Protein AF-0000000084590295 (afdb_homodimer)

Organism: NCBI:txid1423351

Sequence (672 aa):
MPTPLPPLGNLFEGAQPARTAYLRILPLQDQSPILIRVLGWMLIYAPNEAGRSDVARTINQCQNDADIVEAGKRYLQYFVKYFRGTSNKPTPTPSNHPSRPSMDALRDEILNTIDQAPTSHTDAKNRALVRDNYRCQLTGTIDGRSFMDSPQLQAELDANPGLPVSATQCTHILPQYIGHHIQAQEARRVNSATIWSIVQAFGGIPQGEVNGEGINHLRNIMTLRNDVHFAFDQLWIWLEPVEDEADTYNVGRCRDGFLSNIPATVTFTSDTELPLPDRRYLALHAACAKVVNMSGAAEYINSILRDLEKIDVLSQDGSSAHVLDCLLLGESLAVSMPTPLPPLGNLFEGAQPARTAYLRILPLQDQSPILIRVLGWMLIYAPNEAGRSDVARTINQCQNDADIVEAGKRYLQYFVKYFRGTSNKPTPTPSNHPSRPSMDALRDEILNTIDQAPTSHTDAKNRALVRDNYRCQLTGTIDGRSFMDSPQLQAELDANPGLPVSATQCTHILPQYIGHHIQAQEARRVNSATIWSIVQAFGGIPQGEVNGEGINHLRNIMTLRNDVHFAFDQLWIWLEPVEDEADTYNVGRCRDGFLSNIPATVTFTSDTELPLPDRRYLALHAACAKVVNMSGAAEYINSILRDLEKIDVLSQDGSSAHVLDCLLLGESLAVS

Structure (mmCIF, N/CA/C/O backbone):
data_AF-0000000084590295-model_v1
#
loop_
_entity.id
_entity.type
_entity.pdbx_description
1 polymer 'HNH endonuclease'
#
loop_
_atom_site.group_PDB
_atom_site.id
_atom_site.type_symbol
_atom_site.label_atom_id
_atom_site.label_alt_id
_atom_site.label_comp_id
_atom_site.label_asym_id
_atom_site.label_entity_id
_atom_site.label_seq_id
_atom_site.pdbx_PDB_ins_code
_atom_site.Cartn_x
_atom_site.Cartn_y
_atom_site.Cartn_z
_atom_site.occupancy
_atom_site.B_iso_or_equiv
_atom_site.auth_seq_id
_atom_site.auth_comp_id
_atom_site.auth_asym_id
_atom_site.auth_atom_id
_atom_site.pdbx_PDB_model_num
ATOM 1 N N . MET A 1 1 ? 12.844 -20.156 -3.078 1 75.19 1 MET A N 1
ATOM 2 C CA . MET A 1 1 ? 14.125 -20.25 -3.775 1 75.19 1 MET A CA 1
ATOM 3 C C . MET A 1 1 ? 14.047 -21.234 -4.934 1 75.19 1 MET A C 1
ATOM 5 O O . MET A 1 1 ? 13.32 -22.234 -4.859 1 75.19 1 MET A O 1
ATOM 9 N N . PRO A 1 2 ? 14.836 -20.875 -5.883 1 85.75 2 PRO A N 1
ATOM 10 C CA . PRO A 1 2 ? 14.836 -21.812 -7 1 85.75 2 PRO A CA 1
ATOM 11 C C . PRO A 1 2 ? 15.227 -23.234 -6.578 1 85.75 2 PRO A C 1
ATOM 13 O O . PRO A 1 2 ? 16.203 -23.406 -5.852 1 85.75 2 PRO A O 1
ATOM 16 N N . THR A 1 3 ? 14.406 -24.188 -6.918 1 91.75 3 THR A N 1
ATOM 17 C CA . THR A 1 3 ? 14.578 -25.594 -6.539 1 91.75 3 THR A CA 1
ATOM 18 C C . THR A 1 3 ? 14.57 -26.484 -7.77 1 91.75 3 THR A C 1
ATOM 20 O O . THR A 1 3 ? 13.656 -26.406 -8.594 1 91.75 3 THR A O 1
ATOM 23 N N . PRO A 1 4 ? 15.562 -27.281 -7.867 1 95.06 4 PRO A N 1
ATOM 24 C CA . PRO A 1 4 ? 15.547 -28.234 -8.984 1 95.06 4 PRO A CA 1
ATOM 25 C C . PRO A 1 4 ? 14.352 -29.172 -8.938 1 95.06 4 PRO A C 1
ATOM 27 O O . PRO A 1 4 ? 13.812 -29.438 -7.859 1 95.06 4 PRO A O 1
ATOM 30 N N . LEU A 1 5 ? 13.969 -29.672 -10.078 1 97 5 LEU A N 1
ATOM 31 C CA . LEU A 1 5 ? 12.875 -30.625 -10.148 1 97 5 LEU A CA 1
ATOM 32 C C . LEU A 1 5 ? 13.258 -31.953 -9.484 1 97 5 LEU A C 1
ATOM 34 O O . LEU A 1 5 ? 14.383 -32.406 -9.656 1 97 5 LEU A O 1
ATOM 38 N N . PRO A 1 6 ? 12.445 -32.469 -8.719 1 96.5 6 PRO A N 1
ATOM 39 C CA . PRO A 1 6 ? 12.719 -33.781 -8.125 1 96.5 6 PRO A CA 1
ATOM 40 C C . PRO A 1 6 ? 12.641 -34.906 -9.141 1 96.5 6 PRO A C 1
ATOM 42 O O . PRO A 1 6 ? 12.039 -34.75 -10.211 1 96.5 6 PRO A O 1
ATOM 45 N N . PRO A 1 7 ? 13.281 -36.031 -8.766 1 96.06 7 PRO A N 1
ATOM 46 C CA . PRO A 1 7 ? 13.102 -37.188 -9.633 1 96.06 7 PRO A CA 1
ATOM 47 C C . PRO A 1 7 ? 11.648 -37.625 -9.719 1 96.06 7 PRO A C 1
ATOM 49 O O . PRO A 1 7 ? 10.844 -37.312 -8.844 1 96.06 7 PRO A O 1
ATOM 52 N N . LEU A 1 8 ? 11.328 -38.312 -10.812 1 94.94 8 LEU A N 1
ATOM 53 C CA . LEU A 1 8 ? 9.945 -38.719 -11.047 1 94.94 8 LEU A CA 1
ATOM 54 C C . LEU A 1 8 ? 9.406 -39.531 -9.875 1 94.94 8 LEU A C 1
ATOM 56 O O . LEU A 1 8 ? 8.328 -39.219 -9.352 1 94.94 8 LEU A O 1
ATOM 60 N N . GLY A 1 9 ? 10.117 -40.531 -9.391 1 93.5 9 GLY A N 1
ATOM 61 C CA . GLY A 1 9 ? 9.641 -41.344 -8.305 1 93.5 9 GLY A CA 1
ATOM 62 C C . GLY A 1 9 ? 8.164 -41.719 -8.43 1 93.5 9 GLY A C 1
ATOM 63 O O . GLY A 1 9 ? 7.734 -42.25 -9.445 1 93.5 9 GLY A O 1
ATOM 64 N N . ASN A 1 10 ? 7.312 -41.406 -7.457 1 93.12 10 ASN A N 1
ATOM 65 C CA . ASN A 1 10 ? 5.891 -41.719 -7.449 1 93.12 10 ASN A CA 1
ATOM 66 C C . ASN A 1 10 ? 5.043 -40.531 -7.902 1 93.12 10 ASN A C 1
ATOM 68 O O . ASN A 1 10 ? 3.82 -40.562 -7.773 1 93.12 10 ASN A O 1
ATOM 72 N N . LEU A 1 11 ? 5.754 -39.562 -8.414 1 94.5 11 LEU A N 1
ATOM 73 C CA . LEU A 1 11 ? 5.012 -38.406 -8.898 1 94.5 11 LEU A CA 1
ATOM 74 C C . LEU A 1 11 ? 4.039 -38.812 -10.008 1 94.5 11 LEU A C 1
ATOM 76 O O . LEU A 1 11 ? 4.375 -39.625 -10.867 1 94.5 11 LEU A O 1
ATOM 80 N N . PHE A 1 12 ? 2.82 -38.375 -9.938 1 95.06 12 PHE A N 1
ATOM 81 C CA . PHE A 1 12 ? 1.78 -38.5 -10.953 1 95.06 12 PHE A CA 1
ATOM 82 C C . PHE A 1 12 ? 1.329 -39.938 -11.125 1 95.06 12 PHE A C 1
ATOM 84 O O . PHE A 1 12 ? 1.046 -40.375 -12.234 1 95.06 12 PHE A O 1
ATOM 91 N N . GLU A 1 13 ? 1.39 -40.656 -10.062 1 91.44 13 GLU A N 1
ATOM 92 C CA . GLU A 1 13 ? 0.885 -42.031 -10.141 1 91.44 13 GLU A CA 1
ATOM 93 C C . GLU A 1 13 ? -0.559 -42.062 -10.633 1 91.44 13 GLU A C 1
ATOM 95 O O . GLU A 1 13 ? -1.415 -41.344 -10.109 1 91.44 13 GLU A O 1
ATOM 100 N N . GLY A 1 14 ? -0.827 -42.812 -11.602 1 89.69 14 GLY A N 1
ATOM 101 C CA . GLY A 1 14 ? -2.166 -42.906 -12.156 1 89.69 14 GLY A CA 1
ATOM 102 C C . GLY A 1 14 ? -2.434 -41.906 -13.273 1 89.69 14 GLY A C 1
ATOM 103 O O . GLY A 1 14 ? -3.504 -41.938 -13.883 1 89.69 14 GLY A O 1
ATOM 104 N N . ALA A 1 15 ? -1.548 -40.969 -13.531 1 93 15 ALA A N 1
ATOM 105 C CA . ALA A 1 15 ? -1.663 -40 -14.602 1 93 15 ALA A CA 1
ATOM 106 C C . ALA A 1 15 ? -0.527 -40.156 -15.609 1 93 15 ALA A C 1
ATOM 108 O O . ALA A 1 15 ? 0.413 -39.344 -15.625 1 93 15 ALA A O 1
ATOM 109 N N . GLN A 1 16 ? -0.692 -41.062 -16.5 1 94.31 16 GLN A N 1
ATOM 110 C CA . GLN A 1 16 ? 0.374 -41.469 -17.406 1 94.31 16 GLN A CA 1
ATOM 111 C C . GLN A 1 16 ? 0.819 -40.312 -18.297 1 94.31 16 GLN A C 1
ATOM 113 O O . GLN A 1 16 ? 2.016 -40.094 -18.516 1 94.31 16 GLN A O 1
ATOM 118 N N . PRO A 1 17 ? -0.141 -39.5 -18.766 1 95.69 17 PRO A N 1
ATOM 119 C CA . PRO A 1 17 ? 0.307 -38.375 -19.609 1 95.69 17 PRO A CA 1
ATOM 120 C C . PRO A 1 17 ? 1.238 -37.406 -18.859 1 95.69 17 PRO A C 1
ATOM 122 O O . PRO A 1 17 ? 2.205 -36.906 -19.438 1 95.69 17 PRO A O 1
ATOM 125 N N . ALA A 1 18 ? 0.994 -37.188 -17.625 1 97.44 18 ALA A N 1
ATOM 126 C CA . ALA A 1 18 ? 1.838 -36.312 -16.828 1 97.44 18 ALA A CA 1
ATOM 127 C C . ALA A 1 18 ? 3.205 -36.938 -16.578 1 97.44 18 ALA A C 1
ATOM 129 O O . ALA A 1 18 ? 4.223 -36.25 -16.578 1 97.44 18 ALA A O 1
ATOM 130 N N . ARG A 1 19 ? 3.236 -38.219 -16.375 1 97.44 19 ARG A N 1
ATOM 131 C CA . ARG A 1 19 ? 4.496 -38.938 -16.172 1 97.44 19 ARG A CA 1
ATOM 132 C C . ARG A 1 19 ? 5.379 -38.844 -17.406 1 97.44 19 ARG A C 1
ATOM 134 O O . ARG A 1 19 ? 6.574 -38.562 -17.312 1 97.44 19 ARG A O 1
ATOM 141 N N . THR A 1 20 ? 4.742 -39.125 -18.516 1 97.19 20 THR A N 1
ATOM 142 C CA . THR A 1 20 ? 5.461 -39.062 -19.781 1 97.19 20 THR A CA 1
ATOM 143 C C . THR A 1 20 ? 6.027 -37.656 -20.031 1 97.19 20 THR A C 1
ATOM 145 O O . THR A 1 20 ? 7.184 -37.531 -20.422 1 97.19 20 THR A O 1
ATOM 148 N N . ALA A 1 21 ? 5.18 -36.656 -19.797 1 97.94 21 ALA A N 1
ATOM 149 C CA . ALA A 1 21 ? 5.613 -35.281 -19.984 1 97.94 21 ALA A CA 1
ATOM 150 C C . ALA A 1 21 ? 6.797 -34.938 -19.078 1 97.94 21 ALA A C 1
ATOM 152 O O . ALA A 1 21 ? 7.777 -34.344 -19.516 1 97.94 21 ALA A O 1
ATOM 153 N N . TYR A 1 22 ? 6.695 -35.344 -17.828 1 98.12 22 TYR A N 1
ATOM 154 C CA . TYR A 1 22 ? 7.719 -35.062 -16.844 1 98.12 22 TYR A CA 1
ATOM 155 C C . TYR A 1 22 ? 9.047 -35.719 -17.219 1 98.12 22 TYR A C 1
ATOM 157 O O . TYR A 1 22 ? 10.109 -35.094 -17.078 1 98.12 22 TYR A O 1
ATOM 165 N N . LEU A 1 23 ? 9.023 -36.875 -17.688 1 96.88 23 LEU A N 1
ATOM 166 C CA . LEU A 1 23 ? 10.219 -37.625 -18.094 1 96.88 23 LEU A CA 1
ATOM 167 C C . LEU A 1 23 ? 10.883 -36.938 -19.281 1 96.88 23 LEU A C 1
ATOM 169 O O . LEU A 1 23 ? 12.109 -36.969 -19.422 1 96.88 23 LEU A O 1
ATOM 173 N N . ARG A 1 24 ? 10.102 -36.375 -20.078 1 96.88 24 ARG A N 1
ATOM 174 C CA . ARG A 1 24 ? 10.617 -35.688 -21.266 1 96.88 24 ARG A CA 1
ATOM 175 C C . ARG A 1 24 ? 11.359 -34.406 -20.891 1 96.88 24 ARG A C 1
ATOM 177 O O . ARG A 1 24 ? 12.344 -34.031 -21.547 1 96.88 24 ARG A O 1
ATOM 184 N N . ILE A 1 25 ? 10.844 -33.75 -19.812 1 97.31 25 ILE A N 1
ATOM 185 C CA . ILE A 1 25 ? 11.398 -32.438 -19.562 1 97.31 25 ILE A CA 1
ATOM 186 C C . ILE A 1 25 ? 12.555 -32.531 -18.578 1 97.31 25 ILE A C 1
ATOM 188 O O . ILE A 1 25 ? 13.445 -31.688 -18.562 1 97.31 25 ILE A O 1
ATOM 192 N N . LEU A 1 26 ? 12.641 -33.562 -17.734 1 96.88 26 LEU A N 1
ATOM 193 C CA . LEU A 1 26 ? 13.602 -33.688 -16.641 1 96.88 26 LEU A CA 1
ATOM 194 C C . LEU A 1 26 ? 15.031 -33.594 -17.172 1 96.88 26 LEU A C 1
ATOM 196 O O . LEU A 1 26 ? 15.859 -32.875 -16.594 1 96.88 26 LEU A O 1
ATOM 200 N N . PRO A 1 27 ? 15.391 -34.219 -18.297 1 96.31 27 PRO A N 1
ATOM 201 C CA . PRO A 1 27 ? 16.766 -34.156 -18.797 1 96.31 27 PRO A CA 1
ATOM 202 C C . PRO A 1 27 ? 17.125 -32.75 -19.328 1 96.31 27 PRO A C 1
ATOM 204 O O . PRO A 1 27 ? 18.312 -32.438 -19.484 1 96.31 27 PRO A O 1
ATOM 207 N N . LEU A 1 28 ? 16.141 -31.984 -19.641 1 96.81 28 LEU A N 1
ATOM 208 C CA . LEU A 1 28 ? 16.375 -30.688 -20.281 1 96.81 28 LEU A CA 1
ATOM 209 C C . LEU A 1 28 ? 16.641 -29.609 -19.234 1 96.81 28 LEU A C 1
ATOM 211 O O . LEU A 1 28 ? 16.953 -28.469 -19.578 1 96.81 28 LEU A O 1
ATOM 215 N N . GLN A 1 29 ? 16.484 -29.891 -17.953 1 94.81 29 GLN A N 1
ATOM 216 C CA . GLN A 1 29 ? 16.547 -28.906 -16.875 1 94.81 29 GLN A CA 1
ATOM 217 C C . GLN A 1 29 ? 17.906 -28.25 -16.812 1 94.81 29 GLN A C 1
ATOM 219 O O . GLN A 1 29 ? 18.016 -27.062 -16.469 1 94.81 29 GLN A O 1
ATOM 224 N N . ASP A 1 30 ? 18.938 -28.938 -17.203 1 92.44 30 ASP A N 1
ATOM 225 C CA . ASP A 1 30 ? 20.297 -28.391 -17.141 1 92.44 30 ASP A CA 1
ATOM 226 C C . ASP A 1 30 ? 20.516 -27.359 -18.234 1 92.44 30 ASP A C 1
ATOM 228 O O . ASP A 1 30 ? 21.234 -26.375 -18.031 1 92.44 30 ASP A O 1
ATOM 232 N N . GLN A 1 31 ? 19.969 -27.609 -19.375 1 90.94 31 GLN A N 1
ATOM 233 C CA . GLN A 1 31 ? 20.141 -26.719 -20.516 1 90.94 31 GLN A CA 1
ATOM 234 C C . GLN A 1 31 ? 19.359 -25.406 -20.328 1 90.94 31 GLN A C 1
ATOM 236 O O . GLN A 1 31 ? 19.844 -24.344 -20.688 1 90.94 31 GLN A O 1
ATOM 241 N N . SER A 1 32 ? 18.203 -25.5 -19.844 1 91.81 32 SER A N 1
ATOM 242 C CA . SER A 1 32 ? 17.328 -24.344 -19.609 1 91.81 32 SER A CA 1
ATOM 243 C C . SER A 1 32 ? 16.625 -24.453 -18.25 1 91.81 32 SER A C 1
ATOM 245 O O . SER A 1 32 ? 15.422 -24.672 -18.188 1 91.81 32 SER A O 1
ATOM 247 N N . PRO A 1 33 ? 17.344 -24.234 -17.234 1 93 33 PRO A N 1
ATOM 248 C CA . PRO A 1 33 ? 16.859 -24.562 -15.898 1 93 33 PRO A CA 1
ATOM 249 C C . PRO A 1 33 ? 15.547 -23.859 -15.555 1 93 33 PRO A C 1
ATOM 251 O O . PRO A 1 33 ? 14.57 -24.516 -15.164 1 93 33 PRO A O 1
ATOM 254 N N . ILE A 1 34 ? 15.422 -22.516 -15.789 1 91.75 34 ILE A N 1
ATOM 255 C CA . ILE A 1 34 ? 14.25 -21.766 -15.375 1 91.75 34 ILE A CA 1
ATOM 256 C C . ILE A 1 34 ? 13.031 -22.203 -16.188 1 91.75 34 ILE A C 1
ATOM 258 O O . ILE A 1 34 ? 11.984 -22.516 -15.633 1 91.75 34 ILE A O 1
ATOM 262 N N . LEU A 1 35 ? 13.203 -22.328 -17.5 1 93.31 35 LEU A N 1
ATOM 263 C CA . LEU A 1 35 ? 12.094 -22.625 -18.391 1 93.31 35 LEU A CA 1
ATOM 264 C C . LEU A 1 35 ? 11.555 -24.031 -18.156 1 93.31 35 LEU A C 1
ATOM 266 O O . LEU A 1 35 ? 10.344 -24.25 -18.156 1 93.31 35 LEU A O 1
ATOM 270 N N . ILE A 1 36 ? 12.469 -24.906 -17.938 1 96.5 36 ILE A N 1
ATOM 271 C CA . ILE A 1 36 ? 12.062 -26.297 -17.719 1 96.5 36 ILE A CA 1
ATOM 272 C 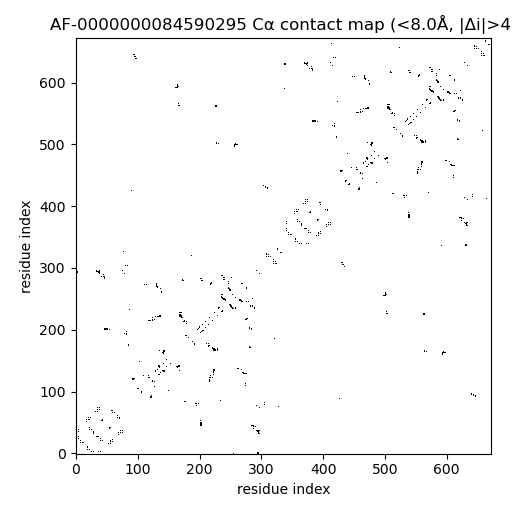C . ILE A 1 36 ? 11.453 -26.438 -16.328 1 96.5 36 ILE A C 1
ATOM 274 O O . ILE A 1 36 ? 10.484 -27.172 -16.141 1 96.5 36 ILE A O 1
ATOM 278 N N . ARG A 1 37 ? 11.984 -25.766 -15.383 1 96.38 37 ARG A N 1
ATOM 279 C CA . ARG A 1 37 ? 11.422 -25.812 -14.039 1 96.38 37 ARG A CA 1
ATOM 280 C C . ARG A 1 37 ? 10.016 -25.219 -14.016 1 96.38 37 ARG A C 1
ATOM 282 O O . ARG A 1 37 ? 9.156 -25.688 -13.258 1 96.38 37 ARG A O 1
ATOM 289 N N . VAL A 1 38 ? 9.781 -24.219 -14.805 1 95.12 38 VAL A N 1
ATOM 290 C CA . VAL A 1 38 ? 8.43 -23.672 -14.906 1 95.12 38 VAL A CA 1
ATOM 291 C C . VAL A 1 38 ? 7.461 -24.781 -15.312 1 95.12 38 VAL A C 1
ATOM 293 O O . VAL A 1 38 ? 6.434 -24.984 -14.664 1 95.12 38 VAL A O 1
ATOM 296 N N . LEU A 1 39 ? 7.816 -25.547 -16.359 1 96.81 39 LEU A N 1
ATOM 297 C CA . LEU A 1 39 ? 6.965 -26.625 -16.828 1 96.81 39 LEU A CA 1
ATOM 298 C C . LEU A 1 39 ? 6.82 -27.719 -15.781 1 96.81 39 LEU A C 1
ATOM 300 O O . LEU A 1 39 ? 5.711 -28.172 -15.5 1 96.81 39 LEU A O 1
ATOM 304 N N . GLY A 1 40 ? 7.941 -28.094 -15.219 1 98.06 40 GLY A N 1
ATOM 305 C CA . GLY A 1 40 ? 7.926 -29.172 -14.227 1 98.06 40 GLY A CA 1
ATOM 306 C C . GLY A 1 40 ? 7.109 -28.828 -12.992 1 98.06 40 GLY A C 1
ATOM 307 O O . GLY A 1 40 ? 6.305 -29.641 -12.531 1 98.06 40 GLY A O 1
ATOM 308 N N . TRP A 1 41 ? 7.277 -27.672 -12.469 1 97.62 41 TRP A N 1
ATOM 309 C CA . TRP A 1 41 ? 6.555 -27.266 -11.273 1 97.62 41 TRP A CA 1
ATOM 310 C C . TRP A 1 41 ? 5.082 -27 -11.586 1 97.62 41 TRP A C 1
ATOM 312 O O . TRP A 1 41 ? 4.219 -27.188 -10.727 1 97.62 41 TRP A O 1
ATOM 322 N N . MET A 1 42 ? 4.77 -26.562 -12.797 1 97.06 42 MET A N 1
ATOM 323 C CA . MET A 1 42 ? 3.365 -26.469 -13.195 1 97.06 42 MET A CA 1
ATOM 324 C C . MET A 1 42 ? 2.693 -27.844 -13.125 1 97.06 42 MET A C 1
ATOM 326 O O . MET A 1 42 ? 1.54 -27.953 -12.711 1 97.06 42 MET A O 1
ATOM 330 N N . LEU A 1 43 ? 3.418 -28.859 -13.562 1 97.75 43 LEU A N 1
ATOM 331 C CA . LEU A 1 43 ? 2.875 -30.203 -13.477 1 97.75 43 LEU A CA 1
ATOM 332 C C . LEU A 1 43 ? 2.674 -30.609 -12.023 1 97.75 43 LEU A C 1
ATOM 334 O O . LEU A 1 43 ? 1.64 -31.188 -11.672 1 97.75 43 LEU A O 1
ATOM 338 N N . ILE A 1 44 ? 3.592 -30.312 -11.18 1 97.69 44 ILE A N 1
ATOM 339 C CA . ILE A 1 44 ? 3.598 -30.781 -9.797 1 97.69 44 ILE A CA 1
ATOM 340 C C . ILE A 1 44 ? 2.551 -30.016 -8.992 1 97.69 44 ILE A C 1
ATOM 342 O O . ILE A 1 44 ? 1.801 -30.594 -8.211 1 97.69 44 ILE A O 1
ATOM 346 N N . TYR A 1 45 ? 2.459 -28.672 -9.211 1 96.81 45 TYR A N 1
ATOM 347 C CA . TYR A 1 45 ? 1.621 -27.844 -8.359 1 96.81 45 TYR A CA 1
ATOM 348 C C . TYR A 1 45 ? 0.343 -27.438 -9.086 1 96.81 45 TYR A C 1
ATOM 350 O O . TYR A 1 45 ? -0.295 -26.438 -8.727 1 96.81 45 TYR A O 1
ATOM 358 N N . ALA A 1 46 ? -0.021 -28.125 -10.133 1 96.31 46 ALA A N 1
ATOM 359 C CA . ALA A 1 46 ? -1.279 -27.812 -10.805 1 96.31 46 ALA A CA 1
ATOM 360 C C . ALA A 1 46 ? -2.426 -27.719 -9.797 1 96.31 46 ALA A C 1
ATOM 362 O O . ALA A 1 46 ? -2.531 -28.531 -8.883 1 96.31 46 ALA A O 1
ATOM 363 N N . PRO A 1 47 ? -3.236 -26.703 -9.938 1 95.62 47 PRO A N 1
ATOM 364 C CA . PRO A 1 47 ? -4.316 -26.516 -8.961 1 95.62 47 PRO A CA 1
ATOM 365 C C . PRO A 1 47 ? -5.41 -27.578 -9.086 1 95.62 47 PRO A C 1
ATOM 367 O O . PRO A 1 47 ? -6.199 -27.766 -8.156 1 95.62 47 PRO A O 1
ATOM 370 N N . ASN A 1 48 ? -5.551 -28.25 -10.242 1 93.44 48 ASN A N 1
ATOM 371 C CA . ASN A 1 48 ? -6.5 -29.312 -10.508 1 93.44 48 ASN A CA 1
ATOM 372 C C . ASN A 1 48 ? -5.988 -30.266 -11.594 1 93.44 48 ASN A C 1
ATOM 374 O O . ASN A 1 48 ? -4.98 -29.984 -12.242 1 93.44 48 ASN A O 1
ATOM 378 N N . GLU A 1 49 ? -6.719 -31.328 -11.742 1 93.44 49 GLU A N 1
ATOM 379 C CA . GLU A 1 49 ? -6.273 -32.344 -12.688 1 93.44 49 GLU A CA 1
ATOM 380 C C . GLU A 1 49 ? -6.395 -31.844 -14.125 1 93.44 49 GLU A C 1
ATOM 382 O O . GLU A 1 49 ? -5.574 -32.188 -14.984 1 93.44 49 GLU A O 1
ATOM 387 N N . ALA A 1 50 ? -7.402 -31.109 -14.367 1 91 50 ALA A N 1
ATOM 388 C CA . ALA A 1 50 ? -7.574 -30.562 -15.711 1 91 50 ALA A CA 1
ATOM 389 C C . ALA A 1 50 ? -6.391 -29.688 -16.109 1 91 50 ALA A C 1
ATOM 391 O O . ALA A 1 50 ? -5.902 -29.766 -17.234 1 91 50 ALA A O 1
ATOM 392 N N . GLY A 1 51 ? -5.945 -28.844 -15.219 1 93.62 51 GLY A N 1
ATOM 393 C CA . GLY A 1 51 ? -4.789 -28 -15.469 1 93.62 51 GLY A CA 1
ATOM 394 C C . GLY A 1 51 ? -3.51 -28.797 -15.68 1 93.62 51 GLY A C 1
ATOM 395 O O . GLY A 1 51 ? -2.734 -28.484 -16.594 1 93.62 51 GLY A O 1
ATOM 396 N N . ARG A 1 52 ? -3.312 -29.797 -14.922 1 96.31 52 ARG A N 1
ATOM 397 C CA . ARG A 1 52 ? -2.146 -30.672 -15.062 1 96.31 52 ARG A CA 1
ATOM 398 C C . ARG A 1 52 ? -2.141 -31.359 -16.422 1 96.31 52 ARG A C 1
ATOM 400 O O . ARG A 1 52 ? -1.105 -31.422 -17.078 1 96.31 52 ARG A O 1
ATOM 407 N N . SER A 1 53 ? -3.287 -31.828 -16.766 1 94.69 53 SER A N 1
ATOM 408 C CA . SER A 1 53 ? -3.434 -32.531 -18.047 1 94.69 53 SER A CA 1
ATOM 409 C C . SER A 1 53 ? -3.15 -31.594 -19.219 1 94.69 53 SER A C 1
ATOM 411 O O . SER A 1 53 ? -2.586 -32 -20.234 1 94.69 53 SER A O 1
ATOM 413 N N . ASP A 1 54 ? -3.588 -30.391 -19.016 1 93.25 54 ASP A N 1
ATOM 414 C CA . ASP A 1 54 ? -3.354 -29.406 -20.078 1 93.25 54 ASP A CA 1
ATOM 415 C C . ASP A 1 54 ? -1.86 -29.156 -20.281 1 93.25 54 ASP A C 1
ATOM 417 O O . ASP A 1 54 ? -1.376 -29.125 -21.406 1 93.25 54 ASP A O 1
ATOM 421 N N . VAL A 1 55 ? -1.112 -28.984 -19.25 1 95.31 55 VAL A N 1
ATOM 422 C CA . VAL A 1 55 ? 0.329 -28.766 -19.312 1 95.31 55 VAL A CA 1
ATOM 423 C C . VAL A 1 55 ? 1.015 -30 -19.891 1 95.31 55 VAL A C 1
ATOM 425 O O . VAL A 1 55 ? 1.89 -29.875 -20.75 1 95.31 55 VAL A O 1
ATOM 428 N N . ALA A 1 56 ? 0.582 -31.141 -19.453 1 96.94 56 ALA A N 1
ATOM 429 C CA . ALA A 1 56 ? 1.14 -32.406 -19.953 1 96.94 56 ALA A CA 1
ATOM 430 C C . ALA A 1 56 ? 0.922 -32.531 -21.453 1 96.94 56 ALA A C 1
ATOM 432 O O . ALA A 1 56 ? 1.832 -32.906 -22.188 1 96.94 56 ALA A O 1
ATOM 433 N N . ARG A 1 57 ? -0.265 -32.219 -21.859 1 95.12 57 ARG A N 1
ATOM 434 C CA . ARG A 1 57 ? -0.595 -32.312 -23.266 1 95.12 57 ARG A CA 1
ATOM 435 C C . ARG A 1 57 ? 0.295 -31.359 -24.094 1 95.12 57 ARG A C 1
ATOM 437 O O . ARG A 1 57 ? 0.784 -31.75 -25.156 1 95.12 57 ARG A O 1
ATOM 444 N N . THR A 1 58 ? 0.504 -30.141 -23.609 1 93.81 58 THR A N 1
ATOM 445 C CA . THR A 1 58 ? 1.344 -29.156 -24.281 1 93.81 58 THR A CA 1
ATOM 446 C C . THR A 1 58 ? 2.766 -29.688 -24.453 1 93.81 58 THR A C 1
ATOM 448 O O . THR A 1 58 ? 3.355 -29.547 -25.531 1 93.81 58 THR A O 1
ATOM 451 N N . ILE A 1 59 ? 3.324 -30.297 -23.438 1 96.38 59 ILE A N 1
ATOM 452 C CA . ILE A 1 59 ? 4.68 -30.828 -23.453 1 96.38 59 ILE A CA 1
ATOM 453 C C . ILE A 1 59 ? 4.746 -32.031 -24.406 1 96.38 59 ILE A C 1
ATOM 455 O O . ILE A 1 59 ? 5.645 -32.094 -25.25 1 96.38 59 ILE A O 1
ATOM 459 N N . ASN A 1 60 ? 3.787 -32.906 -24.312 1 97 60 ASN A N 1
ATOM 460 C CA . ASN A 1 60 ? 3.793 -34.156 -25.078 1 97 60 ASN A CA 1
ATOM 461 C C . ASN A 1 60 ? 3.574 -33.906 -26.562 1 97 60 ASN A C 1
ATOM 463 O O . ASN A 1 60 ? 3.967 -34.75 -27.391 1 97 60 ASN A O 1
ATOM 467 N N . GLN A 1 61 ? 2.938 -32.844 -26.875 1 95.19 61 GLN A N 1
ATOM 468 C CA . GLN A 1 61 ? 2.67 -32.531 -28.281 1 95.19 61 GLN A CA 1
ATOM 469 C C . GLN A 1 61 ? 3.904 -31.922 -28.953 1 95.19 61 GLN A C 1
ATOM 471 O O . GLN A 1 61 ? 3.965 -31.844 -30.172 1 95.19 61 GLN A O 1
ATOM 476 N N . CYS A 1 62 ? 4.848 -31.547 -28.125 1 94.88 62 CYS A N 1
ATOM 477 C CA . CYS A 1 62 ? 6.082 -31.016 -28.688 1 94.88 62 CYS A CA 1
ATOM 478 C C . CYS A 1 62 ? 6.836 -32.094 -29.469 1 94.88 62 CYS A C 1
ATOM 480 O O . CYS A 1 62 ? 6.891 -33.25 -29.031 1 94.88 62 CYS A O 1
ATOM 482 N N . GLN A 1 63 ? 7.457 -31.688 -30.562 1 95.31 63 GLN A N 1
ATOM 483 C CA . GLN A 1 63 ? 8.109 -32.656 -31.438 1 95.31 63 GLN A CA 1
ATOM 484 C C . GLN A 1 63 ? 9.555 -32.906 -31.016 1 95.31 63 GLN A C 1
ATOM 486 O O . GLN A 1 63 ? 10.078 -34 -31.188 1 95.31 63 GLN A O 1
ATOM 491 N N . ASN A 1 64 ? 10.203 -31.859 -30.594 1 95.12 64 ASN A N 1
ATOM 492 C CA . ASN A 1 64 ? 11.602 -31.969 -30.203 1 95.12 64 ASN A CA 1
ATOM 493 C C . ASN A 1 64 ? 11.875 -31.172 -28.922 1 95.12 64 ASN A C 1
ATOM 495 O O . ASN A 1 64 ? 10.977 -30.531 -28.375 1 95.12 64 ASN A O 1
ATOM 499 N N . ASP A 1 65 ? 13.094 -31.234 -28.484 1 95.5 65 ASP A N 1
ATOM 500 C CA . ASP A 1 65 ? 13.5 -30.594 -27.234 1 95.5 65 ASP A CA 1
ATOM 501 C C . ASP A 1 65 ? 13.391 -29.078 -27.328 1 95.5 65 ASP A C 1
ATOM 503 O O . ASP A 1 65 ? 13.031 -28.406 -26.359 1 95.5 65 ASP A O 1
ATOM 507 N N . ALA A 1 66 ? 13.703 -28.547 -28.453 1 93.44 66 ALA A N 1
ATOM 508 C CA . ALA A 1 66 ? 13.633 -27.094 -28.656 1 93.44 66 ALA A CA 1
ATOM 509 C C . ALA A 1 66 ? 12.203 -26.594 -28.5 1 93.44 66 ALA A C 1
ATOM 511 O O . ALA A 1 66 ? 11.977 -25.5 -27.969 1 93.44 66 ALA A O 1
ATOM 512 N N . ASP A 1 67 ? 11.297 -27.406 -28.938 1 93.31 67 ASP A N 1
ATOM 513 C CA . ASP A 1 67 ? 9.883 -27.062 -28.812 1 93.31 67 ASP A CA 1
ATOM 514 C C . ASP A 1 67 ? 9.461 -27.016 -27.344 1 93.31 67 ASP A C 1
ATOM 516 O O . ASP A 1 67 ? 8.625 -26.188 -26.969 1 93.31 67 ASP A O 1
ATOM 520 N N . ILE A 1 68 ? 10.016 -27.875 -26.609 1 95.88 68 ILE A N 1
ATOM 521 C CA . ILE A 1 68 ? 9.688 -27.938 -25.188 1 95.88 68 ILE A CA 1
ATOM 522 C C . ILE A 1 68 ? 10.188 -26.672 -24.5 1 95.88 68 ILE A C 1
ATOM 524 O O . ILE A 1 68 ? 9.469 -26.062 -23.688 1 95.88 68 ILE A O 1
ATOM 528 N N . VAL A 1 69 ? 11.375 -26.312 -24.828 1 93.56 69 VAL A N 1
ATOM 529 C CA . VAL A 1 69 ? 11.961 -25.094 -24.25 1 93.56 69 VAL A CA 1
ATOM 530 C C . VAL A 1 69 ? 11.133 -23.875 -24.656 1 93.56 69 VAL A C 1
ATOM 532 O O . VAL A 1 69 ? 10.891 -22.984 -23.844 1 93.56 69 VAL A O 1
ATOM 535 N N . GLU A 1 70 ? 10.664 -23.922 -25.859 1 89.38 70 GLU A N 1
ATOM 536 C CA . GLU A 1 70 ? 9.82 -22.828 -26.328 1 89.38 70 GLU A CA 1
ATOM 537 C C . GLU A 1 70 ? 8.492 -22.781 -25.562 1 89.38 70 GLU A C 1
ATOM 539 O O . GLU A 1 70 ? 7.941 -21.719 -25.328 1 89.38 70 GLU A O 1
ATOM 544 N N . ALA A 1 71 ? 7.977 -23.938 -25.312 1 90.81 71 ALA A N 1
ATOM 545 C CA . ALA A 1 71 ? 6.766 -24.016 -24.5 1 90.81 71 ALA A CA 1
ATOM 546 C C . ALA A 1 71 ? 6.996 -23.406 -23.109 1 90.81 71 ALA A C 1
ATOM 548 O O . ALA A 1 71 ? 6.148 -22.688 -22.594 1 90.81 71 ALA A O 1
ATOM 549 N N . GLY A 1 72 ? 8.148 -23.75 -22.531 1 92.69 72 GLY A N 1
ATOM 550 C CA . GLY A 1 72 ? 8.516 -23.156 -21.266 1 92.69 72 GLY A CA 1
ATOM 551 C C . GLY A 1 72 ? 8.586 -21.641 -21.312 1 92.69 72 GLY A C 1
ATOM 552 O O . GLY A 1 72 ? 8.117 -20.953 -20.406 1 92.69 72 GLY A O 1
ATOM 553 N N . LYS A 1 73 ? 9.125 -21.125 -22.328 1 86.31 73 LYS A N 1
ATOM 554 C CA . LYS A 1 73 ? 9.234 -19.688 -22.547 1 86.31 73 LYS A CA 1
ATOM 555 C C . LYS A 1 73 ? 7.852 -19.047 -22.656 1 86.31 73 LYS A C 1
ATOM 557 O O . LYS A 1 73 ? 7.617 -17.969 -22.125 1 86.31 73 LYS A O 1
ATOM 562 N N . ARG A 1 74 ? 7.012 -19.703 -23.344 1 84.12 74 ARG A N 1
ATOM 563 C CA . ARG A 1 74 ? 5.652 -19.188 -23.516 1 84.12 74 ARG A CA 1
ATOM 564 C C . ARG A 1 74 ? 4.926 -19.094 -22.188 1 84.12 74 ARG A C 1
ATOM 566 O O . ARG A 1 74 ? 4.273 -18.094 -21.891 1 84.12 74 ARG A O 1
ATOM 573 N N . TYR A 1 75 ? 5.074 -20.125 -21.422 1 87.81 75 TYR A N 1
ATOM 574 C CA . TYR A 1 75 ? 4.402 -20.109 -20.125 1 87.81 75 TYR A CA 1
ATOM 575 C C . TYR A 1 75 ? 5.004 -19.031 -19.234 1 87.81 75 TYR A C 1
ATOM 577 O O . TYR A 1 75 ? 4.281 -18.375 -18.469 1 87.81 75 TYR A O 1
ATOM 585 N N . LEU A 1 76 ? 6.289 -18.875 -19.266 1 86.5 76 LEU A N 1
ATOM 586 C CA . LEU A 1 76 ? 6.922 -17.812 -18.484 1 86.5 76 LEU A CA 1
ATOM 587 C C . LEU A 1 76 ? 6.355 -16.453 -18.875 1 86.5 76 LEU A C 1
ATOM 589 O O . LEU A 1 76 ? 6.07 -15.617 -18.016 1 86.5 76 LEU A O 1
ATOM 593 N N . GLN A 1 77 ? 6.102 -16.266 -20.078 1 77.75 77 GLN A N 1
ATOM 594 C CA . GLN A 1 77 ? 5.516 -15.016 -20.578 1 77.75 77 GLN A CA 1
ATOM 595 C C . GLN A 1 77 ? 4.09 -14.844 -20.062 1 77.75 77 GLN A C 1
ATOM 597 O O . GLN A 1 77 ? 3.666 -13.727 -19.75 1 77.75 77 GLN A O 1
ATOM 602 N N . TYR A 1 78 ? 3.416 -15.977 -20.078 1 79.38 78 TYR A N 1
ATOM 603 C CA . TYR A 1 78 ? 2.057 -15.93 -19.547 1 79.38 78 TYR A CA 1
ATOM 604 C C . TYR A 1 78 ? 2.051 -15.484 -18.094 1 79.38 78 TYR A C 1
ATOM 606 O O . TYR A 1 78 ? 1.213 -14.68 -17.688 1 79.38 78 TYR A O 1
ATOM 614 N N . PHE A 1 79 ? 3.018 -15.977 -17.359 1 83 79 PHE A N 1
ATOM 615 C CA . PHE A 1 79 ? 3.098 -15.633 -15.945 1 83 79 PHE A CA 1
ATOM 616 C C . PHE A 1 79 ? 3.455 -14.164 -15.766 1 83 79 PHE A C 1
ATOM 618 O O . PHE A 1 79 ? 2.924 -13.492 -14.875 1 83 79 PHE A O 1
ATOM 625 N N . VAL A 1 80 ? 4.289 -13.641 -16.562 1 76.69 80 VAL A N 1
ATOM 626 C CA . VAL A 1 80 ? 4.664 -12.234 -16.516 1 76.69 80 VAL A CA 1
ATOM 627 C C . VAL A 1 80 ? 3.428 -11.359 -16.75 1 76.69 80 VAL A C 1
ATOM 629 O O . VAL A 1 80 ? 3.178 -10.422 -15.984 1 76.69 80 VAL A O 1
ATOM 632 N N . LYS A 1 81 ? 2.666 -11.758 -17.688 1 71.81 81 LYS A N 1
ATOM 633 C CA . LYS A 1 81 ? 1.468 -10.984 -18.016 1 71.81 81 LYS A CA 1
ATOM 634 C C . LYS A 1 81 ? 0.406 -11.133 -16.938 1 71.81 81 LYS A C 1
ATOM 636 O O . LYS A 1 81 ? -0.302 -10.172 -16.625 1 71.81 81 LYS A O 1
ATOM 641 N N . TYR A 1 82 ? 0.345 -12.328 -16.5 1 75.56 82 TYR A N 1
ATOM 642 C CA . TYR A 1 82 ? -0.62 -12.609 -15.445 1 75.56 82 TYR A CA 1
ATOM 643 C C . TYR A 1 82 ? -0.344 -11.75 -14.219 1 75.56 82 TYR A C 1
ATOM 645 O O . TYR A 1 82 ? -1.265 -11.164 -13.641 1 75.56 82 TYR A O 1
ATOM 653 N N . PHE A 1 83 ? 0.857 -11.516 -13.812 1 73.25 83 PHE A N 1
ATOM 654 C CA . PHE A 1 83 ? 1.171 -10.852 -12.555 1 73.25 83 PHE A CA 1
ATOM 655 C C . PHE A 1 83 ? 1.436 -9.367 -12.773 1 73.25 83 PHE A C 1
ATOM 657 O O . PHE A 1 83 ? 1.395 -8.578 -11.836 1 73.25 83 PHE A O 1
ATOM 664 N N . ARG A 1 84 ? 1.85 -8.906 -13.984 1 62.31 84 ARG A N 1
ATOM 665 C CA . ARG A 1 84 ? 1.893 -7.477 -14.281 1 62.31 84 ARG A CA 1
ATOM 666 C C . ARG A 1 84 ? 0.536 -6.828 -14.031 1 62.31 84 ARG A C 1
ATOM 668 O O . ARG A 1 84 ? 0.461 -5.711 -13.516 1 62.31 84 ARG A O 1
ATOM 675 N N . GLY A 1 85 ? -0.448 -7.5 -14.438 1 52.5 85 GLY A N 1
ATOM 676 C CA . GLY A 1 85 ? -1.806 -7 -14.289 1 52.5 85 GLY A CA 1
ATOM 677 C C . GLY A 1 85 ? -2.215 -6.805 -12.844 1 52.5 85 GLY A C 1
ATOM 678 O O . GLY A 1 85 ? -3.1 -5.996 -12.547 1 52.5 85 GLY A O 1
ATOM 679 N N . THR A 1 86 ? -1.608 -7.492 -11.984 1 48.16 86 THR A N 1
ATOM 680 C CA . THR A 1 86 ? -2 -7.391 -10.586 1 48.16 86 THR A CA 1
ATOM 681 C C . THR A 1 86 ? -1.318 -6.199 -9.914 1 48.16 86 THR A C 1
ATOM 683 O O . THR A 1 86 ? -1.862 -5.609 -8.984 1 48.16 86 THR A O 1
ATOM 686 N N . SER A 1 87 ? -0.094 -5.797 -10.305 1 46.34 87 SER A N 1
ATOM 687 C CA . SER A 1 87 ? 0.737 -4.828 -9.602 1 46.34 87 SER A CA 1
ATOM 688 C C . SER A 1 87 ? 0.362 -3.398 -9.984 1 46.34 87 SER A C 1
ATOM 690 O O . SER A 1 87 ? 0.639 -2.459 -9.234 1 46.34 87 SER A O 1
ATOM 692 N N . ASN A 1 88 ? -0.051 -3.205 -11.203 1 42.62 88 ASN A N 1
ATOM 693 C CA . ASN A 1 88 ? -0.23 -1.829 -11.648 1 42.62 88 ASN A CA 1
ATOM 694 C C . ASN A 1 88 ? -1.647 -1.331 -11.383 1 42.62 88 ASN A C 1
ATOM 696 O O . ASN A 1 88 ? -2.289 -0.765 -12.266 1 42.62 88 ASN A O 1
ATOM 700 N N . LYS A 1 89 ? -2.191 -1.87 -10.305 1 40.66 89 LYS A N 1
ATOM 701 C CA . LYS A 1 89 ? -3.533 -1.343 -10.07 1 40.66 89 LYS A CA 1
ATOM 702 C C . LYS A 1 89 ? -3.482 0.134 -9.688 1 40.66 89 LYS A C 1
ATOM 704 O O . LYS A 1 89 ? -2.764 0.516 -8.758 1 40.66 89 LYS A O 1
ATOM 709 N N . PRO A 1 90 ? -3.881 0.888 -10.516 1 35.5 90 PRO A N 1
ATOM 710 C CA . PRO A 1 90 ? -4.184 2.111 -9.773 1 35.5 90 PRO A CA 1
ATOM 711 C C . PRO A 1 90 ? -5.129 1.866 -8.602 1 35.5 90 PRO A C 1
ATOM 713 O O . PRO A 1 90 ? -6.062 1.065 -8.711 1 35.5 90 PRO A O 1
ATOM 716 N N . THR A 1 91 ? -4.688 1.601 -7.465 1 33.22 91 THR A N 1
ATOM 717 C CA . THR A 1 91 ? -5.664 1.459 -6.391 1 33.22 91 THR A CA 1
ATOM 718 C C . THR A 1 91 ? -6.883 2.34 -6.648 1 33.22 91 THR A C 1
ATOM 720 O O . THR A 1 91 ? -6.77 3.568 -6.688 1 33.22 91 THR A O 1
ATOM 723 N N . PRO A 1 92 ? -7.895 1.776 -7.195 1 30.22 92 PRO A N 1
ATOM 724 C CA . PRO A 1 92 ? -9.07 2.641 -7.324 1 30.22 92 PRO A CA 1
ATOM 725 C C . PRO A 1 92 ? -9.578 3.152 -5.98 1 30.22 92 PRO A C 1
ATOM 727 O O . PRO A 1 92 ? -9.625 2.395 -5.004 1 30.22 92 PRO A O 1
ATOM 730 N N . THR A 1 93 ? -9.336 4.32 -5.688 1 31.7 93 THR A N 1
ATOM 731 C CA . THR A 1 93 ? -9.945 4.934 -4.512 1 31.7 93 THR A CA 1
ATOM 732 C C . THR A 1 93 ? -11.461 4.766 -4.535 1 31.7 93 THR A C 1
ATOM 734 O O . THR A 1 93 ? -12.094 4.988 -5.566 1 31.7 93 THR A O 1
ATOM 737 N N . PRO A 1 94 ? -12.094 4.191 -3.535 1 28.42 94 PRO A N 1
ATOM 738 C CA . PRO A 1 94 ? -13.547 4.012 -3.477 1 28.42 94 PRO A CA 1
ATOM 739 C C . PRO A 1 94 ? -14.312 5.312 -3.699 1 28.42 94 PRO A C 1
ATOM 741 O O . PRO A 1 94 ? -13.875 6.375 -3.25 1 28.42 94 PRO A O 1
ATOM 744 N N . SER A 1 95 ? -15.078 5.48 -4.73 1 28.47 95 SER A N 1
ATOM 745 C CA . SER A 1 95 ? -15.922 6.594 -5.145 1 28.47 95 SER A CA 1
ATOM 746 C C . SER A 1 95 ? -17.047 6.84 -4.137 1 28.47 95 SER A C 1
ATOM 748 O O . SER A 1 95 ? -18.203 6.492 -4.391 1 28.47 95 SER A O 1
ATOM 750 N N . ASN A 1 96 ? -17.016 6.793 -2.84 1 27.72 96 ASN A N 1
ATOM 751 C CA . ASN A 1 96 ? -18.344 7.016 -2.281 1 27.72 96 ASN A CA 1
ATOM 752 C C . ASN A 1 96 ? -18.766 8.477 -2.402 1 27.72 96 ASN A C 1
ATOM 754 O O . ASN A 1 96 ? -17.984 9.383 -2.117 1 27.72 96 ASN A O 1
ATOM 758 N N . HIS A 1 97 ? -19.672 8.883 -3.248 1 29.08 97 HIS A N 1
ATOM 759 C CA . HIS A 1 97 ? -20.453 10.102 -3.324 1 29.08 97 HIS A CA 1
ATOM 760 C C . HIS A 1 97 ? -20.734 10.672 -1.937 1 29.08 97 HIS A C 1
ATOM 762 O O . HIS A 1 97 ? -20.75 9.93 -0.952 1 29.08 97 HIS A O 1
ATOM 768 N N . PRO A 1 98 ? -20.969 11.93 -1.858 1 34.12 98 PRO A N 1
ATOM 769 C CA . PRO A 1 98 ? -21.297 12.727 -0.681 1 34.12 98 PRO A CA 1
ATOM 770 C C . PRO A 1 98 ? -22.281 12.023 0.26 1 34.12 98 PRO A C 1
ATOM 772 O O . PRO A 1 98 ? -22.203 12.203 1.479 1 34.12 98 PRO A O 1
ATOM 775 N N . SER A 1 99 ? -23.562 11.805 -0.208 1 32.94 99 SER A N 1
ATOM 776 C CA . SER A 1 99 ? -24.578 11.328 0.71 1 32.94 99 SER A CA 1
ATOM 777 C C . SER A 1 99 ? -24.281 9.906 1.172 1 32.94 99 SER A C 1
ATOM 779 O O . SER A 1 99 ? -24.922 8.953 0.71 1 32.94 99 SER A O 1
ATOM 781 N N . ARG A 1 100 ? -23.078 9.766 1.312 1 40.19 100 ARG A N 1
ATOM 782 C CA . ARG A 1 100 ? -22.719 8.391 1.668 1 40.19 100 ARG A CA 1
ATOM 783 C C . ARG A 1 100 ? -23.5 7.918 2.879 1 40.19 100 ARG A C 1
ATOM 785 O O . ARG A 1 100 ? -23.469 8.547 3.938 1 40.19 100 ARG A O 1
ATOM 792 N N . PRO A 1 101 ? -24.297 7.141 2.641 1 44.97 101 PRO A N 1
ATOM 793 C CA . PRO A 1 101 ? -24.938 6.539 3.809 1 44.97 101 PRO A CA 1
ATOM 794 C C . PRO A 1 101 ? -23.938 6.117 4.887 1 44.97 101 PRO A C 1
ATOM 796 O O . PRO A 1 101 ? -22.766 5.914 4.594 1 44.97 101 PRO A O 1
ATOM 799 N N . SER A 1 102 ? -24.188 6.469 6.027 1 53.19 102 SER A N 1
ATOM 800 C CA . SER A 1 102 ? -23.438 5.898 7.145 1 53.19 102 SER A CA 1
ATOM 801 C C . SER A 1 102 ? -22.984 4.477 6.832 1 53.19 102 SER A C 1
ATOM 803 O O . SER A 1 102 ? -23.547 3.812 5.961 1 53.19 102 SER A O 1
ATOM 805 N N . MET A 1 103 ? -21.734 4.121 7.219 1 56.34 103 MET A N 1
ATOM 806 C CA . MET A 1 103 ? -21.25 2.75 7.055 1 56.34 103 MET A CA 1
ATOM 807 C C . MET A 1 103 ? -22.391 1.753 7.25 1 56.34 103 MET A C 1
ATOM 809 O O . MET A 1 103 ? -22.5 0.77 6.512 1 56.34 103 MET A O 1
ATOM 813 N N . ASP A 1 104 ? -23.234 2.188 8.203 1 58.81 104 ASP A N 1
ATOM 814 C CA . ASP A 1 104 ? -24.359 1.305 8.492 1 58.81 104 ASP A CA 1
ATOM 815 C C . ASP A 1 104 ? -25.359 1.3 7.34 1 58.81 104 ASP A C 1
ATOM 817 O O . ASP A 1 104 ? -25.891 0.246 6.973 1 58.81 104 ASP A O 1
ATOM 821 N N . ALA A 1 105 ? -25.578 2.539 6.867 1 63.38 105 ALA A N 1
ATOM 822 C CA . ALA A 1 105 ? -26.531 2.633 5.754 1 63.38 105 ALA A CA 1
ATOM 823 C C . ALA A 1 105 ? -26 1.899 4.527 1 63.38 105 ALA A C 1
ATOM 825 O O . ALA A 1 105 ? -26.75 1.21 3.834 1 63.38 105 ALA A O 1
ATOM 826 N N . LEU A 1 106 ? -24.719 2.033 4.367 1 65.81 106 LEU A N 1
ATOM 827 C CA . LEU A 1 106 ? -24.109 1.352 3.236 1 65.81 106 LEU A CA 1
ATOM 828 C C . LEU A 1 106 ? -24.156 -0.162 3.414 1 65.81 106 LEU A C 1
ATOM 830 O O . LEU A 1 106 ? -24.453 -0.893 2.465 1 65.81 106 LEU A O 1
ATOM 834 N N . ARG A 1 107 ? -23.891 -0.593 4.594 1 69.75 107 ARG A N 1
ATOM 835 C CA . ARG A 1 107 ? -23.969 -2.016 4.902 1 69.75 107 ARG A CA 1
ATOM 836 C C . ARG A 1 107 ? -25.359 -2.566 4.586 1 69.75 107 ARG A C 1
ATOM 838 O O . ARG A 1 107 ? -25.484 -3.609 3.941 1 69.75 107 ARG A O 1
ATOM 845 N N . ASP A 1 108 ? -26.328 -1.81 5.012 1 68.12 108 ASP A N 1
ATOM 846 C CA . ASP A 1 108 ? -27.703 -2.252 4.789 1 68.12 108 ASP A CA 1
ATOM 847 C C . ASP A 1 108 ? -28.031 -2.307 3.297 1 68.12 108 ASP A C 1
ATOM 849 O O . ASP A 1 108 ? -28.688 -3.24 2.834 1 68.12 108 ASP A O 1
ATOM 853 N N . GLU A 1 109 ? -27.562 -1.331 2.631 1 67.25 109 GLU A N 1
ATOM 854 C CA . GLU A 1 109 ? -27.797 -1.3 1.189 1 67.25 109 GLU A CA 1
ATOM 855 C C . GLU A 1 109 ? -27.125 -2.486 0.499 1 67.25 109 GLU A C 1
ATOM 857 O O . GLU A 1 109 ? -27.734 -3.127 -0.366 1 67.25 109 GLU A O 1
ATOM 862 N N . ILE A 1 110 ? -26.016 -2.766 0.846 1 66.5 110 ILE A N 1
ATOM 863 C CA . ILE A 1 110 ? -25.25 -3.85 0.25 1 66.5 110 ILE A CA 1
ATOM 864 C C . ILE A 1 110 ? -25.906 -5.188 0.561 1 66.5 110 ILE A C 1
ATOM 866 O O . ILE A 1 110 ? -26.047 -6.039 -0.323 1 66.5 110 ILE A O 1
ATOM 870 N N . LEU A 1 111 ? -26.375 -5.316 1.71 1 68.88 111 LEU A N 1
ATOM 871 C CA . LEU A 1 111 ? -26.984 -6.574 2.119 1 68.88 111 LEU A CA 1
ATOM 872 C C . LEU A 1 111 ? -28.328 -6.773 1.432 1 68.88 111 LEU A C 1
ATOM 874 O O . LEU A 1 111 ? -28.75 -7.91 1.195 1 68.88 111 LEU A O 1
ATOM 878 N N . ASN A 1 112 ? -28.891 -5.676 0.976 1 64.19 112 ASN A N 1
ATOM 879 C CA . ASN A 1 112 ? -30.188 -5.754 0.298 1 64.19 112 ASN A CA 1
ATOM 880 C C . ASN A 1 112 ? -30.016 -5.977 -1.203 1 64.19 112 ASN A C 1
ATOM 882 O O . ASN A 1 112 ? -30.984 -6.277 -1.902 1 64.19 112 ASN A O 1
ATOM 886 N N . THR A 1 113 ? -28.734 -5.75 -1.715 1 60.69 113 THR A N 1
ATOM 887 C CA . THR A 1 113 ? -28.484 -5.914 -3.141 1 60.69 113 THR A CA 1
ATOM 888 C C . THR A 1 113 ? -27.391 -6.949 -3.381 1 60.69 113 THR A C 1
ATOM 890 O O . THR A 1 113 ? -26.484 -6.73 -4.191 1 60.69 113 THR A O 1
ATOM 893 N N . ILE A 1 114 ? -27.484 -7.984 -2.744 1 58.19 114 ILE A N 1
ATOM 894 C CA . ILE A 1 114 ? -26.422 -8.977 -2.639 1 58.19 114 ILE A CA 1
ATOM 895 C C . ILE A 1 114 ? -26.203 -9.648 -3.994 1 58.19 114 ILE A C 1
ATOM 897 O O . ILE A 1 114 ? -25.078 -10 -4.344 1 58.19 114 ILE A O 1
ATOM 901 N N . ASP A 1 115 ? -27.172 -9.602 -4.82 1 59.53 115 ASP A N 1
ATOM 902 C CA . ASP A 1 115 ? -27.109 -10.398 -6.043 1 59.53 115 ASP A CA 1
ATOM 903 C C . ASP A 1 115 ? -26.453 -9.609 -7.172 1 59.53 115 ASP A C 1
ATOM 905 O O . ASP A 1 115 ? -26.219 -10.141 -8.258 1 59.53 115 ASP A O 1
ATOM 909 N N . GLN A 1 116 ? -26.109 -8.367 -6.914 1 61.19 116 GLN A N 1
ATOM 910 C CA . GLN A 1 116 ? -25.531 -7.566 -7.988 1 61.19 116 GLN A CA 1
ATOM 911 C C . GLN A 1 116 ? -24.016 -7.434 -7.836 1 61.19 116 GLN A C 1
ATOM 913 O O . GLN A 1 116 ? -23.516 -7.188 -6.734 1 61.19 116 GLN A O 1
ATOM 918 N N . ALA A 1 117 ? -23.344 -7.793 -8.953 1 66.31 117 ALA A N 1
ATOM 919 C CA . ALA A 1 117 ? -21.906 -7.586 -8.945 1 66.31 117 ALA A CA 1
ATOM 920 C C . ALA A 1 117 ? -21.562 -6.098 -8.852 1 66.31 117 ALA A C 1
ATOM 922 O O . ALA A 1 117 ? -22.234 -5.262 -9.453 1 66.31 117 ALA A O 1
ATOM 923 N N . PRO A 1 118 ? -20.547 -5.816 -8.047 1 67.31 118 PRO A N 1
ATOM 924 C CA . PRO A 1 118 ? -20.109 -4.418 -7.996 1 67.31 118 PRO A CA 1
ATOM 925 C C . PRO A 1 118 ? -19.672 -3.883 -9.352 1 67.31 118 PRO A C 1
ATOM 927 O O . PRO A 1 118 ? -19.094 -4.621 -10.156 1 67.31 118 PRO A O 1
ATOM 930 N N . THR A 1 119 ? -19.938 -2.721 -9.633 1 63.84 119 THR A N 1
ATOM 931 C CA . THR A 1 119 ? -19.672 -2.115 -10.938 1 63.84 119 THR A CA 1
ATOM 932 C C . THR A 1 119 ? -18.359 -1.342 -10.906 1 63.84 119 THR A C 1
ATOM 934 O O . THR A 1 119 ? -17.797 -1.015 -11.953 1 63.84 119 THR A O 1
ATOM 937 N N . SER A 1 120 ? -17.875 -1.099 -9.711 1 69.25 120 SER A N 1
ATOM 938 C CA . SER A 1 120 ? -16.641 -0.322 -9.594 1 69.25 120 SER A CA 1
ATOM 939 C C . SER A 1 120 ? -15.734 -0.889 -8.508 1 69.25 120 SER A C 1
ATOM 941 O O . SER A 1 120 ? -16.172 -1.717 -7.699 1 69.25 120 SER A O 1
ATOM 943 N N . HIS A 1 121 ? -14.57 -0.498 -8.633 1 72.81 121 HIS A N 1
ATOM 944 C CA . HIS A 1 121 ? -13.602 -0.901 -7.617 1 72.81 121 HIS A CA 1
ATOM 945 C C . HIS A 1 121 ? -14.031 -0.431 -6.234 1 72.81 121 HIS A C 1
ATOM 947 O O . HIS A 1 121 ? -13.898 -1.169 -5.254 1 72.81 121 HIS A O 1
ATOM 953 N N . THR A 1 122 ? -14.555 0.765 -6.199 1 73.12 122 THR A N 1
ATOM 954 C CA . THR A 1 122 ? -15.008 1.314 -4.93 1 73.12 122 THR A CA 1
ATOM 955 C C . THR A 1 122 ? -16.172 0.495 -4.371 1 73.12 122 THR A C 1
ATOM 957 O O . THR A 1 122 ? -16.188 0.177 -3.18 1 73.12 122 THR A O 1
ATOM 960 N N . ASP A 1 123 ? -17.062 0.179 -5.238 1 78.19 123 ASP A N 1
ATOM 961 C CA . ASP A 1 123 ? -18.188 -0.652 -4.832 1 78.19 123 ASP A CA 1
ATOM 962 C C . ASP A 1 123 ? -17.719 -2.031 -4.379 1 78.19 123 ASP A C 1
ATOM 964 O O . ASP A 1 123 ? -18.234 -2.58 -3.402 1 78.19 123 ASP A O 1
ATOM 968 N N . ALA A 1 124 ? -16.781 -2.559 -5.094 1 83.31 124 ALA A N 1
ATOM 969 C CA . ALA A 1 124 ? -16.203 -3.857 -4.738 1 83.31 124 ALA A CA 1
ATOM 970 C C . ALA A 1 124 ? -15.578 -3.818 -3.35 1 83.31 124 ALA A C 1
ATOM 972 O O . ALA A 1 124 ? -15.805 -4.719 -2.537 1 83.31 124 ALA A O 1
ATOM 973 N N . LYS A 1 125 ? -14.898 -2.785 -3.088 1 85.31 125 LYS A N 1
ATOM 974 C CA . LYS A 1 125 ? -14.258 -2.654 -1.784 1 85.31 125 LYS A CA 1
ATOM 975 C C . LYS A 1 125 ? -15.289 -2.566 -0.667 1 85.31 125 LYS A C 1
ATOM 977 O O . LYS A 1 125 ? -15.156 -3.227 0.365 1 85.31 125 LYS A O 1
ATOM 982 N N . ASN A 1 126 ? -16.266 -1.756 -0.884 1 85.75 126 ASN A N 1
ATOM 983 C CA . ASN A 1 126 ? -17.281 -1.592 0.136 1 85.75 126 ASN A CA 1
ATOM 984 C C . ASN A 1 126 ? -17.984 -2.912 0.443 1 85.75 126 ASN A C 1
ATOM 986 O O . ASN A 1 126 ? -18.234 -3.232 1.607 1 85.75 126 ASN A O 1
ATOM 990 N N . ARG A 1 127 ? -18.312 -3.629 -0.542 1 88.25 127 ARG A N 1
ATOM 991 C CA . ARG A 1 127 ? -18.969 -4.918 -0.355 1 88.25 127 ARG A CA 1
ATOM 992 C C . ARG A 1 127 ? -18.047 -5.906 0.35 1 88.25 127 ARG A C 1
ATOM 994 O O . ARG A 1 127 ? -18.484 -6.664 1.217 1 88.25 127 ARG A O 1
ATOM 1001 N N . ALA A 1 128 ? -16.812 -5.902 -0.023 1 93.38 128 ALA A N 1
ATOM 1002 C CA . ALA A 1 128 ? -15.836 -6.781 0.623 1 93.38 128 ALA A CA 1
ATOM 1003 C C . ALA A 1 128 ? -15.695 -6.445 2.105 1 93.38 128 ALA A C 1
ATOM 1005 O O . ALA A 1 128 ? -15.594 -7.344 2.943 1 93.38 128 ALA A O 1
ATOM 1006 N N . LEU A 1 129 ? -15.672 -5.168 2.369 1 93.25 129 LEU A N 1
ATOM 1007 C CA . LEU A 1 129 ? -15.547 -4.734 3.756 1 93.25 129 LEU A CA 1
ATOM 1008 C C . LEU A 1 129 ? -16.719 -5.23 4.59 1 93.25 129 LEU A C 1
ATOM 1010 O O . LEU A 1 129 ? -16.531 -5.734 5.699 1 93.25 129 LEU A O 1
ATOM 1014 N N . VAL A 1 130 ? -17.891 -5.102 4.039 1 91.94 130 VAL A N 1
ATOM 1015 C CA . VAL A 1 130 ? -19.078 -5.574 4.746 1 91.94 130 VAL A CA 1
ATOM 1016 C C . VAL A 1 130 ? -18.984 -7.082 4.961 1 91.94 130 VAL A C 1
ATOM 1018 O O . VAL A 1 130 ? -19.188 -7.574 6.07 1 91.94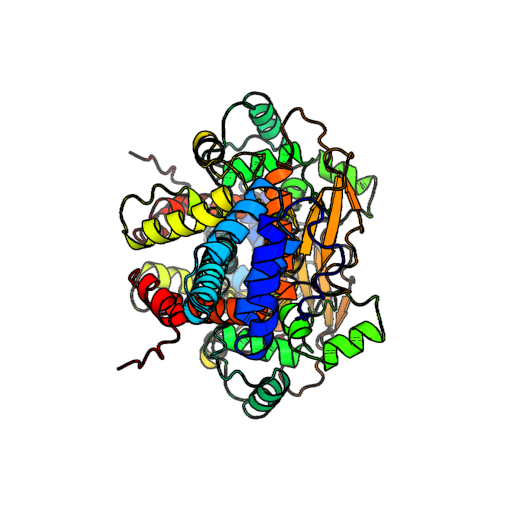 130 VAL A O 1
ATOM 1021 N N . ARG A 1 131 ? -18.656 -7.789 3.951 1 94.19 131 ARG A N 1
ATOM 1022 C CA . ARG A 1 131 ? -18.531 -9.242 4.023 1 94.19 131 ARG A CA 1
ATOM 1023 C C . ARG A 1 131 ? -17.453 -9.641 5.035 1 94.19 131 ARG A C 1
ATOM 1025 O O . ARG A 1 131 ? -17.641 -10.602 5.793 1 94.19 131 ARG A O 1
ATOM 1032 N N . ASP A 1 132 ? -16.312 -8.914 5.082 1 95.94 132 ASP A N 1
ATOM 1033 C CA . ASP A 1 132 ? -15.133 -9.273 5.855 1 95.94 132 ASP A CA 1
ATOM 1034 C C . ASP A 1 132 ? -15.172 -8.648 7.246 1 95.94 132 ASP A C 1
ATOM 1036 O O . ASP A 1 132 ? -14.156 -8.594 7.938 1 95.94 132 ASP A O 1
ATOM 1040 N N . ASN A 1 133 ? -16.328 -8.047 7.629 1 93.94 133 ASN A N 1
ATOM 1041 C CA . ASN A 1 133 ? -16.5 -7.398 8.922 1 93.94 133 ASN A CA 1
ATOM 1042 C C . ASN A 1 133 ? -15.508 -6.258 9.125 1 93.94 133 ASN A C 1
ATOM 1044 O O . ASN A 1 133 ? -14.977 -6.074 10.227 1 93.94 133 ASN A O 1
ATOM 1048 N N . TYR A 1 134 ? -15.094 -5.605 8.039 1 94.25 134 TYR A N 1
ATOM 1049 C CA . TYR A 1 134 ? -14.273 -4.398 7.992 1 94.25 134 TYR A CA 1
ATOM 1050 C C . TYR A 1 134 ? -12.859 -4.68 8.477 1 94.25 134 TYR A C 1
ATOM 1052 O O . TYR A 1 134 ? -12.266 -3.869 9.195 1 94.25 134 TYR A O 1
ATOM 1060 N N . ARG A 1 135 ? -12.414 -5.844 8.109 1 95.56 135 ARG A N 1
ATOM 1061 C CA . ARG A 1 135 ? -11.086 -6.211 8.586 1 95.56 135 ARG A CA 1
ATOM 1062 C C . ARG A 1 135 ? -10.32 -7 7.531 1 95.56 135 ARG A C 1
ATOM 1064 O O . ARG A 1 135 ? -10.922 -7.562 6.613 1 95.56 135 ARG A O 1
ATOM 1071 N N . CYS A 1 136 ? -9.039 -6.922 7.633 1 96.56 136 CYS A N 1
ATOM 1072 C CA . CYS A 1 136 ? -8.188 -7.812 6.852 1 96.56 136 CYS A CA 1
ATOM 1073 C C . CYS A 1 136 ? -8.492 -9.273 7.16 1 96.56 136 CYS A C 1
ATOM 1075 O O . CYS A 1 136 ? -8.461 -9.688 8.32 1 96.56 136 CYS A O 1
ATOM 1077 N N . GLN A 1 137 ? -8.656 -10.094 6.188 1 95.75 137 GLN A N 1
ATOM 1078 C CA . GLN A 1 137 ? -9.07 -11.484 6.367 1 95.75 137 GLN A CA 1
ATOM 1079 C C . GLN A 1 137 ? -7.926 -12.328 6.906 1 95.75 137 GLN A C 1
ATOM 1081 O O . GLN A 1 137 ? -8.156 -13.406 7.469 1 95.75 137 GLN A O 1
ATOM 1086 N N . LEU A 1 138 ? -6.711 -11.844 6.777 1 96.38 138 LEU A N 1
ATOM 1087 C CA . LEU A 1 138 ? -5.574 -12.664 7.172 1 96.38 138 LEU A CA 1
ATOM 1088 C C . LEU A 1 138 ? -5.066 -12.258 8.555 1 96.38 138 LEU A C 1
ATOM 1090 O O . LEU A 1 138 ? -4.598 -13.102 9.32 1 96.38 138 LEU A O 1
ATOM 1094 N N . THR A 1 139 ? -5.168 -10.969 8.875 1 94.12 139 THR A N 1
ATOM 1095 C CA . THR A 1 139 ? -4.531 -10.5 10.102 1 94.12 139 THR A CA 1
ATOM 1096 C C . THR A 1 139 ? -5.578 -10.062 11.125 1 94.12 139 THR A C 1
ATOM 1098 O O . THR A 1 139 ? -5.262 -9.875 12.305 1 94.12 139 THR A O 1
ATOM 1101 N N . GLY A 1 140 ? -6.805 -9.805 10.703 1 93.56 140 GLY A N 1
ATOM 1102 C CA . GLY A 1 140 ? -7.84 -9.305 11.586 1 93.56 140 GLY A CA 1
ATOM 1103 C C . GLY A 1 140 ? -7.75 -7.805 11.812 1 93.56 140 GLY A C 1
ATOM 1104 O O . GLY A 1 140 ? -8.57 -7.23 12.531 1 93.56 140 GLY A O 1
ATOM 1105 N N . THR A 1 141 ? -6.82 -7.133 11.156 1 94.75 141 THR A N 1
ATOM 1106 C CA . THR A 1 141 ? -6.645 -5.691 11.297 1 94.75 141 THR A CA 1
ATOM 1107 C C . THR A 1 141 ? -7.883 -4.949 10.812 1 94.75 141 THR A C 1
ATOM 1109 O O . THR A 1 141 ? -8.367 -5.184 9.703 1 94.75 141 THR A O 1
ATOM 1112 N N . ILE A 1 142 ? -8.367 -4.051 11.625 1 95.31 142 ILE A N 1
ATOM 1113 C CA . ILE A 1 142 ? -9.547 -3.254 11.289 1 95.31 142 ILE A CA 1
ATOM 1114 C C . ILE A 1 142 ? -9.18 -2.221 10.227 1 95.31 142 ILE A C 1
ATOM 1116 O O . ILE A 1 142 ? -8.125 -1.59 10.305 1 95.31 142 ILE A O 1
ATOM 1120 N N . ASP A 1 143 ? -10.031 -2.098 9.211 1 94.12 143 ASP A N 1
ATOM 1121 C CA . ASP A 1 143 ? -9.852 -1.088 8.172 1 94.12 143 ASP A CA 1
ATOM 1122 C C . ASP A 1 143 ? -9.922 0.32 8.758 1 94.12 143 ASP A C 1
ATOM 1124 O O . ASP A 1 143 ? -10.945 0.709 9.328 1 94.12 143 ASP A O 1
ATOM 1128 N N . GLY A 1 144 ? -8.891 1.017 8.539 1 90.94 144 GLY A N 1
ATOM 1129 C CA . GLY A 1 144 ? -8.75 2.322 9.164 1 90.94 144 GLY A CA 1
ATOM 1130 C C . GLY A 1 144 ? -9.836 3.297 8.758 1 90.94 144 GLY A C 1
ATOM 1131 O O . GLY A 1 144 ? -10.367 4.027 9.602 1 90.94 144 GLY A O 1
ATOM 1132 N N . ARG A 1 145 ? -10.18 3.338 7.512 1 84.88 145 ARG A N 1
ATOM 1133 C CA . ARG A 1 145 ? -11.203 4.262 7.039 1 84.88 145 ARG A CA 1
ATOM 1134 C C . ARG A 1 145 ? -12.562 3.93 7.648 1 84.88 145 ARG A C 1
ATOM 1136 O O . ARG A 1 145 ? -13.289 4.824 8.086 1 84.88 145 ARG A O 1
ATOM 1143 N N . SER A 1 146 ? -12.883 2.633 7.664 1 88.19 146 SER A N 1
ATOM 1144 C CA . SER A 1 146 ? -14.117 2.197 8.297 1 88.19 146 SER A CA 1
ATOM 1145 C C . SER A 1 146 ? -14.133 2.537 9.781 1 88.19 146 SER A C 1
ATOM 1147 O O . SER A 1 146 ? -15.156 2.965 10.32 1 88.19 146 SER A O 1
ATOM 1149 N N . PHE A 1 147 ? -13.016 2.361 10.391 1 89.69 147 PHE A N 1
ATOM 1150 C CA . PHE A 1 147 ? -12.859 2.639 11.812 1 89.69 147 PHE A CA 1
ATOM 1151 C C . PHE A 1 147 ? -13.188 4.094 12.117 1 89.69 147 PHE A C 1
ATOM 1153 O O . PHE A 1 147 ? -13.906 4.383 13.078 1 89.69 147 PHE A O 1
ATOM 1160 N N . MET A 1 148 ? -12.711 5 11.273 1 81.25 148 MET A N 1
ATOM 1161 C CA . MET A 1 148 ? -12.906 6.434 11.477 1 81.25 148 MET A CA 1
ATOM 1162 C C . MET A 1 148 ? -14.383 6.801 11.359 1 81.25 148 MET A C 1
ATOM 1164 O O . MET A 1 148 ? -14.859 7.699 12.055 1 81.25 148 MET A O 1
ATOM 1168 N N . ASP A 1 149 ? -15.133 5.992 10.57 1 77.56 149 ASP A N 1
ATOM 1169 C CA . ASP A 1 149 ? -16.5 6.379 10.25 1 77.56 149 ASP A CA 1
ATOM 1170 C C . ASP A 1 149 ? -17.516 5.531 11.031 1 77.56 149 ASP A C 1
ATOM 1172 O O . ASP A 1 149 ? -18.719 5.715 10.898 1 77.56 149 ASP A O 1
ATOM 1176 N N . SER A 1 150 ? -17.047 4.652 11.898 1 86.31 150 SER A N 1
ATOM 1177 C CA . SER A 1 150 ? -17.969 3.717 12.539 1 86.31 150 SER A CA 1
ATOM 1178 C C . SER A 1 150 ? -17.844 3.77 14.055 1 86.31 150 SER A C 1
ATOM 1180 O O . SER A 1 150 ? -16.906 3.213 14.625 1 86.31 150 SER A O 1
ATOM 1182 N N . PRO A 1 151 ? -18.859 4.352 14.695 1 85.81 151 PRO A N 1
ATOM 1183 C CA . PRO A 1 151 ? -18.844 4.324 16.156 1 85.81 151 PRO A CA 1
ATOM 1184 C C . PRO A 1 151 ? -18.781 2.906 16.719 1 85.81 151 PRO A C 1
ATOM 1186 O O . PRO A 1 151 ? -18.188 2.682 17.781 1 85.81 151 PRO A O 1
ATOM 1189 N N . GLN A 1 152 ? -19.375 2.006 16.031 1 88.62 152 GLN A N 1
ATOM 1190 C CA . GLN A 1 152 ? -19.359 0.617 16.469 1 88.62 152 GLN A CA 1
ATOM 1191 C C . GLN A 1 152 ? -17.953 0.054 16.5 1 88.62 152 GLN A C 1
ATOM 1193 O O . GLN A 1 152 ? -17.562 -0.606 17.469 1 88.62 152 GLN A O 1
ATOM 1198 N N . LEU A 1 153 ? -17.234 0.248 15.453 1 90.5 153 LEU A N 1
ATOM 1199 C CA . LEU A 1 153 ? -15.859 -0.229 15.398 1 90.5 153 LEU A CA 1
ATOM 1200 C C . LEU A 1 153 ? -15.008 0.469 16.453 1 90.5 153 LEU A C 1
ATOM 1202 O O . LEU A 1 153 ? -14.125 -0.152 17.047 1 90.5 153 LEU A O 1
ATOM 1206 N N . GLN A 1 154 ? -15.297 1.743 16.625 1 88.19 154 GLN A N 1
ATOM 1207 C CA . GLN A 1 154 ? -14.578 2.49 17.656 1 88.19 154 GLN A CA 1
ATOM 1208 C C . GLN A 1 154 ? -14.867 1.925 19.047 1 88.19 154 GLN A C 1
ATOM 1210 O O . GLN A 1 154 ? -13.953 1.766 19.859 1 88.19 154 GLN A O 1
ATOM 1215 N N . ALA A 1 155 ? -16.078 1.629 19.312 1 90.88 155 ALA A N 1
ATOM 1216 C CA . ALA A 1 155 ? -16.453 1.021 20.578 1 90.88 155 ALA A CA 1
ATOM 1217 C C . ALA A 1 155 ? -15.789 -0.34 20.766 1 90.88 155 ALA A C 1
ATOM 1219 O O . ALA A 1 155 ? -15.406 -0.709 21.875 1 90.88 155 ALA A O 1
ATOM 1220 N N . GLU A 1 156 ? -15.672 -1.081 19.672 1 90.94 156 GLU A N 1
ATOM 1221 C CA . GLU A 1 156 ? -15 -2.377 19.719 1 90.94 156 GLU A CA 1
ATOM 1222 C C . GLU A 1 156 ? -13.539 -2.229 20.141 1 90.94 156 GLU A C 1
ATOM 1224 O O . GLU A 1 156 ? -13.039 -3.025 20.938 1 90.94 156 GLU A O 1
ATOM 1229 N N . LEU A 1 157 ? -12.898 -1.291 19.609 1 88.19 157 LEU A N 1
ATOM 1230 C CA . LEU A 1 157 ? -11.508 -1.053 19.969 1 88.19 157 LEU A CA 1
ATOM 1231 C C . LEU A 1 157 ? -11.383 -0.625 21.422 1 88.19 157 LEU A C 1
ATOM 1233 O O . LEU A 1 157 ? -10.445 -1.02 22.109 1 88.19 157 LEU A O 1
ATOM 1237 N N . ASP A 1 158 ? -12.297 0.213 21.812 1 87.94 158 ASP A N 1
ATOM 1238 C CA . ASP A 1 158 ? -12.297 0.63 23.219 1 87.94 158 ASP A CA 1
ATOM 1239 C C . ASP A 1 158 ? -12.43 -0.571 24.141 1 87.94 158 ASP A C 1
ATOM 1241 O O . ASP A 1 158 ? -11.805 -0.614 25.203 1 87.94 158 ASP A O 1
ATOM 1245 N N . ALA A 1 159 ? -13.25 -1.485 23.75 1 91.31 159 ALA A N 1
ATOM 1246 C CA . ALA A 1 159 ? -13.469 -2.693 24.531 1 91.31 159 ALA A CA 1
ATOM 1247 C C . ALA A 1 159 ? -12.266 -3.627 24.469 1 91.31 159 ALA A C 1
ATOM 1249 O O . ALA A 1 159 ? -11.992 -4.363 25.422 1 91.31 159 ALA A O 1
ATOM 1250 N N . ASN A 1 160 ? -11.508 -3.6 23.359 1 89.81 160 ASN A N 1
ATOM 1251 C CA . ASN A 1 160 ? -10.328 -4.426 23.125 1 89.81 160 ASN A CA 1
ATOM 1252 C C . ASN A 1 160 ? -9.18 -3.605 22.531 1 89.81 160 ASN A C 1
ATOM 1254 O O . ASN A 1 160 ? -8.891 -3.705 21.344 1 89.81 160 ASN A O 1
ATOM 1258 N N . PRO A 1 161 ? -8.438 -2.83 23.312 1 82.5 161 PRO A N 1
ATOM 1259 C CA . PRO A 1 161 ? -7.422 -1.882 22.859 1 82.5 161 PRO A CA 1
ATOM 1260 C C . PRO A 1 161 ? -6.277 -2.561 22.094 1 82.5 161 PRO A C 1
ATOM 1262 O O . PRO A 1 161 ? -5.504 -1.89 21.406 1 82.5 161 PRO A O 1
ATOM 1265 N N . GLY A 1 162 ? -6.242 -3.805 22.078 1 82.06 162 GLY A N 1
ATOM 1266 C CA . GLY A 1 162 ? -5.16 -4.5 21.391 1 82.06 162 GLY A CA 1
ATOM 1267 C C . GLY A 1 162 ? -5.465 -4.812 19.938 1 82.06 162 GLY A C 1
ATOM 1268 O O . GLY A 1 162 ? -4.594 -5.285 19.203 1 82.06 162 GLY A O 1
ATOM 1269 N N . LEU A 1 163 ? -6.621 -4.426 19.5 1 86.81 163 LEU A N 1
ATOM 1270 C CA . LEU A 1 163 ? -6.992 -4.699 18.109 1 86.81 163 LEU A CA 1
ATOM 1271 C C . LEU A 1 163 ? -6.254 -3.773 17.156 1 86.81 163 LEU A C 1
ATOM 1273 O O . LEU A 1 163 ? -6.25 -2.555 17.344 1 86.81 163 LEU A O 1
ATOM 1277 N N . PRO A 1 164 ? -5.648 -4.324 16.203 1 89.12 164 PRO A N 1
ATOM 1278 C CA . PRO A 1 164 ? -4.887 -3.48 15.273 1 89.12 164 PRO A CA 1
ATOM 1279 C C . PRO A 1 164 ? -5.781 -2.744 14.273 1 89.12 164 PRO A C 1
ATOM 1281 O O . PRO A 1 164 ? -6.742 -3.322 13.758 1 89.12 164 PRO A O 1
ATOM 1284 N N . VAL A 1 165 ? -5.523 -1.468 14.078 1 93.94 165 VAL A N 1
ATOM 1285 C CA . VAL A 1 165 ? -6.191 -0.647 13.07 1 93.94 165 VAL A CA 1
ATOM 1286 C C . VAL A 1 165 ? -5.168 -0.121 12.07 1 93.94 165 VAL A C 1
ATOM 1288 O O . VAL A 1 165 ? -4.145 0.448 12.453 1 93.94 165 VAL A O 1
ATOM 1291 N N . SER A 1 166 ? -5.395 -0.39 10.852 1 93.31 166 SER A N 1
ATOM 1292 C CA . SER A 1 166 ? -4.492 0.061 9.797 1 93.31 166 SER A CA 1
ATOM 1293 C C . SER A 1 166 ? -5.215 0.188 8.461 1 93.31 166 SER A C 1
ATOM 1295 O O . SER A 1 166 ? -6.441 0.053 8.398 1 93.31 166 SER A O 1
ATOM 1297 N N . ALA A 1 167 ? -4.438 0.522 7.453 1 90.81 167 ALA A N 1
ATOM 1298 C CA . ALA A 1 167 ? -4.988 0.674 6.109 1 90.81 167 ALA A CA 1
ATOM 1299 C C . ALA A 1 167 ? -5.156 -0.682 5.43 1 90.81 167 ALA A C 1
ATOM 1301 O O . ALA A 1 167 ? -4.281 -1.545 5.527 1 90.81 167 ALA A O 1
ATOM 1302 N N . THR A 1 168 ? -6.328 -0.851 4.836 1 93 168 THR A N 1
ATOM 1303 C CA . THR A 1 168 ? -6.574 -2.061 4.059 1 93 168 THR A CA 1
ATOM 1304 C C . THR A 1 168 ? -6.906 -1.715 2.611 1 93 168 THR A C 1
ATOM 1306 O O . THR A 1 168 ? -7.121 -0.546 2.281 1 93 168 THR A O 1
ATOM 1309 N N . GLN A 1 169 ? -6.852 -2.762 1.775 1 91.19 169 GLN A N 1
ATOM 1310 C CA . GLN A 1 169 ? -7.145 -2.615 0.354 1 91.19 169 GLN A CA 1
ATOM 1311 C C . GLN A 1 169 ? -7.98 -3.785 -0.16 1 91.19 169 GLN A C 1
ATOM 1313 O O . GLN A 1 169 ? -7.91 -4.891 0.384 1 91.19 169 GLN A O 1
ATOM 1318 N N . CYS A 1 170 ? -8.805 -3.377 -1.168 1 89.94 170 CYS A N 1
ATOM 1319 C CA . CYS A 1 170 ? -9.484 -4.418 -1.926 1 89.94 170 CYS A CA 1
ATOM 1320 C C . CYS A 1 170 ? -8.508 -5.176 -2.816 1 89.94 170 CYS A C 1
ATOM 1322 O O . CYS A 1 170 ? -7.824 -4.57 -3.648 1 89.94 170 CYS A O 1
ATOM 1324 N N . THR A 1 171 ? -8.453 -6.461 -2.609 1 93 171 THR A N 1
ATOM 1325 C CA . THR A 1 171 ? -7.48 -7.285 -3.324 1 93 171 THR A CA 1
ATOM 1326 C C . THR A 1 171 ? -8.188 -8.281 -4.242 1 93 171 THR A C 1
ATOM 1328 O O . THR A 1 171 ? -8.984 -9.102 -3.779 1 93 171 THR A O 1
ATOM 1331 N N . HIS A 1 172 ? -7.871 -8.156 -5.488 1 91.06 172 HIS A N 1
ATOM 1332 C CA . HIS A 1 172 ? -8.367 -9.148 -6.438 1 91.06 172 HIS A CA 1
ATOM 1333 C C . HIS A 1 172 ? -7.504 -10.406 -6.426 1 91.06 172 HIS A C 1
ATOM 1335 O O . HIS A 1 172 ? -6.277 -10.312 -6.359 1 91.06 172 HIS A O 1
ATOM 1341 N N . ILE A 1 173 ? -8.156 -11.492 -6.473 1 93.31 173 ILE A N 1
ATOM 1342 C CA . ILE A 1 173 ? -7.43 -12.758 -6.516 1 93.31 173 ILE A CA 1
ATOM 1343 C C . ILE A 1 173 ? -6.949 -13.023 -7.941 1 93.31 173 ILE A C 1
ATOM 1345 O O . ILE A 1 173 ? -5.758 -13.25 -8.172 1 93.31 173 ILE A O 1
ATOM 1349 N N . LEU A 1 174 ? -7.914 -13.031 -8.844 1 88.25 174 LEU A N 1
ATOM 1350 C CA . LEU A 1 174 ? -7.578 -13.047 -10.266 1 88.25 174 LEU A CA 1
ATOM 1351 C C . LEU A 1 174 ? -7.316 -11.641 -10.781 1 88.25 174 LEU A C 1
ATOM 1353 O O . LEU A 1 174 ? -7.988 -10.688 -10.367 1 88.25 174 LEU A O 1
ATOM 1357 N N . PRO A 1 175 ? -6.348 -11.469 -11.648 1 78.5 175 PRO A N 1
ATOM 1358 C CA . PRO A 1 175 ? -6 -10.125 -12.109 1 78.5 175 PRO A CA 1
ATOM 1359 C C . PRO A 1 175 ? -7.172 -9.398 -12.773 1 78.5 175 PRO A C 1
ATOM 1361 O O . PRO A 1 175 ? -7.969 -10.031 -13.477 1 78.5 175 PRO A O 1
ATOM 1364 N N . GLN A 1 176 ? -7.344 -8.062 -12.461 1 65.62 176 GLN A N 1
ATOM 1365 C CA . GLN A 1 176 ? -8.43 -7.215 -12.953 1 65.62 176 GLN A CA 1
ATOM 1366 C C . GLN A 1 176 ? -8.406 -7.117 -14.477 1 65.62 176 GLN A C 1
ATOM 1368 O O . GLN A 1 176 ? -9.438 -6.891 -15.102 1 65.62 176 GLN A O 1
ATOM 1373 N N . TYR A 1 177 ? -7.293 -7.004 -15.062 1 55.81 177 TYR A N 1
ATOM 1374 C CA . TYR A 1 177 ? -7.223 -6.688 -16.484 1 55.81 177 TYR A CA 1
ATOM 1375 C C . TYR A 1 177 ? -7.859 -7.785 -17.328 1 55.81 177 TYR A C 1
ATOM 1377 O O . TYR A 1 177 ? -7.934 -7.676 -18.547 1 55.81 177 TYR A O 1
ATOM 1385 N N . ILE A 1 178 ? -8.281 -8.812 -16.703 1 49.28 178 ILE A N 1
ATOM 1386 C CA . ILE A 1 178 ? -8.828 -9.852 -17.562 1 49.28 178 ILE A CA 1
ATOM 1387 C C . ILE A 1 178 ? -10.102 -9.344 -18.234 1 49.28 178 ILE A C 1
ATOM 1389 O O . ILE A 1 178 ? -10.391 -9.719 -19.375 1 49.28 178 ILE A O 1
ATOM 1393 N N . GLY A 1 179 ? -10.945 -8.523 -17.625 1 45.81 179 GLY A N 1
ATOM 1394 C CA . GLY A 1 179 ? -12.266 -8.25 -18.156 1 45.81 179 GLY A CA 1
ATOM 1395 C C . GLY A 1 179 ? -12.344 -6.957 -18.953 1 45.81 179 GLY A C 1
ATOM 1396 O O . GLY A 1 179 ? -13.398 -6.605 -19.469 1 45.81 179 GLY A O 1
ATOM 1397 N N . HIS A 1 180 ? -11.398 -6.059 -18.641 1 43.62 180 HIS A N 1
ATOM 1398 C CA . HIS A 1 180 ? -11.844 -4.777 -19.172 1 43.62 180 HIS A CA 1
ATOM 1399 C C . HIS A 1 180 ? -12.109 -4.859 -20.672 1 43.62 180 HIS A C 1
ATOM 1401 O O . HIS A 1 180 ? -11.422 -5.594 -21.391 1 43.62 180 HIS A O 1
ATOM 1407 N N . HIS A 1 181 ? -13.359 -4.488 -20.984 1 38.59 181 HIS A N 1
ATOM 1408 C CA . HIS A 1 181 ? -13.797 -4.285 -22.375 1 38.59 181 HIS A CA 1
ATOM 1409 C C . HIS A 1 181 ? -12.656 -3.764 -23.234 1 38.59 181 HIS A C 1
ATOM 1411 O O . HIS A 1 181 ? -12.305 -2.584 -23.156 1 38.59 181 HIS A O 1
ATOM 1417 N N . ILE A 1 182 ? -11.734 -4.449 -23.375 1 39.94 182 ILE A N 1
ATOM 1418 C CA . ILE A 1 182 ? -10.586 -4.352 -24.266 1 39.94 182 ILE A CA 1
ATOM 1419 C C . ILE A 1 182 ? -11.039 -3.887 -25.641 1 39.94 182 ILE A C 1
ATOM 1421 O O . ILE A 1 182 ? -11.336 -4.707 -26.516 1 39.94 182 ILE A O 1
ATOM 1425 N N . GLN A 1 183 ? -12.062 -3.299 -25.703 1 37.34 183 GLN A N 1
ATOM 1426 C CA . GLN A 1 183 ? -12.352 -3.02 -27.109 1 37.34 183 GLN A CA 1
ATOM 1427 C C . GLN A 1 183 ? -11.125 -2.443 -27.812 1 37.34 183 GLN A C 1
ATOM 1429 O O . GLN A 1 183 ? -10.922 -2.684 -29.016 1 37.34 183 GLN A O 1
ATOM 1434 N N . ALA A 1 184 ? -10.625 -1.254 -27.312 1 40.12 184 ALA A N 1
ATOM 1435 C CA . ALA A 1 184 ? -10.023 -0.422 -28.359 1 40.12 184 ALA A CA 1
ATOM 1436 C C . ALA A 1 184 ? -8.617 -0.909 -28.703 1 40.12 184 ALA A C 1
ATOM 1438 O O . ALA A 1 184 ? -8.078 -0.579 -29.766 1 40.12 184 ALA A O 1
ATOM 1439 N N . GLN A 1 185 ? -7.742 -1.337 -27.641 1 45.94 185 GLN A N 1
ATOM 1440 C CA . GLN A 1 185 ? -6.387 -1.478 -28.156 1 45.94 185 GLN A CA 1
ATOM 1441 C C . GLN A 1 185 ? -5.969 -2.945 -28.219 1 45.94 185 GLN A C 1
ATOM 1443 O O . GLN A 1 185 ? -6.234 -3.709 -27.297 1 45.94 185 GLN A O 1
ATOM 1448 N N . GLU A 1 186 ? -5.742 -3.443 -29.438 1 44.84 186 GLU A N 1
ATOM 1449 C CA . GLU A 1 186 ? -5.281 -4.777 -29.812 1 44.84 186 GLU A CA 1
ATOM 1450 C C . GLU A 1 186 ? -4.355 -5.359 -28.75 1 44.84 186 GLU A C 1
ATOM 1452 O O . GLU A 1 186 ? -4.48 -6.527 -28.375 1 44.84 186 GLU A O 1
ATOM 1457 N N . ALA A 1 187 ? -3.457 -4.578 -28.25 1 49.09 187 ALA A N 1
ATOM 1458 C CA . ALA A 1 187 ? -2.475 -5.039 -27.266 1 49.09 187 ALA A CA 1
ATOM 1459 C C . ALA A 1 187 ? -3.152 -5.5 -25.984 1 49.09 187 ALA A C 1
ATOM 1461 O O . ALA A 1 187 ? -2.762 -6.512 -25.391 1 49.09 187 ALA A O 1
ATOM 1462 N N . ARG A 1 188 ? -4.148 -4.953 -25.703 1 56.84 188 ARG A N 1
ATOM 1463 C CA . ARG A 1 188 ? -4.863 -5.305 -24.484 1 56.84 188 ARG A CA 1
ATOM 1464 C C . ARG A 1 188 ? -5.66 -6.594 -24.656 1 56.84 188 ARG A C 1
ATOM 1466 O O . ARG A 1 188 ? -5.766 -7.398 -23.734 1 56.84 188 ARG A O 1
ATOM 1473 N N . ARG A 1 189 ? -5.984 -6.871 -25.906 1 57.5 189 ARG A N 1
ATOM 1474 C CA . ARG A 1 189 ? -6.715 -8.102 -26.219 1 57.5 189 ARG A CA 1
ATOM 1475 C C . ARG A 1 189 ? -5.801 -9.32 -26.109 1 57.5 189 ARG A C 1
ATOM 1477 O O . ARG A 1 189 ? -6.199 -10.352 -25.578 1 57.5 189 ARG A O 1
ATOM 1484 N N . VAL A 1 190 ? -4.684 -9.172 -26.641 1 58.12 190 VAL A N 1
ATOM 1485 C CA . VAL A 1 190 ? -3.725 -10.273 -26.625 1 58.12 190 VAL A CA 1
ATOM 1486 C C . VAL A 1 190 ? -3.318 -10.586 -25.188 1 58.12 190 VAL A C 1
ATOM 1488 O O . VAL A 1 190 ? -3.191 -11.75 -24.812 1 58.12 190 VAL A O 1
ATOM 1491 N N . ASN A 1 191 ? -3.182 -9.578 -24.406 1 62.56 191 ASN A N 1
ATOM 1492 C CA . ASN A 1 191 ? -2.826 -9.766 -23 1 62.56 191 ASN A CA 1
ATOM 1493 C C . ASN A 1 191 ? -3.939 -10.469 -22.234 1 62.56 191 ASN A C 1
ATOM 1495 O O . ASN A 1 191 ? -3.676 -11.383 -21.453 1 62.56 191 ASN A O 1
ATOM 1499 N N . SER A 1 192 ? -5.047 -10.102 -22.625 1 65.94 192 SER A N 1
ATOM 1500 C CA . SER A 1 192 ? -6.191 -10.711 -21.953 1 65.94 192 SER A CA 1
ATOM 1501 C C . SER A 1 192 ? -6.312 -12.195 -22.297 1 65.94 192 SER A C 1
ATOM 1503 O O . SER A 1 192 ? -6.57 -13.023 -21.422 1 65.94 192 SER A O 1
ATOM 1505 N N . ALA A 1 193 ? -6.098 -12.477 -23.562 1 67.31 193 ALA A N 1
ATOM 1506 C CA . ALA A 1 193 ? -6.188 -13.859 -24.016 1 67.31 193 ALA A CA 1
ATOM 1507 C C . ALA A 1 193 ? -5.137 -14.727 -23.328 1 67.31 193 ALA A C 1
ATOM 1509 O O . ALA A 1 193 ? -5.414 -15.875 -22.953 1 67.31 193 ALA A O 1
ATOM 1510 N N . THR A 1 194 ? -4.043 -14.188 -23.125 1 69.62 194 THR A N 1
ATOM 1511 C CA . THR A 1 194 ? -2.949 -14.906 -22.484 1 69.62 194 THR A CA 1
ATOM 1512 C C . THR A 1 194 ? -3.281 -15.188 -21.016 1 69.62 194 THR A C 1
ATOM 1514 O O . THR A 1 194 ? -3.09 -16.312 -20.531 1 69.62 194 THR A O 1
ATOM 1517 N N . ILE A 1 195 ? -3.805 -14.258 -20.406 1 74.38 195 ILE A N 1
ATOM 1518 C CA . ILE A 1 195 ? -4.172 -14.414 -19 1 74.38 195 ILE A CA 1
ATOM 1519 C C . ILE A 1 195 ? -5.27 -15.469 -18.859 1 74.38 195 ILE A C 1
ATOM 1521 O O . ILE A 1 195 ? -5.223 -16.312 -17.969 1 74.38 195 ILE A O 1
ATOM 1525 N N . TRP A 1 196 ? -6.145 -15.445 -19.828 1 76.06 196 TRP A N 1
ATOM 1526 C CA . TRP A 1 196 ? -7.246 -16.406 -19.781 1 76.06 196 TRP A CA 1
ATOM 1527 C C . TRP A 1 196 ? -6.738 -17.828 -20 1 76.06 196 TRP A C 1
ATOM 1529 O O . TRP A 1 196 ? -7.289 -18.781 -19.453 1 76.06 196 TRP A O 1
ATOM 1539 N N . SER A 1 197 ? -5.676 -17.938 -20.797 1 75.19 197 SER A N 1
ATOM 1540 C CA . SER A 1 197 ? -5.098 -19.266 -20.984 1 75.19 197 SER A CA 1
ATOM 1541 C C . SER A 1 197 ? -4.652 -19.859 -19.656 1 75.19 197 SER A C 1
ATOM 1543 O O . SER A 1 197 ? -4.844 -21.062 -19.422 1 75.19 197 SER A O 1
ATOM 1545 N N . ILE A 1 198 ? -4.145 -19.078 -18.797 1 80.19 198 ILE A N 1
ATOM 1546 C CA . ILE A 1 198 ? -3.717 -19.562 -17.484 1 80.19 198 ILE A CA 1
ATOM 1547 C C . ILE A 1 198 ? -4.938 -19.828 -16.609 1 80.19 198 ILE A C 1
ATOM 1549 O O . ILE A 1 198 ? -5.055 -20.891 -16.016 1 80.19 198 ILE A O 1
ATOM 1553 N N . VAL A 1 199 ? -5.855 -18.953 -16.672 1 84.19 199 VAL A N 1
ATOM 1554 C CA . VAL A 1 199 ? -7.012 -19.031 -15.789 1 84.19 199 VAL A CA 1
ATOM 1555 C C . VAL A 1 199 ? -7.887 -20.219 -16.188 1 84.19 199 VAL A C 1
ATOM 1557 O O . VAL A 1 199 ? -8.273 -21.031 -15.328 1 84.19 199 VAL A O 1
ATOM 1560 N N . GLN A 1 200 ? -8.086 -20.297 -17.453 1 84.94 200 GLN A N 1
ATOM 1561 C CA . GLN A 1 200 ? -9 -21.344 -17.922 1 84.94 200 GLN A CA 1
ATOM 1562 C C . GLN A 1 200 ? -8.289 -22.672 -18.078 1 84.94 200 GLN A C 1
ATOM 1564 O O . GLN A 1 200 ? -8.719 -23.688 -17.5 1 84.94 200 GLN A O 1
ATOM 1569 N N . ALA A 1 201 ? -7.219 -22.703 -18.812 1 86.44 201 ALA A N 1
ATOM 1570 C CA . ALA A 1 201 ? -6.566 -23.969 -19.141 1 86.44 201 ALA A CA 1
ATOM 1571 C C . ALA A 1 201 ? -5.844 -24.531 -17.922 1 86.44 201 ALA A C 1
ATOM 1573 O O . ALA A 1 201 ? -6.02 -25.703 -17.578 1 86.44 201 ALA A O 1
ATOM 1574 N N . PHE A 1 202 ? -5.082 -23.734 -17.234 1 91.19 202 PHE A N 1
ATOM 1575 C CA . PHE A 1 202 ? -4.316 -24.203 -16.094 1 91.19 202 PHE A CA 1
ATOM 1576 C C . PHE A 1 202 ? -5.176 -24.188 -14.828 1 91.19 202 PHE A C 1
ATOM 1578 O O . PHE A 1 202 ? -5.098 -25.109 -14.008 1 91.19 202 PHE A O 1
ATOM 1585 N N . GLY A 1 203 ? -6.027 -23.219 -14.648 1 91.56 203 GLY A N 1
ATOM 1586 C CA . GLY A 1 203 ? -6.812 -23.047 -13.438 1 91.56 203 GLY A CA 1
ATOM 1587 C C . GLY A 1 203 ? -8.125 -23.797 -13.461 1 91.56 203 GLY A C 1
ATOM 1588 O O . GLY A 1 203 ? -8.742 -24.031 -12.422 1 91.56 203 GLY A O 1
ATOM 1589 N N . GLY A 1 204 ? -8.617 -24.109 -14.664 1 88.81 204 GLY A N 1
ATOM 1590 C CA . GLY A 1 204 ? -9.906 -24.781 -14.781 1 88.81 204 GLY A CA 1
ATOM 1591 C C . GLY A 1 204 ? -11.086 -23.875 -14.484 1 88.81 204 GLY A C 1
ATOM 1592 O O . GLY A 1 204 ? -12.125 -24.328 -14.016 1 88.81 204 GLY A O 1
ATOM 1593 N N . ILE A 1 205 ? -10.891 -22.578 -14.578 1 89.56 205 ILE A N 1
ATOM 1594 C CA . ILE A 1 205 ? -11.922 -21.594 -14.281 1 89.56 205 ILE A CA 1
ATOM 1595 C C . ILE A 1 205 ? -12.492 -21.031 -15.586 1 89.56 205 ILE A C 1
ATOM 1597 O O . ILE A 1 205 ? -11.812 -20.312 -16.312 1 89.56 205 ILE A O 1
ATOM 1601 N N . PRO A 1 206 ? -13.711 -21.328 -15.836 1 84.44 206 PRO A N 1
ATOM 1602 C CA . PRO A 1 206 ? -14.297 -20.875 -17.094 1 84.44 206 PRO A CA 1
ATOM 1603 C C . PRO A 1 206 ? -14.406 -19.344 -17.188 1 84.44 206 PRO A C 1
ATOM 1605 O O . PRO A 1 206 ? -14.82 -18.703 -16.219 1 84.44 206 PRO A O 1
ATOM 1608 N N . GLN A 1 207 ? -14.086 -18.859 -18.344 1 79.75 207 GLN A N 1
ATOM 1609 C CA . GLN A 1 207 ? -14.133 -17.422 -18.594 1 79.75 207 GLN A CA 1
ATOM 1610 C C . GLN A 1 207 ? -15.539 -16.859 -18.359 1 79.75 207 GLN A C 1
ATOM 1612 O O . GLN A 1 207 ? -15.695 -15.773 -17.797 1 79.75 207 GLN A O 1
ATOM 1617 N N . GLY A 1 208 ? -16.516 -17.594 -18.828 1 76.81 208 GLY A N 1
ATOM 1618 C CA . GLY A 1 208 ? -17.906 -17.156 -18.703 1 76.81 208 GLY A CA 1
ATOM 1619 C C . GLY A 1 208 ? -18.328 -16.922 -17.266 1 76.81 208 GLY A C 1
ATOM 1620 O O . GLY A 1 208 ? -19.109 -16.016 -16.984 1 76.81 208 GLY A O 1
ATOM 1621 N N . GLU A 1 209 ? -17.766 -17.672 -16.438 1 81.25 209 GLU A N 1
ATOM 1622 C CA . GLU A 1 209 ? -18.094 -17.547 -15.023 1 81.25 209 GLU A CA 1
ATOM 1623 C C . GLU A 1 209 ? -17.547 -16.234 -14.453 1 81.25 209 GLU A C 1
ATOM 1625 O O . GLU A 1 209 ? -18.281 -15.5 -13.773 1 81.25 209 GLU A O 1
ATOM 1630 N N . VAL A 1 210 ? -16.344 -15.906 -14.75 1 79.81 210 VAL A N 1
ATOM 1631 C CA . VAL A 1 210 ? -15.68 -14.727 -14.219 1 79.81 210 VAL A CA 1
ATOM 1632 C C . VAL A 1 210 ? -16.266 -13.469 -14.859 1 79.81 210 VAL A C 1
ATOM 1634 O O . VAL A 1 210 ? -16.562 -12.492 -14.172 1 79.81 210 VAL A O 1
ATOM 1637 N N . ASN A 1 211 ? -16.406 -13.555 -16.125 1 70.75 211 ASN A N 1
ATOM 1638 C CA . ASN A 1 211 ? -16.938 -12.422 -16.875 1 70.75 211 ASN A CA 1
ATOM 1639 C C . ASN A 1 211 ? -18.406 -12.156 -16.547 1 70.75 211 ASN A C 1
ATOM 1641 O O . ASN A 1 211 ? -18.844 -11.008 -16.5 1 70.75 211 ASN A O 1
ATOM 1645 N N . GLY A 1 212 ? -19.094 -13.172 -16.438 1 68.81 212 GLY A N 1
ATOM 1646 C CA . GLY A 1 212 ? -20.516 -13.047 -16.156 1 68.81 212 GLY A CA 1
ATOM 1647 C C . GLY A 1 212 ? -20.797 -12.32 -14.852 1 68.81 212 GLY A C 1
ATOM 1648 O O . GLY A 1 212 ? -21.703 -11.484 -14.789 1 68.81 212 GLY A O 1
ATOM 1649 N N . GLU A 1 213 ? -20.047 -12.562 -13.961 1 73.38 213 GLU A N 1
ATOM 1650 C CA . GLU A 1 213 ? -20.219 -11.945 -12.648 1 73.38 213 GLU A CA 1
ATOM 1651 C C . GLU A 1 213 ? -19.484 -10.602 -12.578 1 73.38 213 GLU A C 1
ATOM 1653 O O . GLU A 1 213 ? -19.828 -9.758 -11.742 1 73.38 213 GLU A O 1
ATOM 1658 N N . GLY A 1 214 ? -18.562 -10.5 -13.484 1 77.94 214 GLY A N 1
ATOM 1659 C CA . GLY A 1 214 ? -17.688 -9.344 -13.406 1 77.94 214 GLY A CA 1
ATOM 1660 C C . GLY A 1 214 ? -16.484 -9.578 -12.508 1 77.94 214 GLY A C 1
ATOM 1661 O O . GLY A 1 214 ? -16.578 -10.297 -11.516 1 77.94 214 GLY A O 1
ATOM 1662 N N . ILE A 1 215 ? -15.383 -9 -12.766 1 80.94 215 ILE A N 1
ATOM 1663 C CA . ILE A 1 215 ? -14.109 -9.234 -12.102 1 80.94 215 ILE A CA 1
ATOM 1664 C C . ILE A 1 215 ? -14.18 -8.742 -10.656 1 80.94 215 ILE A C 1
ATOM 1666 O O . ILE A 1 215 ? -13.422 -9.195 -9.797 1 80.94 215 ILE A O 1
ATOM 1670 N N . ASN A 1 216 ? -15.164 -7.875 -10.383 1 85.19 216 ASN A N 1
ATOM 1671 C CA . ASN A 1 216 ? -15.266 -7.254 -9.07 1 85.19 216 ASN A CA 1
ATOM 1672 C C . ASN A 1 216 ? -16.234 -8.016 -8.164 1 85.19 216 ASN A C 1
ATOM 1674 O O . ASN A 1 216 ? -16.625 -7.52 -7.105 1 85.19 216 ASN A O 1
ATOM 1678 N N . HIS A 1 217 ? -16.578 -9.219 -8.641 1 88.25 217 HIS A N 1
ATOM 1679 C CA . HIS A 1 217 ? -17.484 -9.977 -7.785 1 88.25 217 HIS A CA 1
ATOM 1680 C C . HIS A 1 217 ? -16.781 -10.438 -6.512 1 88.25 217 HIS A C 1
ATOM 1682 O O . HIS A 1 217 ? -15.555 -10.602 -6.5 1 88.25 217 HIS A O 1
ATOM 1688 N N . LEU A 1 218 ? -17.531 -10.719 -5.426 1 91.75 218 LEU A N 1
ATOM 1689 C CA . LEU A 1 218 ? -17 -10.922 -4.082 1 91.75 218 LEU A CA 1
ATOM 1690 C C . LEU A 1 218 ? -16.172 -12.203 -4.012 1 91.75 218 LEU A C 1
ATOM 1692 O O . LEU A 1 218 ? -15.242 -12.305 -3.203 1 91.75 218 LEU A O 1
ATOM 1696 N N . ARG A 1 219 ? -16.438 -13.148 -4.828 1 93.69 219 ARG A N 1
ATOM 1697 C CA . ARG A 1 219 ? -15.68 -14.398 -4.836 1 93.69 219 ARG A CA 1
ATOM 1698 C C . ARG A 1 219 ? -14.266 -14.172 -5.348 1 93.69 219 ARG A C 1
ATOM 1700 O O . ARG A 1 219 ? -13.398 -15.031 -5.188 1 93.69 219 ARG A O 1
ATOM 1707 N N . ASN A 1 220 ? -14.031 -12.992 -5.992 1 93.12 220 ASN A N 1
ATOM 1708 C CA . ASN A 1 220 ? -12.711 -12.672 -6.543 1 93.12 220 ASN A CA 1
ATOM 1709 C C . ASN A 1 220 ? -12.031 -11.562 -5.746 1 93.12 220 ASN A C 1
ATOM 1711 O O . ASN A 1 220 ? -11.023 -11.008 -6.188 1 93.12 220 ASN A O 1
ATOM 1715 N N . ILE A 1 221 ? -12.594 -11.18 -4.641 1 93.38 221 ILE A N 1
ATOM 1716 C CA . ILE A 1 221 ? -11.992 -10.07 -3.91 1 93.38 221 ILE A CA 1
ATOM 1717 C C . ILE A 1 221 ? -11.914 -10.414 -2.424 1 93.38 221 ILE A C 1
ATOM 1719 O O . ILE A 1 221 ? -12.711 -11.211 -1.924 1 93.38 221 ILE A O 1
ATOM 1723 N N . MET A 1 222 ? -10.992 -9.836 -1.75 1 95.38 222 MET A N 1
ATOM 1724 C CA . MET A 1 222 ? -10.867 -9.914 -0.297 1 95.38 222 MET A CA 1
ATOM 1725 C C . MET A 1 222 ? -10.234 -8.648 0.261 1 95.38 222 MET A C 1
ATOM 1727 O O . MET A 1 222 ? -9.562 -7.914 -0.466 1 95.38 222 MET A O 1
ATOM 1731 N N . THR A 1 223 ? -10.508 -8.359 1.474 1 96.19 223 THR A N 1
ATOM 1732 C CA . THR A 1 223 ? -9.906 -7.223 2.162 1 96.19 223 THR A CA 1
ATOM 1733 C C . THR A 1 223 ? -8.578 -7.629 2.811 1 96.19 223 THR A C 1
ATOM 1735 O O . THR A 1 223 ? -8.555 -8.508 3.676 1 96.19 223 THR A O 1
ATOM 1738 N N . LEU A 1 224 ? -7.523 -6.996 2.355 1 96.62 224 LEU A N 1
ATOM 1739 C CA . LEU A 1 224 ? -6.215 -7.262 2.943 1 96.62 224 LEU A CA 1
ATOM 1740 C C . LEU A 1 224 ? -5.551 -5.969 3.404 1 96.62 224 LEU A C 1
ATOM 1742 O O . LEU A 1 224 ? -5.746 -4.914 2.795 1 96.62 224 LEU A O 1
ATOM 1746 N N . ARG A 1 225 ? -4.863 -6.113 4.512 1 96 225 ARG A N 1
ATOM 1747 C CA . ARG A 1 225 ? -4.023 -4.984 4.902 1 96 225 ARG A CA 1
ATOM 1748 C C . ARG A 1 225 ? -3.086 -4.582 3.766 1 96 225 ARG A C 1
ATOM 1750 O O . ARG A 1 225 ? -2.658 -5.43 2.979 1 96 225 ARG A O 1
ATOM 1757 N N . ASN A 1 226 ? -2.654 -3.33 3.664 1 93.69 226 ASN A N 1
ATOM 1758 C CA . ASN A 1 226 ? -1.937 -2.797 2.51 1 93.69 226 ASN A CA 1
ATOM 1759 C C . ASN A 1 226 ? -0.65 -3.574 2.242 1 93.69 226 ASN A C 1
ATOM 1761 O O . ASN A 1 226 ? -0.344 -3.898 1.094 1 93.69 226 ASN A O 1
ATOM 1765 N N . ASP A 1 227 ? 0.146 -3.812 3.24 1 92.88 227 ASP A N 1
ATOM 1766 C CA . ASP A 1 227 ? 1.408 -4.512 3.023 1 92.88 227 ASP A CA 1
ATOM 1767 C C . ASP A 1 227 ? 1.169 -5.977 2.67 1 92.88 227 ASP A C 1
ATOM 1769 O O . ASP A 1 227 ? 1.925 -6.566 1.895 1 92.88 227 ASP A O 1
ATOM 1773 N N . VAL A 1 228 ? 0.062 -6.602 3.211 1 95 228 VAL A N 1
ATOM 1774 C CA . VAL A 1 228 ? -0.304 -7.977 2.893 1 95 228 VAL A CA 1
ATOM 1775 C C . VAL A 1 228 ? -0.79 -8.062 1.447 1 95 228 VAL A C 1
ATOM 1777 O O . VAL A 1 228 ? -0.427 -8.984 0.718 1 95 228 VAL A O 1
ATOM 1780 N N . HIS A 1 229 ? -1.599 -7.078 1.077 1 93.75 229 HIS A N 1
ATOM 1781 C CA . HIS A 1 229 ? -2.061 -6.973 -0.302 1 93.75 229 HIS A CA 1
ATOM 1782 C C . HIS A 1 229 ? -0.886 -6.953 -1.275 1 93.75 229 HIS A C 1
ATOM 1784 O O . HIS A 1 229 ? -0.887 -7.684 -2.27 1 93.75 229 HIS A O 1
ATOM 1790 N N . PHE A 1 230 ? 0.052 -6.156 -0.958 1 89 230 PHE A N 1
ATOM 1791 C CA . PHE A 1 230 ? 1.232 -6.043 -1.807 1 89 230 PHE A CA 1
ATOM 1792 C C . PHE A 1 230 ? 1.97 -7.371 -1.892 1 89 230 PHE A C 1
ATOM 1794 O O . PHE A 1 230 ? 2.359 -7.805 -2.979 1 89 230 PHE A O 1
ATOM 1801 N N . ALA A 1 231 ? 2.178 -7.984 -0.729 1 91.81 231 ALA A N 1
ATOM 1802 C CA . ALA A 1 231 ? 2.877 -9.266 -0.687 1 91.81 231 ALA A CA 1
ATOM 1803 C C . ALA A 1 231 ? 2.129 -10.32 -1.491 1 91.81 231 ALA A C 1
ATOM 1805 O O . ALA A 1 231 ? 2.748 -11.164 -2.148 1 91.81 231 ALA A O 1
ATOM 1806 N N . PHE A 1 232 ? 0.813 -10.312 -1.449 1 93.5 232 PHE A N 1
ATOM 1807 C CA . PHE A 1 232 ? -0.026 -11.227 -2.209 1 93.5 232 PHE A CA 1
ATOM 1808 C C . PHE A 1 232 ? 0.132 -10.992 -3.705 1 93.5 232 PHE A C 1
ATOM 1810 O O . PHE A 1 232 ? 0.301 -11.945 -4.473 1 93.5 232 PHE A O 1
ATOM 1817 N N . ASP A 1 233 ? 0.182 -9.781 -4.047 1 87.12 233 ASP A N 1
ATOM 1818 C CA . ASP A 1 233 ? 0.312 -9.398 -5.453 1 87.12 233 ASP A CA 1
ATOM 1819 C C . ASP A 1 233 ? 1.685 -9.789 -6 1 87.12 233 ASP A C 1
ATOM 1821 O O . ASP A 1 233 ? 1.812 -10.148 -7.172 1 87.12 233 ASP A O 1
ATOM 1825 N N . GLN A 1 234 ? 2.662 -9.727 -5.078 1 85.31 234 GLN A N 1
ATOM 1826 C CA . GLN A 1 234 ? 4.035 -10 -5.492 1 85.31 234 GLN A CA 1
ATOM 1827 C C . GLN A 1 234 ? 4.355 -11.484 -5.387 1 85.31 234 GLN A C 1
ATOM 1829 O O . GLN A 1 234 ? 5.488 -11.906 -5.641 1 85.31 234 GLN A O 1
ATOM 1834 N N . LEU A 1 235 ? 3.412 -12.258 -4.941 1 90.25 235 LEU A N 1
ATOM 1835 C CA . LEU A 1 235 ? 3.543 -13.703 -4.805 1 90.25 235 LEU A CA 1
ATOM 1836 C C . LEU A 1 235 ? 4.531 -14.055 -3.695 1 90.25 235 LEU A C 1
ATOM 1838 O O . LEU A 1 235 ? 5.211 -15.078 -3.77 1 90.25 235 LEU A O 1
ATOM 1842 N N . TRP A 1 236 ? 4.617 -13.125 -2.703 1 91.25 236 TRP A N 1
ATOM 1843 C CA . TRP A 1 236 ? 5.441 -13.422 -1.536 1 91.25 236 TRP A CA 1
ATOM 1844 C C . TRP A 1 236 ? 4.707 -14.352 -0.576 1 91.25 236 TRP A C 1
ATOM 1846 O O . TRP A 1 236 ? 5.336 -15.117 0.163 1 91.25 236 TRP A O 1
ATOM 1856 N N . ILE A 1 237 ? 3.393 -14.227 -0.649 1 94.62 237 ILE A N 1
ATOM 1857 C CA . ILE A 1 237 ? 2.537 -15.125 0.121 1 94.62 237 ILE A CA 1
ATOM 1858 C C . ILE A 1 237 ? 1.388 -15.617 -0.753 1 94.62 237 ILE A C 1
ATOM 1860 O O . ILE A 1 237 ? 1.064 -15 -1.772 1 94.62 237 ILE A O 1
ATOM 1864 N N . TRP A 1 238 ? 0.825 -16.734 -0.39 1 96.5 238 TRP A N 1
ATOM 1865 C CA . TRP A 1 238 ? -0.332 -17.281 -1.087 1 96.5 238 TRP A CA 1
ATOM 1866 C C . TRP A 1 238 ? -1.176 -18.141 -0.146 1 96.5 238 TRP A C 1
ATOM 1868 O O . TRP A 1 238 ? -0.761 -18.422 0.979 1 96.5 238 TRP A O 1
ATOM 1878 N N . LEU A 1 239 ? -2.369 -18.422 -0.539 1 98.25 239 LEU A N 1
ATOM 1879 C CA . LEU A 1 239 ? -3.314 -19.203 0.256 1 98.25 239 LEU A CA 1
ATOM 1880 C C . LEU A 1 239 ? -3.629 -20.531 -0.42 1 98.25 239 LEU A C 1
ATOM 1882 O O . LEU A 1 239 ? -4.27 -20.562 -1.475 1 98.25 239 LEU A O 1
ATOM 1886 N N . GLU A 1 240 ? -3.227 -21.609 0.203 1 97.69 240 GLU A N 1
ATOM 1887 C CA . GLU A 1 240 ? -3.465 -22.953 -0.321 1 97.69 240 GLU A CA 1
ATOM 1888 C C . GLU A 1 240 ? -4.652 -23.609 0.373 1 97.69 240 GLU A C 1
ATOM 1890 O O . GLU A 1 240 ? -4.637 -23.812 1.591 1 97.69 240 GLU A O 1
ATOM 1895 N N . PRO A 1 241 ? -5.613 -24.031 -0.446 1 97.69 241 PRO A N 1
ATOM 1896 C CA . PRO A 1 241 ? -6.754 -24.688 0.189 1 97.69 241 PRO A CA 1
ATOM 1897 C C . PRO A 1 241 ? -6.352 -25.938 0.979 1 97.69 241 PRO A C 1
ATOM 1899 O O . PRO A 1 241 ? -5.516 -26.719 0.523 1 97.69 241 PRO A O 1
ATOM 1902 N N . VAL A 1 242 ? -6.879 -25.969 2.174 1 97.44 242 VAL A N 1
ATOM 1903 C CA . VAL A 1 242 ? -6.703 -27.172 2.98 1 97.44 242 VAL A CA 1
ATOM 1904 C C . VAL A 1 242 ? -7.723 -28.219 2.564 1 97.44 242 VAL A C 1
ATOM 1906 O O . VAL A 1 242 ? -8.922 -27.938 2.459 1 97.44 242 VAL A O 1
ATOM 1909 N N . GLU A 1 243 ? -7.258 -29.391 2.348 1 93.81 243 GLU A N 1
ATOM 1910 C CA . GLU A 1 243 ? -8.117 -30.469 1.865 1 93.81 243 GLU A CA 1
ATOM 1911 C C . GLU A 1 243 ? -9.242 -30.766 2.854 1 93.81 243 GLU A C 1
ATOM 1913 O O . GLU A 1 243 ? -9.016 -30.828 4.062 1 93.81 243 GLU A O 1
ATOM 1918 N N . ASP A 1 244 ? -10.422 -30.828 2.396 1 93.44 244 ASP A N 1
ATOM 1919 C CA . ASP A 1 244 ? -11.625 -31.266 3.098 1 93.44 244 ASP A CA 1
ATOM 1920 C C . ASP A 1 244 ? -12.039 -30.25 4.156 1 93.44 244 ASP A C 1
ATOM 1922 O O . ASP A 1 244 ? -12.742 -30.578 5.113 1 93.44 244 ASP A O 1
ATOM 1926 N N . GLU A 1 245 ? -11.516 -29.094 4.195 1 95.81 245 GLU A N 1
ATOM 1927 C CA . GLU A 1 245 ? -11.938 -28.016 5.09 1 95.81 245 GLU A CA 1
ATOM 1928 C C . GLU A 1 245 ? -12.438 -26.812 4.301 1 95.81 245 GLU A C 1
ATOM 1930 O O . GLU A 1 245 ? -11.703 -26.25 3.492 1 95.81 245 GLU A O 1
ATOM 1935 N N . ALA A 1 246 ? -13.578 -26.484 4.551 1 95.31 246 ALA A N 1
ATOM 1936 C CA . ALA A 1 246 ? -14.195 -25.375 3.814 1 95.31 246 ALA A CA 1
ATOM 1937 C C . ALA A 1 246 ? -13.555 -24.047 4.188 1 95.31 246 ALA A C 1
ATOM 1939 O O . ALA A 1 246 ? -13.258 -23.797 5.359 1 95.31 246 ALA A O 1
ATOM 1940 N N . ASP A 1 247 ? -13.273 -23.25 3.223 1 97 247 ASP A N 1
ATOM 1941 C CA . ASP A 1 247 ? -12.844 -21.859 3.346 1 97 247 ASP A CA 1
ATOM 1942 C C . ASP A 1 247 ? -11.633 -21.734 4.277 1 97 247 ASP A C 1
ATOM 1944 O O . ASP A 1 247 ? -11.516 -20.766 5.023 1 97 247 ASP A O 1
ATOM 1948 N N . THR A 1 248 ? -10.836 -22.797 4.312 1 98.19 248 THR A N 1
ATOM 1949 C CA . THR A 1 248 ? -9.625 -22.844 5.129 1 98.19 248 THR A CA 1
ATOM 1950 C C . THR A 1 248 ? -8.383 -22.969 4.254 1 98.19 248 THR A C 1
ATOM 1952 O O . THR A 1 248 ? -8.367 -23.766 3.309 1 98.19 248 THR A O 1
ATOM 1955 N N . TYR A 1 249 ? -7.363 -22.203 4.586 1 98.44 249 TYR A N 1
ATOM 1956 C CA . TYR A 1 249 ? -6.195 -22.125 3.719 1 98.44 249 TYR A CA 1
ATOM 1957 C C . TYR A 1 249 ? -4.91 -22.094 4.535 1 98.44 249 TYR A C 1
ATOM 1959 O O . TYR A 1 249 ? -4.84 -21.453 5.582 1 98.44 249 TYR A O 1
ATOM 1967 N N . ASN A 1 250 ? -3.939 -22.859 4.102 1 98.12 250 ASN A N 1
ATOM 1968 C CA . ASN A 1 250 ? -2.572 -22.672 4.578 1 98.12 250 ASN A CA 1
ATOM 1969 C C . ASN A 1 250 ? -1.907 -21.469 3.922 1 98.12 250 ASN A C 1
ATOM 1971 O O . ASN A 1 250 ? -2.006 -21.281 2.709 1 98.12 250 ASN A O 1
ATOM 1975 N N . VAL A 1 251 ? -1.268 -20.672 4.762 1 97.44 251 VAL A N 1
ATOM 1976 C CA . VAL A 1 251 ? -0.569 -19.5 4.238 1 97.44 251 VAL A CA 1
ATOM 1977 C C . VAL A 1 251 ? 0.856 -19.875 3.846 1 97.44 251 VAL A C 1
ATOM 1979 O O . VAL A 1 251 ? 1.688 -20.172 4.707 1 97.44 251 VAL A O 1
ATOM 1982 N N . GLY A 1 252 ? 1.063 -19.922 2.5 1 96.44 252 GLY A N 1
ATOM 1983 C CA . GLY A 1 252 ? 2.408 -20.156 2.004 1 96.44 252 GLY A CA 1
ATOM 1984 C C . GLY A 1 252 ? 3.24 -18.891 1.889 1 96.44 252 GLY A C 1
ATOM 1985 O O . GLY A 1 252 ? 2.695 -17.797 1.738 1 96.44 252 GLY A O 1
ATOM 1986 N N . ARG A 1 253 ? 4.535 -19.078 1.948 1 93.19 253 ARG A N 1
ATOM 1987 C CA . ARG A 1 253 ? 5.492 -17.969 1.857 1 93.19 253 ARG A CA 1
ATOM 1988 C C . ARG A 1 253 ? 6.684 -18.359 0.986 1 93.19 253 ARG A C 1
ATOM 1990 O O . ARG A 1 253 ? 7.152 -19.5 1.03 1 93.19 253 ARG A O 1
ATOM 1997 N N . CYS A 1 254 ? 7.172 -17.391 0.214 1 89.81 254 CYS A N 1
ATOM 1998 C CA . CYS A 1 254 ? 8.336 -17.672 -0.62 1 89.81 254 CYS A CA 1
ATOM 1999 C C . CYS A 1 254 ? 9.586 -17.844 0.23 1 89.81 254 CYS A C 1
ATOM 2001 O O . CYS A 1 254 ? 10.547 -18.5 -0.184 1 89.81 254 CYS A O 1
ATOM 2003 N N . ARG A 1 255 ? 9.578 -17.188 1.349 1 86.81 255 ARG A N 1
ATOM 2004 C CA . ARG A 1 255 ? 10.633 -17.344 2.346 1 86.81 255 ARG A CA 1
ATOM 2005 C C . ARG A 1 255 ? 10.062 -17.234 3.76 1 86.81 255 ARG A C 1
ATOM 2007 O O . ARG A 1 255 ? 9.156 -16.438 4.012 1 86.81 255 ARG A O 1
ATOM 2014 N N . ASP A 1 256 ? 10.766 -17.938 4.512 1 84.31 256 ASP A N 1
ATOM 2015 C CA . ASP A 1 256 ? 10.367 -17.844 5.91 1 84.31 256 ASP A CA 1
ATOM 2016 C C . ASP A 1 256 ? 10.578 -16.438 6.453 1 84.31 256 ASP A C 1
ATOM 2018 O O . ASP A 1 256 ? 11.547 -15.766 6.082 1 84.31 256 ASP A O 1
ATOM 2022 N N . GLY A 1 257 ? 9.727 -15.984 7.266 1 81.88 257 GLY A N 1
ATOM 2023 C CA . GLY A 1 257 ? 9.875 -14.68 7.883 1 81.88 257 GLY A CA 1
ATOM 2024 C C . GLY A 1 257 ? 8.922 -13.641 7.328 1 81.88 257 GLY A C 1
ATOM 2025 O O . GLY A 1 257 ? 8.57 -12.68 8.016 1 81.88 257 GLY A O 1
ATOM 2026 N N . PHE A 1 258 ? 8.57 -13.828 6.016 1 87.44 258 PHE A N 1
ATOM 2027 C CA . PHE A 1 258 ? 7.621 -12.883 5.438 1 87.44 258 PHE A CA 1
ATOM 2028 C C . PHE A 1 258 ? 6.32 -12.859 6.23 1 87.44 258 PHE A C 1
ATOM 2030 O O . PHE A 1 258 ? 5.695 -13.906 6.426 1 87.44 258 PHE A O 1
ATOM 2037 N N . LEU A 1 259 ? 5.914 -11.68 6.703 1 91.25 259 LEU A N 1
ATOM 2038 C CA . LEU A 1 259 ? 4.629 -11.477 7.359 1 91.25 259 LEU A CA 1
ATOM 2039 C C . LEU A 1 259 ? 4.383 -12.555 8.414 1 91.25 259 LEU A C 1
ATOM 2041 O O . LEU A 1 259 ? 3.344 -13.211 8.398 1 91.25 259 LEU A O 1
ATOM 2045 N N . SER A 1 260 ? 5.309 -12.656 9.336 1 87.88 260 SER A N 1
ATOM 2046 C CA . SER A 1 260 ? 5.312 -13.719 10.336 1 87.88 260 SER A CA 1
ATOM 2047 C C . SER A 1 260 ? 4.156 -13.555 11.312 1 87.88 260 SER A C 1
ATOM 2049 O O . SER A 1 260 ? 3.812 -14.5 12.039 1 87.88 260 SER A O 1
ATOM 2051 N N . ASN A 1 261 ? 3.521 -12.469 11.336 1 87.06 261 ASN A N 1
ATOM 2052 C CA . ASN A 1 261 ? 2.402 -12.227 12.234 1 87.06 261 ASN A CA 1
ATOM 2053 C C . ASN A 1 261 ? 1.109 -12.836 11.703 1 87.06 261 ASN A C 1
ATOM 2055 O O . ASN A 1 261 ? 0.096 -12.867 12.406 1 87.06 261 ASN A O 1
ATOM 2059 N N . ILE A 1 262 ? 1.129 -13.305 10.469 1 93.44 262 ILE A N 1
ATOM 2060 C CA . ILE A 1 262 ? -0.03 -13.992 9.914 1 93.44 262 ILE A CA 1
ATOM 2061 C C . ILE A 1 262 ? -0.012 -15.461 10.328 1 93.44 262 ILE A C 1
ATOM 2063 O O . ILE A 1 262 ? 1.02 -16.125 10.227 1 93.44 262 ILE A O 1
ATOM 2067 N N . PRO A 1 263 ? -1.096 -15.953 10.828 1 94.06 263 PRO A N 1
ATOM 2068 C CA . PRO A 1 263 ? -1.143 -17.359 11.203 1 94.06 263 PRO A CA 1
ATOM 2069 C C . PRO A 1 263 ? -0.811 -18.297 10.039 1 94.06 263 PRO A C 1
ATOM 2071 O O . PRO A 1 263 ? -0.992 -17.922 8.883 1 94.06 263 PRO A O 1
ATOM 2074 N N . ALA A 1 264 ? -0.384 -19.469 10.367 1 95.31 264 ALA A N 1
ATOM 2075 C CA . ALA A 1 264 ? -0.012 -20.453 9.359 1 95.31 264 ALA A CA 1
ATOM 2076 C C . ALA A 1 264 ? -1.236 -20.938 8.586 1 95.31 264 ALA A C 1
ATOM 2078 O O . ALA A 1 264 ? -1.13 -21.328 7.414 1 95.31 264 ALA A O 1
ATOM 2079 N N . THR A 1 265 ? -2.375 -21 9.32 1 97.38 265 THR A N 1
ATOM 2080 C CA . THR A 1 265 ? -3.639 -21.406 8.711 1 97.38 265 THR A CA 1
ATOM 2081 C C . THR A 1 265 ? -4.738 -20.406 9.023 1 97.38 265 THR A C 1
ATOM 2083 O O . THR A 1 265 ? -4.824 -19.891 10.148 1 97.38 265 THR A O 1
ATOM 2086 N N . VAL A 1 266 ? -5.52 -20.094 8.016 1 97.12 266 VAL A N 1
ATOM 2087 C CA . VAL A 1 266 ? -6.609 -19.141 8.211 1 97.12 266 VAL A CA 1
ATOM 2088 C C . VAL A 1 266 ? -7.922 -19.75 7.719 1 97.12 266 VAL A C 1
ATOM 2090 O O . VAL A 1 266 ? -7.941 -20.469 6.719 1 97.12 266 VAL A O 1
ATOM 2093 N N . THR A 1 267 ? -8.984 -19.516 8.383 1 97.25 267 THR A N 1
ATOM 2094 C CA . THR A 1 267 ? -10.344 -19.844 7.957 1 97.25 267 THR A CA 1
ATOM 2095 C C . THR A 1 267 ? -11.164 -18.578 7.719 1 97.25 267 THR A C 1
ATOM 2097 O O . THR A 1 267 ? -11.297 -17.75 8.609 1 97.25 267 THR A O 1
ATOM 2100 N N . PHE A 1 268 ? -11.609 -18.438 6.488 1 96.56 268 PHE A N 1
ATOM 2101 C CA . PHE A 1 268 ? -12.445 -17.281 6.172 1 96.56 268 PHE A CA 1
ATOM 2102 C C . PHE A 1 268 ? -13.859 -17.484 6.703 1 96.56 268 PHE A C 1
ATOM 2104 O O . PHE A 1 268 ? -14.438 -18.562 6.562 1 96.56 268 PHE A O 1
ATOM 2111 N N . THR A 1 269 ? -14.297 -16.438 7.34 1 92.38 269 THR A N 1
ATOM 2112 C CA . THR A 1 269 ? -15.664 -16.438 7.855 1 92.38 269 THR A CA 1
ATOM 2113 C C . THR A 1 269 ? -16.344 -15.102 7.555 1 92.38 269 THR A C 1
ATOM 2115 O O . THR A 1 269 ? -15.68 -14.117 7.238 1 92.38 269 THR A O 1
ATOM 2118 N N . SER A 1 270 ? -17.625 -15.18 7.414 1 90.88 270 SER A N 1
ATOM 2119 C CA . SER A 1 270 ? -18.438 -13.977 7.258 1 90.88 270 SER A CA 1
ATOM 2120 C C . SER A 1 270 ? -19.688 -14.039 8.133 1 90.88 270 SER A C 1
ATOM 2122 O O . SER A 1 270 ? -20.281 -15.102 8.289 1 90.88 270 SER A O 1
ATOM 2124 N N . ASP A 1 271 ? -20.031 -12.891 8.711 1 88.12 271 ASP A N 1
ATOM 2125 C CA . ASP A 1 271 ? -21.266 -12.789 9.469 1 88.12 271 ASP A CA 1
ATOM 2126 C C . ASP A 1 271 ? -22.453 -12.453 8.547 1 88.12 271 ASP A C 1
ATOM 2128 O O . ASP A 1 271 ? -23.547 -12.18 9.023 1 88.12 271 ASP A O 1
ATOM 2132 N N . THR A 1 272 ? -22.172 -12.461 7.281 1 88.94 272 THR A N 1
ATOM 2133 C CA . THR A 1 272 ? -23.188 -12.164 6.273 1 88.94 272 THR A CA 1
ATOM 2134 C C . THR A 1 272 ? -23.391 -13.352 5.348 1 88.94 272 THR A C 1
ATOM 2136 O O . THR A 1 272 ? -22.719 -14.367 5.465 1 88.94 272 THR A O 1
ATOM 2139 N N . GLU A 1 273 ? -24.391 -13.25 4.5 1 88.56 273 GLU A N 1
ATOM 2140 C CA . GLU A 1 273 ? -24.672 -14.297 3.523 1 88.56 273 GLU A CA 1
ATOM 2141 C C . GLU A 1 273 ? -23.906 -14.055 2.225 1 88.56 273 GLU A C 1
ATOM 2143 O O . GLU A 1 273 ? -24.094 -14.773 1.241 1 88.56 273 GLU A O 1
ATOM 2148 N N . LEU A 1 274 ? -23.047 -13.062 2.35 1 90.62 274 LEU A N 1
ATOM 2149 C CA . LEU A 1 274 ? -22.266 -12.742 1.158 1 90.62 274 LEU A CA 1
ATOM 2150 C C . LEU A 1 274 ? -21.219 -13.812 0.905 1 90.62 274 LEU A C 1
ATOM 2152 O O . LEU A 1 274 ? -20.609 -14.328 1.847 1 90.62 274 LEU A O 1
ATOM 2156 N N . PRO A 1 275 ? -20.984 -14.117 -0.33 1 93 275 PRO A N 1
ATOM 2157 C CA . PRO A 1 275 ? -20.094 -15.227 -0.656 1 93 275 PRO A CA 1
ATOM 2158 C C . PRO A 1 275 ? -18.641 -14.938 -0.307 1 93 275 PRO A C 1
ATOM 2160 O O . PRO A 1 275 ? -18.172 -13.805 -0.475 1 93 275 PRO A O 1
ATOM 2163 N N . LEU A 1 276 ? -17.953 -15.93 0.152 1 96.31 276 LEU A N 1
ATOM 2164 C CA . LEU A 1 276 ? -16.531 -15.867 0.451 1 96.31 276 LEU A CA 1
ATOM 2165 C C . LEU A 1 276 ? -15.695 -16.078 -0.812 1 96.31 276 LEU A C 1
ATOM 2167 O O . LEU A 1 276 ? -16.234 -16.484 -1.849 1 96.31 276 LEU A O 1
ATOM 2171 N N . PRO A 1 277 ? -14.391 -15.734 -0.785 1 96.25 277 PRO A N 1
ATOM 2172 C CA . PRO A 1 277 ? -13.523 -15.953 -1.947 1 96.25 277 PRO A CA 1
ATOM 2173 C C . PRO A 1 277 ? -13.602 -17.375 -2.479 1 96.25 277 PRO A C 1
ATOM 2175 O O . PRO A 1 277 ? -13.68 -18.328 -1.695 1 96.25 277 PRO A O 1
ATOM 2178 N N . ASP A 1 278 ? -13.578 -17.453 -3.801 1 95.88 278 ASP A N 1
ATOM 2179 C CA . ASP A 1 278 ? -13.664 -18.766 -4.441 1 95.88 278 ASP A CA 1
ATOM 2180 C C . ASP A 1 278 ? -12.391 -19.578 -4.195 1 95.88 278 ASP A C 1
ATOM 2182 O O . ASP A 1 278 ? -11.289 -19.125 -4.504 1 95.88 278 ASP A O 1
ATOM 2186 N N . ARG A 1 279 ? -12.648 -20.75 -3.74 1 96.5 279 ARG A N 1
ATOM 2187 C CA . ARG A 1 279 ? -11.57 -21.672 -3.4 1 96.5 279 ARG A CA 1
ATOM 2188 C C . ARG A 1 279 ? -10.695 -21.953 -4.613 1 96.5 279 ARG A C 1
ATOM 2190 O O . ARG A 1 279 ? -9.477 -22.094 -4.488 1 96.5 279 ARG A O 1
ATOM 2197 N N . ARG A 1 280 ? -11.211 -22.062 -5.727 1 95.56 280 ARG A N 1
ATOM 2198 C CA . ARG A 1 280 ? -10.484 -22.375 -6.953 1 95.56 280 ARG A CA 1
ATOM 2199 C C . ARG A 1 280 ? -9.57 -21.219 -7.355 1 95.56 280 ARG A C 1
ATOM 2201 O O . ARG A 1 280 ? -8.477 -21.453 -7.875 1 95.56 280 ARG A O 1
ATOM 2208 N N . TYR A 1 281 ? -10.023 -19.969 -7.168 1 95.56 281 TYR A N 1
ATOM 2209 C CA . TYR A 1 281 ? -9.203 -18.797 -7.484 1 95.56 281 TYR A CA 1
ATOM 2210 C C . TYR A 1 281 ? -7.949 -18.766 -6.617 1 95.56 281 TYR A C 1
ATOM 2212 O O . TYR A 1 281 ? -6.852 -18.5 -7.117 1 95.56 281 TYR A O 1
ATOM 2220 N N . LEU A 1 282 ? -8.18 -19.031 -5.391 1 97.44 282 LEU A N 1
ATOM 2221 C CA . LEU A 1 282 ? -7.062 -19.031 -4.457 1 97.44 282 LEU A CA 1
ATOM 2222 C C . LEU A 1 282 ? -6.102 -20.172 -4.758 1 97.44 282 LEU A C 1
ATOM 2224 O O . LEU A 1 282 ? -4.883 -20.016 -4.66 1 97.44 282 LEU A O 1
ATOM 2228 N N . ALA A 1 283 ? -6.633 -21.297 -5.156 1 97.25 283 ALA A N 1
ATOM 2229 C CA . ALA A 1 283 ? -5.797 -22.422 -5.539 1 97.25 283 ALA A CA 1
ATOM 2230 C C . ALA A 1 283 ? -4.93 -22.094 -6.75 1 97.25 283 ALA A C 1
ATOM 2232 O O . ALA A 1 283 ? -3.752 -22.453 -6.793 1 97.25 283 ALA A O 1
ATOM 2233 N N . LEU A 1 284 ? -5.523 -21.453 -7.684 1 95.62 284 LEU A N 1
ATOM 2234 C CA . LEU A 1 284 ? -4.773 -21.047 -8.867 1 95.62 284 LEU A CA 1
ATOM 2235 C C . LEU A 1 284 ? -3.672 -20.062 -8.516 1 95.62 284 LEU A C 1
ATOM 2237 O O . LEU A 1 284 ? -2.531 -20.203 -8.961 1 95.62 284 LEU A O 1
ATOM 2241 N N . HIS A 1 285 ? -4.016 -19.062 -7.766 1 95.38 285 HIS A N 1
ATOM 2242 C CA . HIS A 1 285 ? -3.014 -18.109 -7.32 1 95.38 285 HIS A CA 1
ATOM 2243 C C . HIS A 1 285 ? -1.861 -18.797 -6.605 1 95.38 285 HIS A C 1
ATOM 2245 O O . HIS A 1 285 ? -0.694 -18.5 -6.855 1 95.38 285 HIS A O 1
ATOM 2251 N N . ALA A 1 286 ? -2.213 -19.703 -5.754 1 97.12 286 ALA A N 1
ATOM 2252 C CA . ALA A 1 286 ? -1.199 -20.453 -5.012 1 97.12 286 ALA A CA 1
ATOM 2253 C C . ALA A 1 286 ? -0.306 -21.25 -5.957 1 97.12 286 ALA A C 1
ATOM 2255 O O . ALA A 1 286 ? 0.918 -21.266 -5.805 1 97.12 286 ALA A O 1
ATOM 2256 N N . ALA A 1 287 ? -0.897 -21.906 -6.867 1 96.38 287 ALA A N 1
ATOM 2257 C CA . ALA A 1 287 ? -0.14 -22.672 -7.844 1 96.38 287 ALA A CA 1
ATOM 2258 C C . ALA A 1 287 ? 0.839 -21.797 -8.609 1 96.38 287 ALA A C 1
ATOM 2260 O O . ALA A 1 287 ? 2.016 -22.141 -8.75 1 96.38 287 ALA A O 1
ATOM 2261 N N . CYS A 1 288 ? 0.37 -20.672 -9.031 1 93.75 288 CYS A N 1
ATOM 2262 C CA . CYS A 1 288 ? 1.206 -19.75 -9.773 1 93.75 288 CYS A CA 1
ATOM 2263 C C . CYS A 1 288 ? 2.354 -19.234 -8.914 1 93.75 288 CYS A C 1
ATOM 2265 O O . CYS A 1 288 ? 3.496 -19.156 -9.375 1 93.75 288 CYS A O 1
ATOM 2267 N N . ALA A 1 289 ? 2.018 -18.906 -7.703 1 94 289 ALA A N 1
ATOM 2268 C CA . ALA A 1 289 ? 3.041 -18.406 -6.785 1 94 289 ALA A CA 1
ATOM 2269 C C . ALA A 1 289 ? 4.133 -19.453 -6.57 1 94 289 ALA A C 1
ATOM 2271 O O . ALA A 1 289 ? 5.324 -19.141 -6.625 1 94 289 ALA A O 1
ATOM 2272 N N . LYS A 1 290 ? 3.77 -20.641 -6.398 1 95.44 290 LYS A N 1
ATOM 2273 C CA . LYS A 1 290 ? 4.723 -21.719 -6.164 1 95.44 290 LYS A CA 1
ATOM 2274 C C . LYS A 1 290 ? 5.578 -21.969 -7.402 1 95.44 290 LYS A C 1
ATOM 2276 O O . LYS A 1 290 ? 6.801 -22.109 -7.305 1 95.44 290 LYS A O 1
ATOM 2281 N N . VAL A 1 291 ? 4.949 -22.031 -8.531 1 95.31 291 VAL A N 1
ATOM 2282 C CA . VAL A 1 291 ? 5.668 -22.281 -9.781 1 95.31 291 VAL A CA 1
ATOM 2283 C C . VAL A 1 291 ? 6.715 -21.188 -9.992 1 95.31 291 VAL A C 1
ATOM 2285 O O . VAL A 1 291 ? 7.883 -21.484 -10.258 1 95.31 291 VAL A O 1
ATOM 2288 N N . VAL A 1 292 ? 6.293 -19.969 -9.805 1 92.94 292 VAL A N 1
ATOM 2289 C CA . VAL A 1 292 ? 7.164 -18.828 -10.078 1 92.94 292 VAL A CA 1
ATOM 2290 C C . VAL A 1 292 ? 8.32 -18.812 -9.078 1 92.94 292 VAL A C 1
ATOM 2292 O O . VAL A 1 292 ? 9.469 -18.578 -9.453 1 92.94 292 VAL A O 1
ATOM 2295 N N . ASN A 1 293 ? 8.039 -19.062 -7.895 1 91.25 293 ASN A N 1
ATOM 2296 C CA . ASN A 1 293 ? 9.078 -19.016 -6.867 1 91.25 293 ASN A CA 1
ATOM 2297 C C . ASN A 1 293 ? 10.016 -20.219 -6.973 1 91.25 293 ASN A C 1
ATOM 2299 O O . ASN A 1 293 ? 11.242 -20.047 -6.918 1 91.25 293 ASN A O 1
ATOM 2303 N N . MET A 1 294 ? 9.523 -21.359 -7.215 1 93.56 294 MET A N 1
ATOM 2304 C CA . MET A 1 294 ? 10.344 -22.562 -7.219 1 93.56 294 MET A CA 1
ATOM 2305 C C . MET A 1 294 ? 11.164 -22.672 -8.5 1 93.56 294 MET A C 1
ATOM 2307 O O . MET A 1 294 ? 12.266 -23.219 -8.492 1 93.56 294 MET A O 1
ATOM 2311 N N . SER A 1 295 ? 10.641 -22.125 -9.586 1 94.31 295 SER A N 1
ATOM 2312 C CA . SER A 1 295 ? 11.352 -22.188 -10.859 1 94.31 295 SER A CA 1
ATOM 2313 C C . SER A 1 295 ? 12.492 -21.172 -10.906 1 94.31 295 SER A C 1
ATOM 2315 O O . SER A 1 295 ? 13.367 -21.25 -11.766 1 94.31 295 SER A O 1
ATOM 2317 N N . GLY A 1 296 ? 12.438 -20.172 -10.008 1 88.62 296 GLY A N 1
ATOM 2318 C CA . GLY A 1 296 ? 13.398 -19.094 -10.039 1 88.62 296 GLY A CA 1
ATOM 2319 C C . GLY A 1 296 ? 13.016 -17.984 -10.992 1 88.62 296 GLY A C 1
ATOM 2320 O O . GLY A 1 296 ? 13.812 -17.062 -11.242 1 88.62 296 GLY A O 1
ATOM 2321 N N . ALA A 1 297 ? 11.82 -18.062 -11.461 1 87.62 297 ALA A N 1
ATOM 2322 C CA . ALA A 1 297 ? 11.359 -17.078 -12.445 1 87.62 297 ALA A CA 1
ATOM 2323 C C . ALA A 1 297 ? 10.992 -15.766 -11.773 1 87.62 297 ALA A C 1
ATOM 2325 O O . ALA A 1 297 ? 10.828 -14.742 -12.445 1 87.62 297 ALA A O 1
ATOM 2326 N N . ALA A 1 298 ? 10.781 -15.766 -10.469 1 81.62 298 ALA A N 1
ATOM 2327 C CA . ALA A 1 298 ? 10.273 -14.609 -9.742 1 81.62 298 ALA A CA 1
ATOM 2328 C C . ALA A 1 298 ? 11.148 -13.383 -9.992 1 81.62 298 ALA A C 1
ATOM 2330 O O . ALA A 1 298 ? 10.633 -12.297 -10.281 1 81.62 298 ALA A O 1
ATOM 2331 N N . GLU A 1 299 ? 12.43 -13.578 -9.859 1 72.12 299 GLU A N 1
ATOM 2332 C CA . GLU A 1 299 ? 13.352 -12.461 -10.055 1 72.12 299 GLU A CA 1
ATOM 2333 C C . GLU A 1 299 ? 13.273 -11.922 -11.477 1 72.12 299 GLU A C 1
ATOM 2335 O O . GLU A 1 299 ? 13.336 -10.703 -11.688 1 72.12 299 GLU A O 1
ATOM 2340 N N . TYR A 1 300 ? 13.156 -12.875 -12.367 1 72.19 300 TYR A N 1
ATOM 2341 C CA . TYR A 1 300 ? 13.047 -12.492 -13.766 1 72.19 300 TYR A CA 1
ATOM 2342 C C . TYR A 1 300 ? 11.766 -11.688 -14.008 1 72.19 300 TYR A C 1
ATOM 2344 O O . TYR A 1 300 ? 11.797 -10.641 -14.656 1 72.19 300 TYR A O 1
ATOM 2352 N N . ILE A 1 301 ? 10.75 -12.125 -13.508 1 75.19 301 ILE A N 1
ATOM 2353 C CA . ILE A 1 301 ? 9.461 -11.461 -13.664 1 75.19 301 ILE A CA 1
ATOM 2354 C C . ILE A 1 301 ? 9.508 -10.078 -13.023 1 75.19 301 ILE A C 1
ATOM 2356 O O . ILE A 1 301 ? 9.086 -9.086 -13.625 1 75.19 301 ILE A O 1
ATOM 2360 N N . ASN A 1 302 ? 10.031 -10.031 -11.891 1 69.12 302 ASN A N 1
ATOM 2361 C CA . ASN A 1 302 ? 10.125 -8.758 -11.188 1 69.12 302 ASN A CA 1
ATOM 2362 C C . ASN A 1 302 ? 10.969 -7.75 -11.961 1 69.12 302 ASN A C 1
ATOM 2364 O O . ASN A 1 302 ? 10.656 -6.559 -11.984 1 69.12 302 ASN A O 1
ATOM 2368 N N . SER A 1 303 ? 12 -8.211 -12.516 1 65.5 303 SER A N 1
ATOM 2369 C CA . SER A 1 303 ? 12.852 -7.34 -13.312 1 65.5 303 SER A CA 1
ATOM 2370 C C . SER A 1 303 ? 12.102 -6.77 -14.508 1 65.5 303 SER A C 1
ATOM 2372 O O . SER A 1 303 ? 12.242 -5.586 -14.828 1 65.5 303 SER A O 1
ATOM 2374 N N . ILE A 1 304 ? 11.336 -7.578 -15.109 1 65.12 304 ILE A N 1
ATOM 2375 C CA . ILE A 1 304 ? 10.555 -7.148 -16.25 1 65.12 304 ILE A CA 1
ATOM 2376 C C . ILE A 1 304 ? 9.523 -6.105 -15.812 1 65.12 304 ILE A C 1
ATOM 2378 O O . ILE A 1 304 ? 9.352 -5.082 -16.484 1 65.12 304 ILE A O 1
ATOM 2382 N N . LEU A 1 305 ? 8.93 -6.43 -14.75 1 64.44 305 LEU A N 1
ATOM 2383 C CA . LEU A 1 305 ? 7.895 -5.527 -14.258 1 64.44 305 LEU A CA 1
ATOM 2384 C C . LEU A 1 305 ? 8.492 -4.18 -13.867 1 64.44 305 LEU A C 1
ATOM 2386 O O . LEU A 1 305 ? 7.887 -3.133 -14.117 1 64.44 305 LEU A O 1
ATOM 2390 N N . ARG A 1 306 ? 9.578 -4.18 -13.344 1 61.28 306 ARG A N 1
ATOM 2391 C CA . ARG A 1 306 ? 10.281 -2.943 -13.008 1 61.28 306 ARG A CA 1
ATOM 2392 C C . ARG A 1 306 ? 10.641 -2.156 -14.258 1 61.28 306 ARG A C 1
ATOM 2394 O O . ARG A 1 306 ? 10.508 -0.931 -14.289 1 61.28 306 ARG A O 1
ATOM 2401 N N . ASP A 1 307 ? 11.125 -2.889 -15.242 1 59 307 ASP A N 1
ATOM 2402 C CA . ASP A 1 307 ? 11.508 -2.248 -16.5 1 59 307 ASP A CA 1
ATOM 2403 C C . ASP A 1 307 ? 10.297 -1.625 -17.188 1 59 307 ASP A C 1
ATOM 2405 O O . ASP A 1 307 ? 10.398 -0.543 -17.781 1 59 307 ASP A O 1
ATOM 2409 N N . LEU A 1 308 ? 9.266 -2.291 -17.109 1 57.91 308 LEU A N 1
ATOM 2410 C CA . LEU A 1 308 ? 8.031 -1.789 -17.703 1 57.91 308 LEU A CA 1
ATOM 2411 C C . LEU A 1 308 ? 7.559 -0.527 -17 1 57.91 308 LEU A C 1
ATOM 2413 O O . LEU A 1 308 ? 7.059 0.401 -17.641 1 57.91 308 LEU A O 1
ATOM 2417 N N . GLU A 1 309 ? 7.672 -0.637 -15.766 1 55.03 309 GLU A N 1
ATOM 2418 C CA . GLU A 1 309 ? 7.293 0.548 -15 1 55.03 309 GLU A CA 1
ATOM 2419 C C . GLU A 1 309 ? 8.148 1.75 -15.383 1 55.03 309 GLU A C 1
ATOM 2421 O O . GLU A 1 309 ? 7.652 2.875 -15.469 1 55.03 309 GLU A O 1
ATOM 2426 N N . LYS A 1 310 ? 9.344 1.481 -15.68 1 51.31 310 LYS A N 1
ATOM 2427 C CA . LYS A 1 310 ? 10.258 2.535 -16.109 1 51.31 310 LYS A CA 1
ATOM 2428 C C . LYS A 1 310 ? 9.852 3.096 -17.469 1 51.31 310 LYS A C 1
ATOM 2430 O O . LYS A 1 310 ? 9.914 4.309 -17.688 1 51.31 310 LYS A O 1
ATOM 2435 N N . ILE A 1 311 ? 9.547 2.131 -18.281 1 50.03 311 ILE A N 1
ATOM 2436 C CA . ILE A 1 311 ? 9.188 2.518 -19.641 1 50.03 311 ILE A CA 1
ATOM 2437 C C . ILE A 1 311 ? 7.848 3.246 -19.625 1 50.03 311 ILE A C 1
ATOM 2439 O O . ILE A 1 311 ? 7.648 4.203 -20.375 1 50.03 311 ILE A O 1
ATOM 2443 N N . ASP A 1 312 ? 6.906 2.66 -19.016 1 48.5 312 ASP A N 1
ATOM 2444 C CA . ASP A 1 312 ? 5.602 3.307 -18.969 1 48.5 312 ASP A CA 1
ATOM 2445 C C . ASP A 1 312 ? 5.715 4.73 -18.422 1 48.5 312 ASP A C 1
ATOM 2447 O O . ASP A 1 312 ? 4.969 5.621 -18.844 1 48.5 312 ASP A O 1
ATOM 2451 N N . VAL A 1 313 ? 6.492 4.922 -17.469 1 43.41 313 VAL A N 1
ATOM 2452 C CA . VAL A 1 313 ? 6.766 6.285 -17.031 1 43.41 313 VAL A CA 1
ATOM 2453 C C . VAL A 1 313 ? 7.363 7.09 -18.188 1 43.41 313 VAL A C 1
ATOM 2455 O O . VAL A 1 313 ? 7.121 8.297 -18.297 1 43.41 313 VAL A O 1
ATOM 2458 N N . LEU A 1 314 ? 8.086 6.344 -19.062 1 41.06 314 LEU A N 1
ATOM 2459 C CA . LEU A 1 314 ? 8.656 7.047 -20.203 1 41.06 314 LEU A CA 1
ATOM 2460 C C . LEU A 1 314 ? 7.629 7.176 -21.328 1 41.06 314 LEU A C 1
ATOM 2462 O O . LEU A 1 314 ? 7.68 8.125 -22.109 1 41.06 314 LEU A O 1
ATOM 2466 N N . SER A 1 315 ? 6.848 6.102 -21.625 1 38.72 315 SER A N 1
ATOM 2467 C CA . SER A 1 315 ? 5.973 6.16 -22.797 1 38.72 315 SER A CA 1
ATOM 2468 C C . SER A 1 315 ? 4.574 6.641 -22.422 1 38.72 315 SER A C 1
ATOM 2470 O O . SER A 1 315 ? 3.785 5.879 -21.859 1 38.72 315 SER A O 1
ATOM 2472 N N . GLN A 1 316 ? 4.363 7.754 -22.094 1 37.72 316 GLN A N 1
ATOM 2473 C CA . GLN A 1 316 ? 3.041 8.352 -21.953 1 37.72 316 GLN A CA 1
ATOM 2474 C C . GLN A 1 316 ? 2.08 7.82 -23.016 1 37.72 316 GLN A C 1
ATOM 2476 O O . GLN A 1 316 ? 0.863 7.961 -22.891 1 37.72 316 GLN A O 1
ATOM 2481 N N . ASP A 1 317 ? 2.52 7.473 -24.156 1 35.25 317 ASP A N 1
ATOM 2482 C CA . ASP A 1 317 ? 1.67 7.309 -25.328 1 35.25 317 ASP A CA 1
ATOM 2483 C C . ASP A 1 317 ? 1.161 5.871 -25.438 1 35.25 317 ASP A C 1
ATOM 2485 O O . ASP A 1 317 ? 0.561 5.5 -26.453 1 35.25 317 ASP A O 1
ATOM 2489 N N . GLY A 1 318 ? 1.033 5.066 -24.594 1 38.72 318 GLY A N 1
ATOM 2490 C CA . GLY A 1 318 ? 0.384 3.773 -24.734 1 38.72 318 GLY A CA 1
ATOM 2491 C C . GLY A 1 318 ? 1.282 2.721 -25.359 1 38.72 318 GLY A C 1
ATOM 2492 O O . GLY A 1 318 ? 0.842 1.602 -25.641 1 38.72 318 GLY A O 1
ATOM 2493 N N . SER A 1 319 ? 2.408 2.994 -25.922 1 39.69 319 SER A N 1
ATOM 2494 C CA . SER A 1 319 ? 3.254 2.113 -26.719 1 39.69 319 SER A CA 1
ATOM 2495 C C . SER A 1 319 ? 3.984 1.102 -25.844 1 39.69 319 SER A C 1
ATOM 2497 O O . SER A 1 319 ? 4.855 0.373 -26.328 1 39.69 319 SER A O 1
ATOM 2499 N N . SER A 1 320 ? 3.674 0.967 -24.688 1 44.16 320 SER A N 1
ATOM 2500 C CA . SER A 1 320 ? 4.332 0.122 -23.703 1 44.16 320 SER A CA 1
ATOM 2501 C C . SER A 1 320 ? 4.129 -1.357 -24.016 1 44.16 320 SER A C 1
ATOM 2503 O O . SER A 1 320 ? 4.879 -2.207 -23.531 1 44.16 320 SER A O 1
ATOM 2505 N N . ALA A 1 321 ? 3.131 -1.714 -24.656 1 44.59 321 ALA A N 1
ATOM 2506 C CA . ALA A 1 321 ? 2.873 -3.115 -24.984 1 44.59 321 ALA A CA 1
ATOM 2507 C C . ALA A 1 321 ? 4.023 -3.715 -25.781 1 44.59 321 ALA A C 1
ATOM 2509 O O . ALA A 1 321 ? 4.426 -4.855 -25.547 1 44.59 321 ALA A O 1
ATOM 2510 N N . HIS A 1 322 ? 4.477 -2.855 -26.703 1 44.03 322 HIS A N 1
ATOM 2511 C CA . HIS A 1 322 ? 5.562 -3.354 -27.547 1 44.03 322 HIS A CA 1
ATOM 2512 C C . HIS A 1 322 ? 6.84 -3.549 -26.734 1 44.03 322 HIS A C 1
ATOM 2514 O O . HIS A 1 322 ? 7.59 -4.496 -26.969 1 44.03 322 HIS A O 1
ATOM 2520 N N . VAL A 1 323 ? 6.93 -2.736 -25.828 1 49.22 323 VAL A N 1
ATOM 2521 C CA . VAL A 1 323 ? 8.148 -2.822 -25.031 1 49.22 323 VAL A CA 1
ATOM 2522 C C . VAL A 1 323 ? 8.125 -4.094 -24.188 1 49.22 323 VAL A C 1
ATOM 2524 O O . VAL A 1 323 ? 9.141 -4.777 -24.062 1 49.22 323 VAL A O 1
ATOM 2527 N N . LEU A 1 324 ? 6.988 -4.414 -23.797 1 52.16 324 LEU A N 1
ATOM 2528 C CA . LEU A 1 324 ? 6.848 -5.652 -23.031 1 52.16 324 LEU A CA 1
ATOM 2529 C C . LEU A 1 324 ? 7.219 -6.859 -23.891 1 52.16 324 LEU A C 1
ATOM 2531 O O . LEU A 1 324 ? 7.926 -7.758 -23.438 1 52.16 324 LEU A O 1
ATOM 2535 N N . ASP A 1 325 ? 6.637 -6.824 -25.062 1 49.12 325 ASP A N 1
ATOM 2536 C CA . ASP A 1 325 ? 6.957 -7.922 -25.969 1 49.12 325 ASP A CA 1
ATOM 2537 C C . ASP A 1 325 ? 8.461 -7.992 -26.234 1 49.12 325 ASP A C 1
ATOM 2539 O O . ASP A 1 325 ? 9.023 -9.086 -26.328 1 49.12 325 ASP A O 1
ATOM 2543 N N . CYS A 1 326 ? 8.969 -6.859 -26.297 1 46.34 326 CYS A N 1
ATOM 2544 C CA . CYS A 1 326 ? 10.406 -6.836 -26.547 1 46.34 326 CYS A CA 1
ATOM 2545 C C . CYS A 1 326 ? 11.172 -7.332 -25.312 1 46.34 326 CYS A C 1
ATOM 2547 O O . CYS A 1 326 ? 12.141 -8.086 -25.453 1 46.34 326 CYS A O 1
ATOM 2549 N N . LEU A 1 327 ? 10.711 -6.852 -24.297 1 50.31 327 LEU A N 1
ATOM 2550 C CA . LEU A 1 327 ? 11.391 -7.262 -23.078 1 50.31 327 LEU A CA 1
ATOM 2551 C C . LEU A 1 327 ? 11.227 -8.758 -22.828 1 50.31 327 LEU A C 1
ATOM 2553 O O . LEU A 1 327 ? 12.156 -9.422 -22.375 1 50.31 327 LEU A O 1
ATOM 2557 N N . LEU A 1 328 ? 10.094 -9.07 -23.188 1 49.41 328 LEU A N 1
ATOM 2558 C CA . LEU A 1 328 ? 9.781 -10.484 -23 1 49.41 328 LEU A CA 1
ATOM 2559 C C . LEU A 1 328 ? 10.562 -11.344 -23.984 1 49.41 328 LEU A C 1
ATOM 2561 O O . LEU A 1 328 ? 10.898 -12.492 -23.688 1 49.41 328 LEU A O 1
ATOM 2565 N N . LEU A 1 329 ? 10.703 -10.758 -25.234 1 43.75 329 LEU A N 1
ATOM 2566 C CA . LEU A 1 329 ? 11.43 -11.508 -26.25 1 43.75 329 LEU A CA 1
ATOM 2567 C C . LEU A 1 329 ? 12.938 -11.359 -26.062 1 43.75 329 LEU A C 1
ATOM 2569 O O . LEU A 1 329 ? 13.719 -11.891 -26.859 1 43.75 329 LEU A O 1
ATOM 2573 N N . GLY A 1 330 ? 13.398 -10.891 -24.938 1 42.94 330 GLY A N 1
ATOM 2574 C CA . GLY A 1 330 ? 14.836 -10.789 -24.766 1 42.94 330 GLY A CA 1
ATOM 2575 C C . GLY A 1 330 ? 15.477 -9.75 -25.656 1 42.94 330 GLY A C 1
ATOM 2576 O O . GLY A 1 330 ? 16.688 -9.742 -25.844 1 42.94 330 GLY A O 1
ATOM 2577 N N . GLU A 1 331 ? 14.75 -8.984 -26.438 1 37.75 331 GLU A N 1
ATOM 2578 C CA . GLU A 1 331 ? 15.375 -8.055 -27.375 1 37.75 331 GLU A CA 1
ATOM 2579 C C . GLU A 1 331 ? 15.781 -6.762 -26.672 1 37.75 331 GLU A C 1
ATOM 2581 O O . GLU A 1 331 ? 15.07 -6.273 -25.797 1 37.75 331 GLU A O 1
ATOM 2586 N N . SER A 1 332 ? 17.031 -6.621 -26.578 1 36.56 332 SER A N 1
ATOM 2587 C CA . SER A 1 332 ? 17.672 -5.402 -26.094 1 36.56 332 SER A CA 1
ATOM 2588 C C . SER A 1 332 ? 16.969 -4.156 -26.625 1 36.56 332 SER A C 1
ATOM 2590 O O . SER A 1 332 ? 16.734 -4.039 -27.844 1 36.56 332 SER A O 1
ATOM 2592 N N . LEU A 1 333 ? 16.141 -3.57 -26.094 1 32.22 333 LEU A N 1
ATOM 2593 C CA . LEU A 1 333 ? 15.656 -2.273 -26.547 1 32.22 333 LEU A CA 1
ATOM 2594 C C . LEU A 1 333 ? 16.797 -1.29 -26.734 1 32.22 333 LEU A C 1
ATOM 2596 O O . LEU A 1 333 ? 17.516 -0.96 -25.781 1 32.22 333 LEU A O 1
ATOM 2600 N N . ALA A 1 334 ? 17.625 -1.264 -27.922 1 30.64 334 ALA A N 1
ATOM 2601 C CA . ALA A 1 334 ? 18.438 -0.122 -28.328 1 30.64 334 ALA A CA 1
ATOM 2602 C C . ALA A 1 334 ? 17.609 1.158 -28.375 1 30.64 334 ALA A C 1
ATOM 2604 O O . ALA A 1 334 ? 16.672 1.272 -29.172 1 30.64 334 ALA A O 1
ATOM 2605 N N . VAL A 1 335 ? 17.391 1.785 -27.344 1 31.48 335 VAL A N 1
ATOM 2606 C CA . VAL A 1 335 ? 17.031 3.18 -27.562 1 31.48 335 VAL A CA 1
ATOM 2607 C C . VAL A 1 335 ? 17.891 3.766 -28.688 1 31.48 335 VAL A C 1
ATOM 2609 O O . VAL A 1 335 ? 19.109 3.859 -28.547 1 31.48 335 VAL A O 1
ATOM 2612 N N . SER A 1 336 ? 17.484 3.621 -29.922 1 23.3 336 SER A N 1
ATOM 2613 C CA . SER A 1 336 ? 18.062 4.551 -30.891 1 23.3 336 SER A CA 1
ATOM 2614 C C . SER A 1 336 ? 17.641 5.988 -30.594 1 23.3 336 SER A C 1
ATOM 2616 O O . SER A 1 336 ? 16.484 6.238 -30.25 1 23.3 336 SER A O 1
ATOM 2618 N N . MET B 1 1 ? -10.359 13.797 16.609 1 75.56 1 MET B N 1
ATOM 2619 C CA . MET B 1 1 ? -11.758 14.219 16.578 1 75.56 1 MET B CA 1
ATOM 2620 C C . MET B 1 1 ? -11.859 15.742 16.609 1 75.56 1 MET B C 1
ATOM 2622 O O . MET B 1 1 ? -11.031 16.422 17.219 1 75.56 1 MET B O 1
ATOM 2626 N N . PRO B 1 2 ? -12.906 16.125 15.961 1 85.75 2 PRO B N 1
ATOM 2627 C CA . PRO B 1 2 ? -13.078 17.578 15.992 1 85.75 2 PRO B CA 1
ATOM 2628 C C . PRO B 1 2 ? -13.18 18.141 17.406 1 85.75 2 PRO B C 1
ATOM 2630 O O . PRO B 1 2 ? -13.906 17.594 18.234 1 85.75 2 PRO B O 1
ATOM 2633 N N . THR B 1 3 ? -12.375 19.109 17.734 1 91.69 3 THR B N 1
ATOM 2634 C CA . THR B 1 3 ? -12.281 19.703 19.062 1 91.69 3 THR B CA 1
ATOM 2635 C C . THR B 1 3 ? -12.477 21.219 18.984 1 91.69 3 THR B C 1
ATOM 2637 O O . THR B 1 3 ? -11.82 21.891 18.188 1 91.69 3 THR B O 1
ATOM 2640 N N . PRO B 1 4 ? -13.367 21.688 19.766 1 95 4 PRO B N 1
ATOM 2641 C CA . PRO B 1 4 ? -13.523 23.141 19.797 1 95 4 PRO B CA 1
ATOM 2642 C C . PRO B 1 4 ? -12.25 23.859 20.234 1 95 4 PRO B C 1
ATOM 2644 O O . PRO B 1 4 ? -11.43 23.281 20.953 1 95 4 PRO B O 1
ATOM 2647 N N . LEU B 1 5 ? -12.117 25.094 19.828 1 97 5 LEU B N 1
ATOM 2648 C CA . LEU B 1 5 ? -10.969 25.891 20.234 1 97 5 LEU B CA 1
ATOM 2649 C C . LEU B 1 5 ? -11.016 26.203 21.734 1 97 5 LEU B C 1
ATOM 2651 O O . LEU B 1 5 ? -12.086 26.5 22.266 1 97 5 LEU B O 1
ATOM 2655 N N . PRO B 1 6 ? -9.977 26.047 22.375 1 96.56 6 PRO B N 1
ATOM 2656 C CA . PRO B 1 6 ? -9.938 26.422 23.797 1 96.56 6 PRO B CA 1
ATOM 2657 C C . PRO B 1 6 ? -9.984 27.922 24.016 1 96.56 6 PRO B C 1
ATOM 2659 O O . PRO B 1 6 ? -9.695 28.703 23.094 1 96.56 6 PRO B O 1
ATOM 2662 N N . PRO B 1 7 ? -10.383 28.266 25.25 1 96.06 7 PRO B N 1
ATOM 2663 C CA . PRO B 1 7 ? -10.297 29.703 25.547 1 96.06 7 PRO B CA 1
ATOM 2664 C C . PRO B 1 7 ? -8.859 30.234 25.469 1 96.06 7 PRO B C 1
ATOM 2666 O O . PRO B 1 7 ? -7.906 29.453 25.578 1 96.06 7 PRO B O 1
ATOM 2669 N N . LEU B 1 8 ? -8.742 31.547 25.25 1 95 8 LEU B N 1
ATOM 2670 C CA . LEU B 1 8 ? -7.426 32.156 25.062 1 95 8 LEU B CA 1
ATOM 2671 C C . LEU B 1 8 ? -6.516 31.844 26.25 1 95 8 LEU B C 1
ATOM 2673 O O . LEU B 1 8 ? -5.379 31.406 26.078 1 95 8 LEU B O 1
ATOM 2677 N N . GLY B 1 9 ? -6.977 32.031 27.469 1 93.69 9 GLY B N 1
ATOM 2678 C CA . GLY B 1 9 ? -6.141 31.844 28.641 1 93.69 9 GLY B CA 1
ATOM 2679 C C . GLY B 1 9 ? -4.719 32.344 28.469 1 93.69 9 GLY B C 1
ATOM 2680 O O . GLY B 1 9 ? -4.504 33.5 28.156 1 93.69 9 GLY B O 1
ATOM 2681 N N . ASN B 1 10 ? -3.684 31.5 28.594 1 93.25 10 ASN B N 1
ATOM 2682 C CA . ASN B 1 10 ? -2.279 31.875 28.484 1 93.25 10 ASN B CA 1
ATOM 2683 C C . ASN B 1 10 ? -1.718 31.547 27.094 1 93.25 10 ASN B C 1
ATOM 2685 O O . ASN B 1 10 ? -0.507 31.625 26.875 1 93.25 10 ASN B O 1
ATOM 2689 N N . LEU B 1 11 ? -2.629 31.234 26.25 1 94.62 11 LEU B N 1
ATOM 2690 C CA . LEU B 1 11 ? -2.172 30.938 24.891 1 94.62 11 LEU B CA 1
ATOM 2691 C C . LEU B 1 11 ? -1.477 32.156 24.281 1 94.62 11 LEU B C 1
ATOM 2693 O O . LEU B 1 11 ? -1.927 33.281 24.453 1 94.62 11 LEU B O 1
ATOM 2697 N N . PHE B 1 12 ? -0.356 31.969 23.688 1 95.12 12 PHE B N 1
ATOM 2698 C CA . PHE B 1 12 ? 0.396 32.938 22.875 1 95.12 12 PHE B CA 1
ATOM 2699 C C . PHE B 1 12 ? 0.957 34.031 23.75 1 95.12 12 PHE B C 1
ATOM 2701 O O . PHE B 1 12 ? 1.001 35.188 23.344 1 95.12 12 PHE B O 1
ATOM 2708 N N . GLU B 1 13 ? 1.248 33.719 24.953 1 91.5 13 GLU B N 1
ATOM 2709 C CA . GLU B 1 13 ? 1.87 34.719 25.812 1 91.5 13 GLU B CA 1
ATOM 2710 C C . GLU B 1 13 ? 3.135 35.281 25.172 1 91.5 13 GLU B C 1
ATOM 2712 O O . GLU B 1 13 ? 4.008 34.531 24.75 1 91.5 13 GLU B O 1
ATOM 2717 N N . GLY B 1 14 ? 3.229 36.531 25.094 1 89.69 14 GLY B N 1
ATOM 2718 C CA . GLY B 1 14 ? 4.383 37.188 24.516 1 89.69 14 GLY B CA 1
ATOM 2719 C C . GLY B 1 14 ? 4.246 37.406 23.016 1 89.69 14 GLY B C 1
ATOM 2720 O O . GLY B 1 14 ? 5.117 38.031 22.391 1 89.69 14 GLY B O 1
ATOM 2721 N N . ALA B 1 15 ? 3.223 36.875 22.375 1 92.88 15 ALA B N 1
ATOM 2722 C CA . ALA B 1 15 ? 2.947 37.062 20.953 1 92.88 15 ALA B CA 1
ATOM 2723 C C . ALA B 1 15 ? 1.621 37.781 20.734 1 92.88 15 ALA B C 1
ATOM 2725 O O . ALA B 1 15 ? 0.625 37.156 20.344 1 92.88 15 ALA B O 1
ATOM 2726 N N . GLN B 1 16 ? 1.671 39.062 20.828 1 94.56 16 GLN B N 1
ATOM 2727 C CA . GLN B 1 16 ? 0.467 39.875 20.859 1 94.56 16 GLN B CA 1
ATOM 2728 C C . GLN B 1 16 ? -0.324 39.75 19.562 1 94.56 16 GLN B C 1
ATOM 2730 O O . GLN B 1 16 ? -1.551 39.625 19.578 1 94.56 16 GLN B O 1
ATOM 2735 N N . PRO B 1 17 ? 0.373 39.688 18.422 1 95.81 17 PRO B N 1
ATOM 2736 C CA . PRO B 1 17 ? -0.402 39.562 17.188 1 95.81 17 PRO B CA 1
ATOM 2737 C C . PRO B 1 17 ? -1.22 38.25 17.156 1 95.81 17 PRO B C 1
ATOM 2739 O O . PRO B 1 17 ? -2.355 38.25 16.672 1 95.81 17 PRO B O 1
ATOM 2742 N N . ALA B 1 18 ? -0.697 37.219 17.656 1 97.5 18 ALA B N 1
ATOM 2743 C CA . ALA B 1 18 ? -1.407 35.938 17.703 1 97.5 18 ALA B CA 1
ATOM 2744 C C . ALA B 1 18 ? -2.578 36 18.672 1 97.5 18 ALA B C 1
ATOM 2746 O O . ALA B 1 18 ? -3.641 35.406 18.406 1 97.5 18 ALA B O 1
ATOM 2747 N N . ARG B 1 19 ? -2.402 36.656 19.766 1 97.44 19 ARG B N 1
ATOM 2748 C CA . ARG B 1 19 ? -3.475 36.781 20.75 1 97.44 19 ARG B CA 1
ATOM 2749 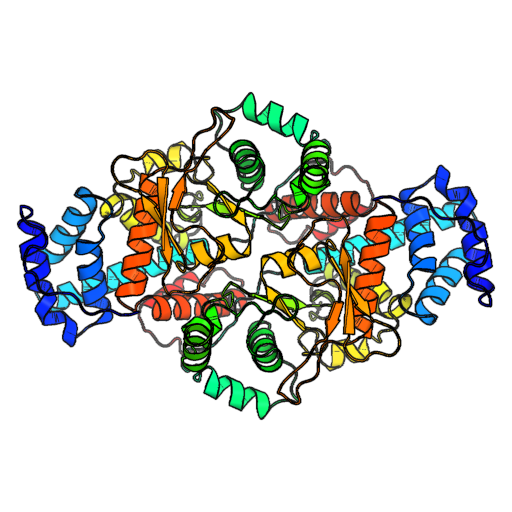C C . ARG B 1 19 ? -4.648 37.562 20.172 1 97.44 19 ARG B C 1
ATOM 2751 O O . ARG B 1 19 ? -5.805 37.188 20.328 1 97.44 19 ARG B O 1
ATOM 2758 N N . THR B 1 20 ? -4.297 38.656 19.531 1 97.25 20 THR B N 1
ATOM 2759 C CA . THR B 1 20 ? -5.316 39.5 18.906 1 97.25 20 THR B CA 1
ATOM 2760 C C . THR B 1 20 ? -6.086 38.719 17.844 1 97.25 20 THR B C 1
ATOM 2762 O O . THR B 1 20 ? -7.316 38.781 17.797 1 97.25 20 THR B O 1
ATOM 2765 N N . ALA B 1 21 ? -5.34 38 17.016 1 98 21 ALA B N 1
ATOM 2766 C CA . ALA B 1 21 ? -5.965 37.188 15.969 1 98 21 ALA B CA 1
ATOM 2767 C C . ALA B 1 21 ? -6.906 36.156 16.578 1 98 21 ALA B C 1
ATOM 2769 O O . ALA B 1 21 ? -8.031 35.969 16.094 1 98 21 ALA B O 1
ATOM 2770 N N . TYR B 1 22 ? -6.438 35.469 17.594 1 98.19 22 TYR B N 1
ATOM 2771 C CA . TYR B 1 22 ? -7.203 34.406 18.234 1 98.19 22 TYR B CA 1
ATOM 2772 C C . TYR B 1 22 ? -8.492 34.969 18.828 1 98.19 22 TYR B C 1
ATOM 2774 O O . TYR B 1 22 ? -9.547 34.344 18.719 1 98.19 22 TYR B O 1
ATOM 2782 N N . LEU B 1 23 ? -8.445 36.094 19.438 1 96.88 23 LEU B N 1
ATOM 2783 C CA . LEU B 1 23 ? -9.609 36.719 20.047 1 96.88 23 LEU B CA 1
ATOM 2784 C C . LEU B 1 23 ? -10.633 37.094 18.984 1 96.88 23 LEU B C 1
ATOM 2786 O O . LEU B 1 23 ? -11.844 37.094 19.234 1 96.88 23 LEU B O 1
ATOM 2790 N N . ARG B 1 24 ? -10.164 37.438 17.859 1 96.88 24 ARG B N 1
ATOM 2791 C CA . ARG B 1 24 ? -11.047 37.844 16.766 1 96.88 24 ARG B CA 1
ATOM 2792 C C . ARG B 1 24 ? -11.82 36.625 16.219 1 96.88 24 ARG B C 1
ATOM 2794 O O . ARG B 1 24 ? -12.961 36.781 15.789 1 96.88 24 ARG B O 1
ATOM 2801 N N . ILE B 1 25 ? -11.125 35.469 16.266 1 97.31 25 ILE B N 1
ATOM 2802 C CA . ILE B 1 25 ? -11.75 34.344 15.547 1 97.31 25 ILE B CA 1
ATOM 2803 C C . ILE B 1 25 ? -12.586 33.531 16.516 1 97.31 25 ILE B C 1
ATOM 2805 O O . ILE B 1 25 ? -13.547 32.875 16.109 1 97.31 25 ILE B O 1
ATOM 2809 N N . LEU B 1 26 ? -12.344 33.531 17.812 1 96.88 26 LEU B N 1
ATOM 2810 C CA . LEU B 1 26 ? -12.977 32.688 18.797 1 96.88 26 LEU B CA 1
ATOM 2811 C C . LEU B 1 26 ? -14.492 32.844 18.781 1 96.88 26 LEU B C 1
ATOM 2813 O O . LEU B 1 26 ? -15.219 31.844 18.781 1 96.88 26 LEU B O 1
ATOM 2817 N N . PRO B 1 27 ? -15.039 34.031 18.656 1 96.38 27 PRO B N 1
ATOM 2818 C CA . PRO B 1 27 ? -16.5 34.219 18.656 1 96.38 27 PRO B CA 1
ATOM 2819 C C . PRO B 1 27 ? -17.141 33.688 17.375 1 96.38 27 PRO B C 1
ATOM 2821 O O . PRO B 1 27 ? -18.359 33.438 17.344 1 96.38 27 PRO B O 1
ATOM 2824 N N . LEU B 1 28 ? -16.375 33.53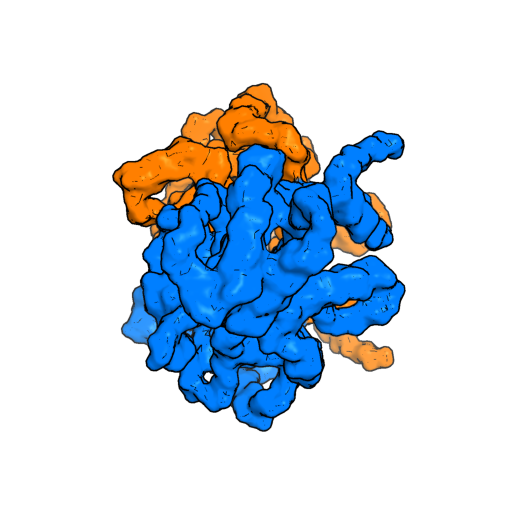1 16.359 1 96.81 28 LEU B N 1
ATOM 2825 C CA . LEU B 1 28 ? -16.922 33.156 15.055 1 96.81 28 LEU B CA 1
ATOM 2826 C C . LEU B 1 28 ? -17.016 31.641 14.938 1 96.81 28 LEU B C 1
ATOM 2828 O O . LEU B 1 28 ? -17.547 31.125 13.945 1 96.81 28 LEU B O 1
ATOM 2832 N N . GLN B 1 29 ? -16.516 30.859 15.875 1 94.81 29 GLN B N 1
ATOM 2833 C CA . GLN B 1 29 ? -16.406 29.406 15.805 1 94.81 29 GLN B CA 1
ATOM 2834 C C . GLN B 1 29 ? -17.781 28.766 15.68 1 94.81 29 GLN B C 1
ATOM 2836 O O . GLN B 1 29 ? -17.938 27.734 15.016 1 94.81 29 GLN B O 1
ATOM 2841 N N . ASP B 1 30 ? -18.797 29.391 16.219 1 92.38 30 ASP B N 1
ATOM 2842 C CA . ASP B 1 30 ? -20.141 28.812 16.188 1 92.38 30 ASP B CA 1
ATOM 2843 C C . ASP B 1 30 ? -20.766 28.953 14.797 1 92.38 30 ASP B C 1
ATOM 2845 O O . ASP B 1 30 ? -21.5 28.078 14.352 1 92.38 30 ASP B O 1
ATOM 2849 N N . GLN B 1 31 ? -20.516 30.031 14.164 1 90.94 31 GLN B N 1
ATOM 2850 C CA . GLN B 1 31 ? -21.062 30.297 12.844 1 90.94 31 GLN B CA 1
ATOM 2851 C C . GLN B 1 31 ? -20.422 29.406 11.781 1 90.94 31 GLN B C 1
ATOM 2853 O O . GLN B 1 31 ? -21.094 28.938 10.867 1 90.94 31 GLN B O 1
ATOM 2858 N N . SER B 1 32 ? -19.172 29.266 11.852 1 91.81 32 SER B N 1
ATOM 2859 C CA . SER B 1 32 ? -18.406 28.453 10.906 1 91.81 32 SER B CA 1
ATOM 2860 C C . SER B 1 32 ? -17.375 27.578 11.625 1 91.81 32 SER B C 1
ATOM 2862 O O . SER B 1 32 ? -16.172 27.812 11.516 1 91.81 32 SER B O 1
ATOM 2864 N N . PRO B 1 33 ? -17.812 26.578 12.25 1 93 33 PRO B N 1
ATOM 2865 C CA . PRO B 1 33 ? -16.969 25.844 13.188 1 93 33 PRO B CA 1
ATOM 2866 C C . PRO B 1 33 ? -15.711 25.281 12.531 1 93 33 PRO B C 1
ATOM 2868 O O . PRO B 1 33 ? -14.602 25.516 13.016 1 93 33 PRO B O 1
ATOM 2871 N N . ILE B 1 34 ? -15.812 24.609 11.344 1 92.06 34 ILE B N 1
ATOM 2872 C CA . ILE B 1 34 ? -14.664 23.953 10.727 1 92.06 34 ILE B CA 1
ATOM 2873 C C . ILE B 1 34 ? -13.656 25 10.258 1 92.06 34 ILE B C 1
ATOM 2875 O O . ILE B 1 34 ? -12.469 24.906 10.57 1 92.06 34 ILE B O 1
ATOM 2879 N N . LEU B 1 35 ? -14.141 26.047 9.609 1 93.44 35 LEU B N 1
ATOM 2880 C CA . LEU B 1 35 ? -13.266 27.047 9 1 93.44 35 LEU B CA 1
ATOM 2881 C C . LEU B 1 35 ? -12.531 27.844 10.062 1 93.44 35 LEU B C 1
ATOM 2883 O O . LEU B 1 35 ? -11.336 28.141 9.922 1 93.44 35 LEU B O 1
ATOM 2887 N N . ILE B 1 36 ? -13.242 28.125 11.102 1 96.56 36 ILE B N 1
ATOM 2888 C CA . ILE B 1 36 ? -12.641 28.906 12.172 1 96.56 36 ILE B CA 1
ATOM 2889 C C . ILE B 1 36 ? -11.68 28.031 12.977 1 96.56 36 ILE B C 1
ATOM 2891 O O . ILE B 1 36 ? -10.617 28.484 13.398 1 96.56 36 ILE B O 1
ATOM 2895 N N . ARG B 1 37 ? -12.023 26.828 13.172 1 96.44 37 ARG B N 1
ATOM 2896 C CA . ARG B 1 37 ? -11.141 25.906 13.875 1 96.44 37 ARG B CA 1
ATOM 2897 C C . ARG B 1 37 ? -9.852 25.688 13.094 1 96.44 37 ARG B C 1
ATOM 2899 O O . ARG B 1 37 ? -8.781 25.5 13.68 1 96.44 37 ARG B O 1
ATOM 2906 N N . VAL B 1 38 ? -9.945 25.656 11.797 1 95.19 38 VAL B N 1
ATOM 2907 C CA . VAL B 1 38 ? -8.734 25.547 10.984 1 95.19 38 VAL B CA 1
ATOM 2908 C C . VAL B 1 38 ? -7.777 26.688 11.336 1 95.19 38 VAL B C 1
ATOM 2910 O O . VAL B 1 38 ? -6.602 26.453 11.617 1 95.19 38 VAL B O 1
ATOM 2913 N N . LEU B 1 39 ? -8.297 27.906 11.359 1 96.81 39 LEU B N 1
ATOM 2914 C CA . LEU B 1 39 ? -7.473 29.078 11.672 1 96.81 39 LEU B CA 1
ATOM 2915 C C . LEU B 1 39 ? -6.938 29 13.094 1 96.81 39 LEU B C 1
ATOM 2917 O O . LEU B 1 39 ? -5.746 29.234 13.328 1 96.81 39 LEU B O 1
ATOM 2921 N N . GLY B 1 40 ? -7.828 28.688 14.016 1 98.06 40 GLY B N 1
ATOM 2922 C CA . GLY B 1 40 ? -7.438 28.625 15.414 1 98.06 40 GLY B CA 1
ATOM 2923 C C . GLY B 1 40 ? -6.379 27.578 15.688 1 98.06 40 GLY B C 1
ATOM 2924 O O . GLY B 1 40 ? -5.391 27.844 16.375 1 98.06 40 GLY B O 1
ATOM 2925 N N . TRP B 1 41 ? -6.539 26.422 15.18 1 97.62 41 TRP B N 1
ATOM 2926 C CA . TRP B 1 41 ? -5.586 25.344 15.414 1 97.62 41 TRP B CA 1
ATOM 2927 C C . TRP B 1 41 ? -4.289 25.578 14.656 1 97.62 41 TRP B C 1
ATOM 2929 O O . TRP B 1 41 ? -3.219 25.156 15.086 1 97.62 41 TRP B O 1
ATOM 2939 N N . MET B 1 42 ? -4.352 26.25 13.508 1 97.06 42 MET B N 1
ATOM 2940 C CA . MET B 1 42 ? -3.117 26.656 12.852 1 97.06 42 MET B CA 1
ATOM 2941 C C . MET B 1 42 ? -2.293 27.562 13.75 1 97.06 42 MET B C 1
ATOM 2943 O O . MET B 1 42 ? -1.066 27.453 13.797 1 97.06 42 MET B O 1
ATOM 2947 N N . LEU B 1 43 ? -2.969 28.469 14.43 1 97.81 43 LEU B N 1
ATOM 2948 C CA . LEU B 1 43 ? -2.266 29.344 15.367 1 97.81 43 LEU B CA 1
ATOM 2949 C C . LEU B 1 43 ? -1.655 28.531 16.5 1 97.81 43 LEU B C 1
ATOM 2951 O O . LEU B 1 43 ? -0.506 28.766 16.891 1 97.81 43 LEU B O 1
ATOM 2955 N N . ILE B 1 44 ? -2.359 27.594 17.016 1 97.69 44 ILE B N 1
ATOM 2956 C CA . ILE B 1 44 ? -1.958 26.844 18.203 1 97.69 44 ILE B CA 1
ATOM 2957 C C . ILE B 1 44 ? -0.842 25.875 17.844 1 97.69 44 ILE B C 1
ATOM 2959 O O . ILE B 1 44 ? 0.148 25.75 18.578 1 97.69 44 ILE B O 1
ATOM 2963 N N . TYR B 1 45 ? -0.967 25.188 16.688 1 96.88 45 TYR B N 1
ATOM 2964 C CA . TYR B 1 45 ? -0.046 24.109 16.359 1 96.88 45 TYR B CA 1
ATOM 2965 C C . TYR B 1 45 ? 0.947 24.547 15.281 1 96.88 45 TYR B C 1
ATOM 2967 O O . TYR B 1 45 ? 1.528 23.703 14.594 1 96.88 45 TYR B O 1
ATOM 2975 N N . ALA B 1 46 ? 1.107 25.812 15.086 1 96.38 46 ALA B N 1
ATOM 2976 C CA . ALA B 1 46 ? 2.105 26.281 14.117 1 96.38 46 ALA B CA 1
ATOM 2977 C C . ALA B 1 46 ? 3.449 25.594 14.359 1 96.38 46 ALA B C 1
ATOM 2979 O O . ALA B 1 46 ? 3.879 25.438 15.5 1 96.38 46 ALA B O 1
ATOM 2980 N N . PRO B 1 47 ? 4.074 25.141 13.312 1 95.75 47 PRO B N 1
ATOM 2981 C CA . PRO B 1 47 ? 5.336 24.422 13.484 1 95.75 47 PRO B CA 1
ATOM 2982 C C . PRO B 1 47 ? 6.48 25.328 13.93 1 95.75 47 PRO B C 1
ATOM 2984 O O . PRO B 1 47 ? 7.5 24.844 14.43 1 95.75 47 PRO B O 1
ATOM 2987 N N . ASN B 1 48 ? 6.391 26.656 13.703 1 93.5 48 ASN B N 1
ATOM 2988 C CA . ASN B 1 48 ? 7.363 27.656 14.117 1 93.5 48 ASN B CA 1
ATOM 2989 C C . ASN B 1 48 ? 6.711 29.031 14.312 1 93.5 48 ASN B C 1
ATOM 2991 O O . ASN B 1 48 ? 5.543 29.219 13.969 1 93.5 48 ASN B O 1
ATOM 2995 N N . GLU B 1 49 ? 7.504 29.906 14.836 1 93.56 49 GLU B N 1
ATOM 2996 C CA . GLU B 1 49 ? 6.961 31.219 15.148 1 93.56 49 GLU B CA 1
ATOM 2997 C C . GLU B 1 49 ? 6.645 32 13.875 1 93.56 49 GLU B C 1
ATOM 2999 O O . GLU B 1 49 ? 5.684 32.781 13.836 1 93.56 49 GLU B O 1
ATOM 3004 N N . ALA B 1 50 ? 7.461 31.828 12.914 1 90.94 50 ALA B N 1
ATOM 3005 C CA . ALA B 1 50 ? 7.219 32.531 11.656 1 90.94 50 ALA B CA 1
ATOM 3006 C C . ALA B 1 50 ? 5.875 32.125 11.055 1 90.94 50 ALA B C 1
ATOM 3008 O O . ALA B 1 50 ? 5.129 32.969 10.555 1 90.94 50 ALA B O 1
ATOM 3009 N N . GLY B 1 51 ? 5.574 30.844 11.062 1 93.81 51 GLY B N 1
ATOM 3010 C CA . GLY B 1 51 ? 4.301 30.344 10.562 1 93.81 51 GLY B CA 1
ATOM 3011 C C . GLY B 1 51 ? 3.111 30.859 11.352 1 93.81 51 GLY B C 1
ATOM 3012 O O . GLY B 1 51 ? 2.1 31.266 10.766 1 93.81 51 GLY B O 1
ATOM 3013 N N . ARG B 1 52 ? 3.252 30.922 12.617 1 96.44 52 ARG B N 1
ATOM 3014 C CA . ARG B 1 52 ? 2.197 31.438 13.477 1 96.44 52 ARG B CA 1
ATOM 3015 C C . ARG B 1 52 ? 1.931 32.906 13.18 1 96.44 52 ARG B C 1
ATOM 3017 O O . ARG B 1 52 ? 0.775 33.344 13.094 1 96.44 52 ARG B O 1
ATOM 3024 N N . SER B 1 53 ? 3.002 33.625 13.039 1 94.75 53 SER B N 1
ATOM 3025 C CA . SER B 1 53 ? 2.902 35.031 12.758 1 94.75 53 SER B CA 1
ATOM 3026 C C . SER B 1 53 ? 2.219 35.281 11.414 1 94.75 53 SER B C 1
ATOM 3028 O O . SER B 1 53 ? 1.468 36.25 11.266 1 94.75 53 SER B O 1
ATOM 3030 N N . ASP B 1 54 ? 2.537 34.438 10.523 1 93.31 54 ASP B N 1
ATOM 3031 C CA . ASP B 1 54 ? 1.925 34.562 9.203 1 93.31 54 ASP B CA 1
ATOM 3032 C C . ASP B 1 54 ? 0.412 34.375 9.273 1 93.31 54 ASP B C 1
ATOM 3034 O O . ASP B 1 54 ? -0.347 35.156 8.688 1 93.31 54 ASP B O 1
ATOM 3038 N N . VAL B 1 55 ? -0.057 33.375 9.953 1 95.38 55 VAL B N 1
ATOM 3039 C CA . VAL B 1 55 ? -1.48 33.125 10.117 1 95.38 55 VAL B CA 1
ATOM 3040 C C . VAL B 1 55 ? -2.145 34.281 10.867 1 95.38 55 VAL B C 1
ATOM 3042 O O . VAL B 1 55 ? -3.221 34.719 10.484 1 95.38 55 VAL B O 1
ATOM 3045 N N . ALA B 1 56 ? -1.478 34.719 11.891 1 97 56 ALA B N 1
ATOM 3046 C CA . ALA B 1 56 ? -1.996 35.844 12.672 1 97 56 ALA B CA 1
ATOM 3047 C C . ALA B 1 56 ? -2.158 37.094 11.797 1 97 56 ALA B C 1
ATOM 3049 O O . ALA B 1 56 ? -3.172 37.781 11.883 1 97 56 ALA B O 1
ATOM 3050 N N . ARG B 1 57 ? -1.158 37.344 11.047 1 95.12 57 ARG B N 1
ATOM 3051 C CA . ARG B 1 57 ? -1.195 38.5 10.156 1 95.12 57 ARG B CA 1
ATOM 3052 C C . ARG B 1 57 ? -2.367 38.406 9.18 1 95.12 57 ARG B C 1
ATOM 3054 O O . ARG B 1 57 ? -3.064 39.406 8.945 1 95.12 57 ARG B O 1
ATOM 3061 N N . THR B 1 58 ? -2.588 37.219 8.594 1 93.88 58 THR B N 1
ATOM 3062 C CA . THR B 1 58 ? -3.684 37 7.66 1 93.88 58 THR B CA 1
ATOM 3063 C C . THR B 1 58 ? -5.027 37.312 8.32 1 93.88 58 THR B C 1
ATOM 3065 O O . THR B 1 58 ? -5.883 37.969 7.719 1 93.88 58 THR B O 1
ATOM 3068 N N . ILE B 1 59 ? -5.234 36.844 9.531 1 96.38 59 ILE B N 1
ATOM 3069 C CA . ILE B 1 59 ? -6.477 37.062 10.266 1 96.38 59 ILE B CA 1
ATOM 3070 C C . ILE B 1 59 ? -6.641 38.531 10.609 1 96.38 59 ILE B C 1
ATOM 3072 O O . ILE B 1 59 ? -7.707 39.125 10.391 1 96.38 59 ILE B O 1
ATOM 3076 N N . ASN B 1 60 ? -5.59 39.156 11.086 1 97 60 ASN B N 1
ATOM 3077 C CA . ASN B 1 60 ? -5.641 40.531 11.578 1 97 60 ASN B CA 1
ATOM 3078 C C . ASN B 1 60 ? -5.836 41.531 10.438 1 97 60 ASN B C 1
ATOM 3080 O O . ASN B 1 60 ? -6.324 42.625 10.648 1 97 60 ASN B O 1
ATOM 3084 N N . GLN B 1 61 ? -5.449 41.156 9.266 1 95.12 61 GLN B N 1
ATOM 3085 C CA . GLN B 1 61 ? -5.582 42.031 8.109 1 95.12 61 GLN B CA 1
ATOM 3086 C C . GLN 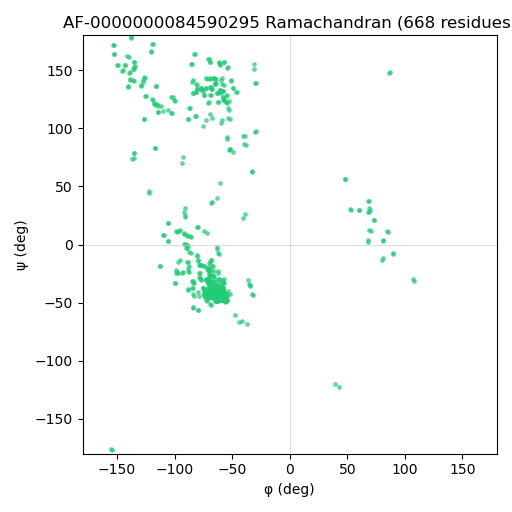B 1 61 ? -7.012 42 7.57 1 95.12 61 GLN B C 1
ATOM 3088 O O . GLN B 1 61 ? -7.391 42.875 6.777 1 95.12 61 GLN B O 1
ATOM 3093 N N . CYS B 1 62 ? -7.738 41.031 8.031 1 94.88 62 CYS B N 1
ATOM 3094 C CA . CYS B 1 62 ? -9.133 40.969 7.594 1 94.88 62 CYS B CA 1
ATOM 3095 C C . CYS B 1 62 ? -9.922 42.156 8.133 1 94.88 62 CYS B C 1
ATOM 3097 O O . CYS B 1 62 ? -9.727 42.562 9.273 1 94.88 62 CYS B O 1
ATOM 3099 N N . GLN B 1 63 ? -10.844 42.656 7.32 1 95.38 63 GLN B N 1
ATOM 3100 C CA . GLN B 1 63 ? -11.578 43.875 7.68 1 95.38 63 GLN B CA 1
ATOM 3101 C C . GLN B 1 63 ? -12.828 43.531 8.492 1 95.38 63 GLN B C 1
ATOM 3103 O O . GLN B 1 63 ? -13.25 44.312 9.352 1 95.38 63 GLN B O 1
ATOM 3108 N N . ASN B 1 64 ? -13.469 42.469 8.117 1 95.12 64 ASN B N 1
ATOM 3109 C CA . ASN B 1 64 ? -14.695 42.062 8.789 1 95.12 64 ASN B CA 1
ATOM 3110 C C . ASN B 1 64 ? -14.734 40.531 9.023 1 95.12 64 ASN B C 1
ATOM 3112 O O . ASN B 1 64 ? -13.797 39.844 8.648 1 95.12 64 ASN B O 1
ATOM 3116 N N . ASP B 1 65 ? -15.773 40.094 9.656 1 95.5 65 ASP B N 1
ATOM 3117 C CA . ASP B 1 65 ? -15.93 38.688 10.031 1 95.5 65 ASP B CA 1
ATOM 3118 C C . ASP B 1 65 ? -16.016 37.812 8.797 1 95.5 65 ASP B C 1
ATOM 3120 O O . ASP B 1 65 ? -15.5 36.688 8.789 1 95.5 65 ASP B O 1
ATOM 3124 N N . ALA B 1 66 ? -16.672 38.281 7.805 1 93.5 66 ALA B N 1
ATOM 3125 C CA . ALA B 1 66 ? -16.828 37.5 6.57 1 93.5 66 ALA B CA 1
ATOM 3126 C C . ALA B 1 66 ? -15.469 37.219 5.926 1 93.5 66 ALA B C 1
ATOM 3128 O O . ALA B 1 66 ? -15.25 36.156 5.363 1 93.5 66 ALA B O 1
ATOM 3129 N N . ASP B 1 67 ? -14.617 38.188 6.027 1 93.25 67 ASP B N 1
ATOM 3130 C CA . ASP B 1 67 ? -13.266 38.031 5.492 1 93.25 67 ASP B CA 1
ATOM 3131 C C . ASP B 1 67 ? -12.5 36.938 6.23 1 93.25 67 ASP B C 1
ATOM 3133 O O . ASP B 1 67 ? -11.688 36.219 5.633 1 93.25 67 ASP B O 1
ATOM 3137 N N . ILE B 1 68 ? -12.742 36.875 7.484 1 95.75 68 ILE B N 1
ATOM 3138 C CA . ILE B 1 68 ? -12.062 35.875 8.305 1 95.75 68 ILE B CA 1
ATOM 3139 C C . ILE B 1 68 ? -12.516 34.5 7.891 1 95.75 68 ILE B C 1
ATOM 3141 O O . ILE B 1 68 ? -11.695 33.594 7.746 1 95.75 68 ILE B O 1
ATOM 3145 N N . VAL B 1 69 ? -13.781 34.344 7.715 1 93.44 69 VAL B N 1
ATOM 3146 C CA . VAL B 1 69 ? -14.344 33.094 7.293 1 93.44 69 VAL B CA 1
ATOM 3147 C C . VAL B 1 69 ? -13.789 32.688 5.922 1 93.44 69 VAL B C 1
ATOM 3149 O O . VAL B 1 69 ? -13.453 31.531 5.68 1 93.44 69 VAL B O 1
ATOM 3152 N N . GLU B 1 70 ? -13.641 33.688 5.102 1 89.19 70 GLU B N 1
ATOM 3153 C CA . GLU B 1 70 ? -13.07 33.438 3.779 1 89.19 70 GLU B CA 1
ATOM 3154 C C . GLU B 1 70 ? -11.617 33 3.879 1 89.19 70 GLU B C 1
ATOM 3156 O O . GLU B 1 70 ? -11.148 32.188 3.078 1 89.19 70 GLU B O 1
ATOM 3161 N N . ALA B 1 71 ? -10.922 33.625 4.781 1 90.69 71 ALA B N 1
ATOM 3162 C CA . ALA B 1 71 ? -9.547 33.188 5.02 1 90.69 71 ALA B CA 1
ATOM 3163 C C . ALA B 1 71 ? -9.492 31.734 5.461 1 90.69 71 ALA B C 1
ATOM 3165 O O . ALA B 1 71 ? -8.633 30.969 5.012 1 90.69 71 ALA B O 1
ATOM 3166 N N . GLY B 1 72 ? -10.406 31.375 6.355 1 92.62 72 GLY B N 1
ATOM 3167 C CA . GLY B 1 72 ? -10.508 29.984 6.762 1 92.62 72 GLY B CA 1
ATOM 3168 C C . GLY B 1 72 ? -10.773 29.047 5.605 1 92.62 72 GLY B C 1
ATOM 3169 O O . GLY B 1 72 ? -10.172 27.969 5.523 1 92.62 72 GLY B O 1
ATOM 3170 N N . LYS B 1 73 ? -11.602 29.422 4.75 1 86.38 73 LYS B N 1
ATOM 3171 C CA . LYS B 1 73 ? -11.93 28.641 3.562 1 86.38 73 LYS B CA 1
ATOM 3172 C C . LYS B 1 73 ? -10.711 28.469 2.658 1 86.38 73 LYS B C 1
ATOM 3174 O O . LYS B 1 73 ? -10.477 27.391 2.111 1 86.38 73 LYS B O 1
ATOM 3179 N N . ARG B 1 74 ? -10 29.5 2.518 1 84.12 74 ARG B N 1
ATOM 3180 C CA . ARG B 1 74 ? -8.797 29.469 1.689 1 84.12 74 ARG B CA 1
ATOM 3181 C C . ARG B 1 74 ? -7.777 28.484 2.242 1 84.12 74 ARG B C 1
ATOM 3183 O O . ARG B 1 74 ? -7.199 27.703 1.49 1 84.12 74 ARG B O 1
ATOM 3190 N N . TYR B 1 75 ? -7.609 28.578 3.52 1 87.62 75 TYR B N 1
ATOM 3191 C CA . TYR B 1 75 ? -6.641 27.656 4.113 1 87.62 75 TYR B CA 1
ATOM 3192 C C . TYR B 1 75 ? -7.121 26.219 4.004 1 87.62 75 TYR B C 1
ATOM 3194 O O . TYR B 1 75 ? -6.316 25.297 3.777 1 87.62 75 TYR B O 1
ATOM 3202 N N . LEU B 1 76 ? -8.375 25.984 4.184 1 86.62 76 LEU B N 1
ATOM 3203 C CA . LEU B 1 76 ? -8.914 24.641 4.004 1 86.62 76 LEU B CA 1
ATOM 3204 C C . LEU B 1 76 ? -8.633 24.125 2.598 1 86.62 76 LEU B C 1
ATOM 3206 O O . LEU B 1 76 ? -8.242 22.953 2.424 1 86.62 76 LEU B O 1
ATOM 3210 N N . GLN B 1 77 ? -8.719 24.938 1.672 1 77.75 77 GLN B N 1
ATOM 3211 C CA . GLN B 1 77 ? -8.43 24.578 0.288 1 77.75 77 GLN B CA 1
ATOM 3212 C C . GLN B 1 77 ? -6.949 24.25 0.102 1 77.75 77 GLN B C 1
ATOM 3214 O O . GLN B 1 77 ? -6.598 23.344 -0.659 1 77.75 77 GLN B O 1
ATOM 3219 N N . TYR B 1 78 ? -6.188 25.078 0.78 1 79.44 78 TYR B N 1
ATOM 3220 C CA . TYR B 1 78 ? -4.754 24.797 0.714 1 79.44 78 TYR B CA 1
ATOM 3221 C C . TYR B 1 78 ? -4.434 23.422 1.266 1 79.44 78 TYR B C 1
ATOM 3223 O O . TYR B 1 78 ? -3.621 22.688 0.694 1 79.44 78 TYR B O 1
ATOM 3231 N N . PHE B 1 79 ? -5.117 23.062 2.322 1 82.81 79 PHE B N 1
ATOM 3232 C CA . PHE B 1 79 ? -4.875 21.766 2.938 1 82.81 79 PHE B CA 1
ATOM 3233 C C . PHE B 1 79 ? -5.352 20.641 2.027 1 82.81 79 PHE B C 1
ATOM 3235 O O . PHE B 1 79 ? -4.703 19.594 1.933 1 82.81 79 PHE B O 1
ATOM 3242 N N . VAL B 1 80 ? -6.414 20.812 1.364 1 76.56 80 VAL B N 1
ATOM 3243 C CA . VAL B 1 80 ? -6.926 19.828 0.424 1 76.56 80 VAL B CA 1
ATOM 3244 C C . VAL B 1 80 ? -5.902 19.578 -0.682 1 76.56 80 VAL B C 1
ATOM 3246 O O . VAL B 1 80 ? -5.582 18.438 -0.998 1 76.56 80 VAL B O 1
ATOM 3249 N N . LYS B 1 81 ? -5.363 20.641 -1.148 1 71.56 81 LYS B N 1
ATOM 3250 C CA . LYS B 1 81 ? -4.387 20.531 -2.23 1 71.56 81 LYS B CA 1
ATOM 3251 C C . LYS B 1 81 ? -3.078 19.938 -1.731 1 71.56 81 LYS B C 1
ATOM 3253 O O . LYS B 1 81 ? -2.436 19.156 -2.443 1 71.56 81 LYS B O 1
ATOM 3258 N N . TYR B 1 82 ? -2.777 20.375 -0.584 1 75.44 82 TYR B N 1
ATOM 3259 C CA . TYR B 1 82 ? -1.551 19.875 0.021 1 75.44 82 TYR B CA 1
ATOM 3260 C C . TYR B 1 82 ? -1.611 18.359 0.197 1 75.44 82 TYR B C 1
ATOM 3262 O O . TYR B 1 82 ? -0.646 17.656 -0.105 1 75.44 82 TYR B O 1
ATOM 3270 N N . PHE B 1 83 ? -2.689 17.766 0.564 1 73 83 PHE B N 1
ATOM 3271 C CA . PHE B 1 83 ? -2.75 16.359 0.912 1 73 83 PHE B CA 1
ATOM 3272 C C . PHE B 1 83 ? -3.262 15.531 -0.263 1 73 83 PHE B C 1
ATOM 3274 O O . PHE B 1 83 ? -3.123 14.305 -0.275 1 73 83 PHE B O 1
ATOM 3281 N N . ARG B 1 84 ? -3.99 16.109 -1.253 1 61.66 84 ARG B N 1
ATOM 3282 C CA . ARG B 1 84 ? -4.301 15.383 -2.484 1 61.66 84 ARG B CA 1
ATOM 3283 C C . ARG B 1 84 ? -3.029 14.883 -3.162 1 61.66 84 ARG B C 1
ATOM 3285 O O . ARG B 1 84 ? -3.006 13.781 -3.715 1 61.66 84 ARG B O 1
ATOM 3292 N N . GLY B 1 85 ? -2.066 15.703 -3.164 1 51.91 85 GLY B N 1
ATOM 3293 C CA . GLY B 1 85 ? -0.807 15.391 -3.818 1 51.91 85 GLY B CA 1
ATOM 3294 C C . GLY B 1 85 ? -0.1 14.195 -3.209 1 51.91 85 GLY B C 1
ATOM 3295 O O . GLY B 1 85 ? 0.712 13.539 -3.869 1 51.91 85 GLY B O 1
ATOM 3296 N N . THR B 1 86 ? -0.388 13.898 -2.018 1 47.12 86 THR B N 1
ATOM 3297 C CA . THR B 1 86 ? 0.321 12.805 -1.363 1 47.12 86 THR B CA 1
ATOM 3298 C C . THR B 1 86 ? -0.328 11.461 -1.695 1 47.12 86 THR B C 1
ATOM 3300 O O . THR B 1 86 ? 0.343 10.43 -1.704 1 47.12 86 THR B O 1
ATOM 3303 N N . SER B 1 87 ? -1.648 11.391 -1.909 1 44.81 87 SER B N 1
ATOM 3304 C CA . SER B 1 87 ? -2.396 10.141 -2.01 1 44.81 87 SER B CA 1
ATOM 3305 C C . SER B 1 87 ? -2.303 9.555 -3.414 1 44.81 87 SER B C 1
ATOM 3307 O O . SER B 1 87 ? -2.535 8.359 -3.607 1 44.81 87 SER B O 1
ATOM 3309 N N . ASN B 1 88 ? -2.227 10.406 -4.391 1 42.03 88 ASN B N 1
ATOM 3310 C CA . ASN B 1 88 ? -2.377 9.875 -5.738 1 42.03 88 ASN B CA 1
ATOM 3311 C C . ASN B 1 88 ? -1.026 9.5 -6.348 1 42.03 88 ASN B C 1
ATOM 3313 O O . ASN B 1 88 ? -0.782 9.766 -7.527 1 42.03 88 ASN B O 1
ATOM 3317 N N . LYS B 1 89 ? -0.119 9.164 -5.461 1 40.34 89 LYS B N 1
ATOM 3318 C CA . LYS B 1 89 ? 1.133 8.82 -6.129 1 40.34 89 LYS B CA 1
ATOM 3319 C C . LYS B 1 89 ? 0.997 7.52 -6.914 1 40.34 89 LYS B C 1
ATOM 3321 O O . LYS B 1 89 ? 0.565 6.5 -6.371 1 40.34 89 LYS B O 1
ATOM 3326 N N . PRO B 1 90 ? 1.048 7.645 -8.07 1 35.34 90 PRO B N 1
ATOM 3327 C CA . PRO B 1 90 ? 1.396 6.312 -8.578 1 35.34 90 PRO B CA 1
ATOM 3328 C C . PRO B 1 90 ? 2.67 5.754 -7.941 1 35.34 90 PRO B C 1
ATOM 3330 O O . PRO B 1 90 ? 3.607 6.512 -7.672 1 35.34 90 PRO B O 1
ATOM 3333 N N . THR B 1 91 ? 2.621 5.039 -6.926 1 32.72 91 THR B N 1
ATOM 3334 C CA . THR B 1 91 ? 3.873 4.484 -6.422 1 32.72 91 THR B CA 1
ATOM 3335 C C . THR B 1 91 ? 4.875 4.281 -7.555 1 32.72 91 THR B C 1
ATOM 3337 O O . THR B 1 91 ? 4.633 3.49 -8.469 1 32.72 91 THR B O 1
ATOM 3340 N N . PRO B 1 92 ? 5.746 5.215 -7.707 1 29.94 92 PRO B N 1
ATOM 3341 C CA . PRO B 1 92 ? 6.738 4.941 -8.75 1 29.94 92 PRO B CA 1
ATOM 3342 C C . PRO B 1 92 ? 7.535 3.666 -8.492 1 29.94 92 PRO B C 1
ATOM 3344 O O . PRO B 1 92 ? 7.914 3.393 -7.352 1 29.94 92 PRO B O 1
ATOM 3347 N N . THR B 1 93 ? 7.289 2.684 -9.188 1 31.08 93 THR B N 1
ATOM 3348 C CA . THR B 1 93 ? 8.102 1.477 -9.133 1 31.08 93 THR B CA 1
ATOM 3349 C C . THR B 1 93 ? 9.578 1.805 -9.375 1 31.08 93 THR B C 1
ATOM 3351 O O . THR B 1 93 ? 9.906 2.529 -10.32 1 31.08 93 THR B O 1
ATOM 3354 N N . PRO B 1 94 ? 10.508 1.51 -8.508 1 27.88 94 PRO B N 1
ATOM 3355 C CA . PRO B 1 94 ? 11.938 1.771 -8.688 1 27.88 94 PRO B CA 1
ATOM 3356 C C . PRO B 1 94 ? 12.477 1.195 -9.992 1 27.88 94 PRO B C 1
ATOM 3358 O O . PRO B 1 94 ? 12.039 0.13 -10.438 1 27.88 94 PRO B O 1
ATOM 3361 N N . SER B 1 95 ? 12.961 1.956 -10.914 1 28.31 95 SER B N 1
ATOM 3362 C CA . SER B 1 95 ? 13.586 1.66 -12.203 1 28.31 95 SER B CA 1
ATOM 3363 C C . SER B 1 95 ? 14.852 0.827 -12.031 1 28.31 95 SER B C 1
ATOM 3365 O O . SER B 1 95 ? 15.883 1.125 -12.633 1 28.31 95 SER B O 1
ATOM 3367 N N . ASN B 1 96 ? 15 -0.31 -11.375 1 27.45 96 ASN B N 1
ATOM 3368 C CA . ASN B 1 96 ? 16.375 -0.801 -11.469 1 27.45 96 ASN B CA 1
ATOM 3369 C C . ASN B 1 96 ? 16.656 -1.405 -12.844 1 27.45 96 ASN B C 1
ATOM 3371 O O . ASN B 1 96 ? 15.852 -2.182 -13.359 1 27.45 96 ASN B O 1
ATOM 3375 N N . HIS B 1 97 ? 17.297 -0.803 -13.766 1 28.94 97 HIS B N 1
ATOM 3376 C CA . HIS B 1 97 ? 17.969 -1.354 -14.938 1 28.94 97 HIS B CA 1
ATOM 3377 C C . HIS B 1 97 ? 18.516 -2.752 -14.656 1 28.94 97 HIS B C 1
ATOM 3379 O O . HIS B 1 97 ? 18.812 -3.086 -13.5 1 28.94 97 HIS B O 1
ATOM 3385 N N . PRO B 1 98 ? 18.609 -3.551 -15.648 1 33.78 98 PRO B N 1
ATOM 3386 C CA . PRO B 1 98 ? 19.125 -4.922 -15.664 1 33.78 98 PRO B CA 1
ATOM 3387 C C . PRO B 1 98 ? 20.328 -5.113 -14.734 1 33.78 98 PRO B C 1
ATOM 3389 O O . PRO B 1 98 ? 20.484 -6.172 -14.125 1 33.78 98 PRO B O 1
ATOM 3392 N N . SER B 1 99 ? 21.516 -4.48 -15.086 1 33.16 99 SER B N 1
ATOM 3393 C CA . SER B 1 99 ? 22.766 -4.773 -14.391 1 33.16 99 SER B CA 1
ATOM 3394 C C . SER B 1 99 ? 22.734 -4.273 -12.953 1 33.16 99 SER B C 1
ATOM 3396 O O . SER B 1 99 ? 23.359 -3.266 -12.625 1 33.16 99 SER B O 1
ATOM 3398 N N . ARG B 1 100 ? 21.594 -4.414 -12.5 1 39.88 100 ARG B N 1
ATOM 3399 C CA . ARG B 1 100 ? 21.484 -3.865 -11.148 1 39.88 100 ARG B CA 1
ATOM 3400 C C . ARG B 1 100 ? 22.578 -4.418 -10.242 1 39.88 100 ARG B C 1
ATOM 3402 O O . ARG B 1 100 ? 22.703 -5.633 -10.078 1 39.88 100 ARG B O 1
ATOM 3409 N N . PRO B 1 101 ? 23.375 -3.672 -9.977 1 44.62 101 PRO B N 1
ATOM 3410 C CA . PRO B 1 101 ? 24.359 -4.109 -8.977 1 44.62 101 PRO B CA 1
ATOM 3411 C C . PRO B 1 101 ? 23.703 -4.77 -7.766 1 44.62 101 PRO B C 1
ATOM 3413 O O . PRO B 1 101 ? 22.531 -4.547 -7.496 1 44.62 101 PRO B O 1
ATOM 3416 N N . SER B 1 102 ? 24.172 -5.844 -7.414 1 53.22 102 SER B N 1
ATOM 3417 C CA . SER B 1 102 ? 23.797 -6.402 -6.121 1 53.22 102 SER B CA 1
ATOM 3418 C C . SER B 1 102 ? 23.453 -5.305 -5.117 1 53.22 102 SER B C 1
ATOM 3420 O O . SER B 1 102 ? 23.875 -4.156 -5.281 1 53.22 102 SER B O 1
ATOM 3422 N N . MET B 1 103 ? 22.375 -5.504 -4.297 1 57.28 103 MET B N 1
ATOM 3423 C CA . MET B 1 103 ? 22.047 -4.547 -3.244 1 57.28 103 MET B CA 1
ATOM 3424 C C . MET B 1 103 ? 23.312 -3.936 -2.65 1 57.28 103 MET B C 1
ATOM 3426 O O . MET B 1 103 ? 23.359 -2.734 -2.373 1 57.28 103 MET B O 1
ATOM 3430 N N . ASP B 1 104 ? 24.281 -4.82 -2.621 1 59.47 104 ASP B N 1
ATOM 3431 C CA . ASP B 1 104 ? 25.547 -4.352 -2.053 1 59.47 104 ASP B CA 1
ATOM 3432 C C . ASP B 1 104 ? 26.234 -3.377 -2.996 1 59.47 104 ASP B C 1
ATOM 3434 O O . ASP B 1 104 ? 26.797 -2.365 -2.557 1 59.47 104 ASP B O 1
ATOM 3438 N N . ALA B 1 105 ? 26.188 -3.795 -4.281 1 63.56 105 ALA B N 1
ATOM 3439 C CA . ALA B 1 105 ? 26.812 -2.916 -5.262 1 63.56 105 ALA B CA 1
ATOM 3440 C C . ALA B 1 105 ? 26.094 -1.568 -5.328 1 63.56 105 ALA B C 1
ATOM 3442 O O . ALA B 1 105 ? 26.734 -0.521 -5.422 1 63.56 105 ALA B O 1
ATOM 3443 N N . LEU B 1 106 ? 24.812 -1.665 -5.191 1 66.75 106 LEU B N 1
ATOM 3444 C CA . LEU B 1 106 ? 24.031 -0.434 -5.207 1 66.75 106 LEU B CA 1
ATOM 3445 C C . LEU B 1 106 ? 24.328 0.415 -3.977 1 66.75 106 LEU B C 1
ATOM 3447 O O . LEU B 1 106 ? 24.453 1.637 -4.078 1 66.75 106 LEU B O 1
ATOM 3451 N N . ARG B 1 107 ? 24.422 -0.233 -2.875 1 70.25 107 ARG B N 1
ATOM 3452 C CA . ARG B 1 107 ? 24.766 0.461 -1.637 1 70.25 107 ARG B CA 1
ATOM 3453 C C . ARG B 1 107 ? 26.078 1.207 -1.771 1 70.25 107 ARG B C 1
ATOM 3455 O O . ARG B 1 107 ? 26.188 2.383 -1.412 1 70.25 107 ARG B O 1
ATOM 3462 N N . ASP B 1 108 ? 27.031 0.511 -2.322 1 68.44 108 ASP B N 1
ATOM 3463 C CA . ASP B 1 108 ? 28.344 1.117 -2.477 1 68.44 108 ASP B CA 1
ATOM 3464 C C . ASP B 1 108 ? 28.297 2.314 -3.422 1 68.44 108 ASP B C 1
ATOM 3466 O O . ASP B 1 108 ? 28.922 3.342 -3.17 1 68.44 108 ASP B O 1
ATOM 3470 N N . GLU B 1 109 ? 27.547 2.141 -4.449 1 67.38 109 GLU B N 1
ATOM 3471 C CA . GLU B 1 109 ? 27.406 3.232 -5.406 1 67.38 109 GLU B CA 1
ATOM 3472 C C . GLU B 1 109 ? 26.75 4.449 -4.762 1 67.38 109 GLU B C 1
ATOM 3474 O O . GLU B 1 109 ? 27.188 5.582 -4.957 1 67.38 109 GLU B O 1
ATOM 3479 N N . ILE B 1 110 ? 25.812 4.246 -4.047 1 68 110 ILE B N 1
ATOM 3480 C CA . ILE B 1 110 ? 25.062 5.312 -3.396 1 68 110 ILE B CA 1
ATOM 3481 C C . ILE B 1 110 ? 25.938 6.012 -2.365 1 68 110 ILE B C 1
ATOM 3483 O O . ILE B 1 110 ? 25.969 7.242 -2.295 1 68 110 ILE B O 1
ATOM 3487 N N . LEU B 1 111 ? 26.672 5.266 -1.69 1 69.75 111 LEU B N 1
ATOM 3488 C CA . LEU B 1 111 ? 27.516 5.84 -0.647 1 69.75 111 LEU B CA 1
ATOM 3489 C C . LEU B 1 111 ? 28.656 6.637 -1.256 1 69.75 111 LEU B C 1
ATOM 3491 O O . LEU B 1 111 ? 29.141 7.598 -0.65 1 69.75 111 LEU B O 1
ATOM 3495 N N . ASN B 1 112 ? 28.969 6.336 -2.504 1 65 112 ASN B N 1
ATOM 3496 C CA . ASN B 1 112 ? 30.047 7.047 -3.182 1 65 112 ASN B CA 1
ATOM 3497 C C . ASN B 1 112 ? 29.531 8.305 -3.877 1 65 112 ASN B C 1
ATOM 3499 O O . ASN B 1 112 ? 30.328 9.141 -4.316 1 65 112 ASN B O 1
ATOM 3503 N N . THR B 1 113 ? 28.156 8.391 -4.027 1 61.75 113 THR B N 1
ATOM 3504 C CA . THR B 1 113 ? 27.578 9.547 -4.703 1 61.75 113 THR B CA 1
ATOM 3505 C C . THR B 1 113 ? 26.594 10.273 -3.789 1 61.75 113 THR B C 1
ATOM 3507 O O . THR B 1 113 ? 25.5 10.656 -4.219 1 61.75 113 THR B O 1
ATOM 3510 N N . ILE B 1 114 ? 26.938 10.445 -2.646 1 58.34 114 ILE B N 1
ATOM 3511 C CA . ILE B 1 114 ? 26.062 10.898 -1.569 1 58.34 114 ILE B CA 1
ATOM 3512 C C . ILE B 1 114 ? 25.594 12.328 -1.842 1 58.34 114 ILE B C 1
ATOM 3514 O O . ILE B 1 114 ? 24.469 12.695 -1.509 1 58.34 114 ILE B O 1
ATOM 3518 N N . ASP B 1 115 ? 26.328 13.016 -2.625 1 59.44 115 ASP B N 1
ATOM 3519 C CA . ASP B 1 115 ? 26.062 14.445 -2.766 1 59.44 115 ASP B CA 1
ATOM 3520 C C . ASP B 1 115 ? 25.062 14.703 -3.885 1 59.44 115 ASP B C 1
ATOM 3522 O O . ASP B 1 115 ? 24.609 15.836 -4.078 1 59.44 115 ASP B O 1
ATOM 3526 N N . GLN B 1 116 ? 24.656 13.68 -4.574 1 61.47 116 GLN B N 1
ATOM 3527 C CA . GLN B 1 116 ? 23.75 13.898 -5.691 1 61.47 116 GLN B CA 1
ATOM 3528 C C . GLN B 1 116 ? 22.312 13.555 -5.312 1 61.47 116 GLN B C 1
ATOM 3530 O O . GLN B 1 116 ? 22.062 12.523 -4.684 1 61.47 116 GLN B O 1
ATOM 3535 N N . ALA B 1 117 ? 21.438 14.562 -5.57 1 66.06 117 ALA B N 1
ATOM 3536 C CA . ALA B 1 117 ? 20.016 14.281 -5.355 1 66.06 117 ALA B CA 1
ATOM 3537 C C . ALA B 1 117 ? 19.516 13.211 -6.316 1 66.06 117 ALA B C 1
ATOM 3539 O O . ALA B 1 117 ? 19.922 13.18 -7.484 1 66.06 117 ALA B O 1
ATOM 3540 N N . PRO B 1 118 ? 18.688 12.32 -5.754 1 67.56 118 PRO B N 1
ATOM 3541 C CA . PRO B 1 118 ? 18.109 11.328 -6.656 1 67.56 118 PRO B CA 1
ATOM 3542 C C . PRO B 1 118 ? 17.281 11.953 -7.777 1 67.56 118 PRO B C 1
ATOM 3544 O O . PRO B 1 118 ? 16.625 12.969 -7.566 1 67.56 118 PRO B O 1
ATOM 3547 N N . THR B 1 119 ? 17.359 11.438 -8.891 1 63.28 119 THR B N 1
ATOM 3548 C CA . THR B 1 119 ? 16.703 11.992 -10.07 1 63.28 119 THR B CA 1
ATOM 3549 C C . THR B 1 119 ? 15.352 11.32 -10.312 1 63.28 119 THR B C 1
ATOM 3551 O O . THR B 1 119 ? 14.523 11.828 -11.07 1 63.28 119 THR B O 1
ATOM 3554 N N . SER B 1 120 ? 15.148 10.234 -9.633 1 69.25 120 SER B N 1
ATOM 3555 C CA . SER B 1 120 ? 13.898 9.5 -9.836 1 69.25 120 SER B CA 1
ATOM 3556 C C . SER B 1 120 ? 13.367 8.945 -8.523 1 69.25 120 SER B C 1
ATOM 3558 O O . SER B 1 120 ? 14.086 8.922 -7.516 1 69.25 120 SER B O 1
ATOM 3560 N N . HIS B 1 121 ? 12.172 8.641 -8.602 1 72.88 121 HIS B N 1
ATOM 3561 C CA . HIS B 1 121 ? 11.547 8.023 -7.441 1 72.88 121 HIS B CA 1
ATOM 3562 C C . HIS B 1 121 ? 12.258 6.723 -7.062 1 72.88 121 HIS B C 1
ATOM 3564 O O . HIS B 1 121 ? 12.469 6.445 -5.879 1 72.88 121 HIS B O 1
ATOM 3570 N N . THR B 1 122 ? 12.617 5.988 -8.07 1 73.19 122 THR B N 1
ATOM 3571 C CA . THR B 1 122 ? 13.305 4.727 -7.832 1 73.19 122 THR B CA 1
ATOM 3572 C C . THR B 1 122 ? 14.656 4.973 -7.172 1 73.19 122 THR B C 1
ATOM 3574 O O . THR B 1 122 ? 15.023 4.277 -6.219 1 73.19 122 THR B O 1
ATOM 3577 N N . ASP B 1 123 ? 15.336 5.945 -7.68 1 78.31 123 ASP B N 1
ATOM 3578 C CA . ASP B 1 123 ? 16.625 6.305 -7.094 1 78.31 123 ASP B CA 1
ATOM 3579 C C . ASP B 1 123 ? 16.453 6.793 -5.656 1 78.31 123 ASP B C 1
ATOM 3581 O O . ASP B 1 123 ? 17.266 6.473 -4.785 1 78.31 123 ASP B O 1
ATOM 3585 N N . ALA B 1 124 ? 15.438 7.574 -5.453 1 83.06 124 ALA B N 1
ATOM 3586 C CA . ALA B 1 124 ? 15.133 8.07 -4.113 1 83.06 124 ALA B CA 1
ATOM 3587 C C . ALA B 1 124 ? 14.875 6.922 -3.145 1 83.06 124 ALA B C 1
ATOM 3589 O O . ALA B 1 124 ? 15.391 6.914 -2.027 1 83.06 124 ALA B O 1
ATOM 3590 N N . LYS B 1 125 ? 14.148 5.992 -3.611 1 85.12 125 LYS B N 1
ATOM 3591 C CA . LYS B 1 125 ? 13.844 4.844 -2.766 1 85.12 125 LYS B CA 1
ATOM 3592 C C . LYS B 1 125 ? 15.102 4.059 -2.414 1 85.12 125 LYS B C 1
ATOM 3594 O O . LYS B 1 125 ? 15.305 3.686 -1.259 1 85.12 125 LYS B O 1
ATOM 3599 N N . ASN B 1 126 ? 15.891 3.809 -3.395 1 86 126 ASN B N 1
ATOM 3600 C CA . ASN B 1 126 ? 17.109 3.049 -3.16 1 86 126 ASN B CA 1
ATOM 3601 C C . ASN B 1 126 ? 18.031 3.75 -2.156 1 86 126 ASN B C 1
ATOM 3603 O O . ASN B 1 126 ? 18.594 3.104 -1.275 1 86 126 ASN B O 1
ATOM 3607 N N . ARG B 1 127 ? 18.188 4.984 -2.299 1 88.44 127 ARG B N 1
ATOM 3608 C CA . ARG B 1 127 ? 19.016 5.75 -1.382 1 88.44 127 ARG B CA 1
ATOM 3609 C C . ARG B 1 127 ? 18.438 5.75 0.026 1 88.44 127 ARG B C 1
ATOM 3611 O O . ARG B 1 127 ? 19.172 5.637 1.01 1 88.44 127 ARG B O 1
ATOM 3618 N N . ALA B 1 128 ? 17.141 5.887 0.109 1 93.44 128 ALA B N 1
ATOM 3619 C CA . ALA B 1 128 ? 16.469 5.852 1.409 1 93.44 128 ALA B CA 1
ATOM 3620 C C . ALA B 1 128 ? 16.672 4.5 2.088 1 93.44 128 ALA B C 1
ATOM 3622 O O . ALA B 1 128 ? 16.891 4.434 3.299 1 93.44 128 ALA B O 1
ATOM 3623 N N . LEU B 1 129 ? 16.562 3.48 1.298 1 93.44 129 LEU B N 1
ATOM 3624 C CA . LEU B 1 129 ? 16.75 2.139 1.84 1 93.44 129 LEU B CA 1
ATOM 3625 C C . LEU B 1 129 ? 18.156 1.972 2.42 1 93.44 129 LEU B C 1
ATOM 3627 O O . LEU B 1 129 ? 18.312 1.438 3.521 1 93.44 129 LEU B O 1
ATOM 3631 N N . VAL B 1 130 ? 19.109 2.438 1.689 1 92.31 130 VAL B N 1
ATOM 3632 C CA . VAL B 1 130 ? 20.484 2.35 2.174 1 92.31 130 VAL B CA 1
ATOM 3633 C C . VAL B 1 130 ? 20.625 3.152 3.463 1 92.31 130 VAL B C 1
ATOM 3635 O O . VAL B 1 130 ? 21.172 2.658 4.453 1 92.31 130 VAL B O 1
ATOM 3638 N N . ARG B 1 131 ? 20.156 4.324 3.475 1 94.25 131 ARG B N 1
ATOM 3639 C CA . ARG B 1 131 ? 20.219 5.191 4.648 1 94.25 131 ARG B CA 1
ATOM 3640 C C . ARG B 1 131 ? 19.5 4.559 5.836 1 94.25 131 ARG B C 1
ATOM 3642 O O . ARG B 1 131 ? 19.984 4.625 6.969 1 94.25 131 ARG B O 1
ATOM 3649 N N . ASP B 1 132 ? 18.328 3.92 5.598 1 95.94 132 ASP B N 1
ATOM 3650 C CA . ASP B 1 132 ? 17.438 3.426 6.641 1 95.94 132 ASP B CA 1
ATOM 3651 C C . ASP B 1 132 ? 17.75 1.974 6.988 1 95.94 132 ASP B C 1
ATOM 3653 O O . ASP B 1 132 ? 16.938 1.296 7.629 1 95.94 132 ASP B O 1
ATOM 3657 N N . ASN B 1 133 ? 18.875 1.433 6.48 1 93.94 133 ASN B N 1
ATOM 3658 C CA . ASN B 1 133 ? 19.297 0.059 6.727 1 93.94 133 ASN B CA 1
ATOM 3659 C C . ASN B 1 133 ? 18.266 -0.945 6.242 1 93.94 133 ASN B C 1
ATOM 3661 O O . ASN B 1 133 ? 18.016 -1.958 6.902 1 93.94 133 ASN B O 1
ATOM 3665 N N . TYR B 1 134 ? 17.5 -0.598 5.203 1 94.38 134 TYR B N 1
ATOM 3666 C CA . TYR B 1 134 ? 16.562 -1.438 4.477 1 94.38 134 TYR B CA 1
ATOM 3667 C C . TYR B 1 134 ? 15.359 -1.794 5.348 1 94.38 134 TYR B C 1
ATOM 3669 O O . TYR B 1 134 ? 14.875 -2.928 5.316 1 94.38 134 TYR B O 1
ATOM 3677 N N . ARG B 1 135 ? 14.992 -0.816 6.113 1 95.62 135 ARG B N 1
ATOM 3678 C CA . ARG B 1 135 ? 13.883 -1.104 7.016 1 95.62 135 ARG B CA 1
ATOM 3679 C C . ARG B 1 135 ? 12.977 0.111 7.172 1 95.62 135 ARG B C 1
ATOM 3681 O O . ARG B 1 135 ? 13.391 1.241 6.902 1 95.62 135 ARG B O 1
ATOM 3688 N N . CYS B 1 136 ? 11.75 -0.17 7.504 1 96.56 136 CYS B N 1
ATOM 3689 C CA . CYS B 1 136 ? 10.844 0.89 7.918 1 96.56 136 CYS B CA 1
ATOM 3690 C C . CYS B 1 136 ? 11.391 1.638 9.125 1 96.56 136 CYS B C 1
ATOM 3692 O O . CYS B 1 136 ? 11.703 1.026 10.148 1 96.56 136 CYS B O 1
ATOM 3694 N N . GLN B 1 137 ? 11.398 2.928 9.117 1 95.81 137 GLN B N 1
ATOM 3695 C CA . GLN B 1 137 ? 12.008 3.734 10.172 1 95.81 137 GLN B CA 1
ATOM 3696 C C . GLN B 1 137 ? 11.148 3.736 11.43 1 95.81 137 GLN B C 1
ATOM 3698 O O . GLN B 1 137 ? 11.641 4.035 12.523 1 95.81 137 GLN B O 1
ATOM 3703 N N . LEU B 1 138 ? 9.891 3.371 11.289 1 96.38 138 LEU B N 1
ATOM 3704 C CA . LEU B 1 138 ? 9 3.463 12.438 1 96.38 138 LEU B CA 1
ATOM 3705 C C . LEU B 1 138 ? 8.82 2.098 13.102 1 96.38 138 LEU B C 1
ATOM 3707 O O . LEU B 1 138 ? 8.656 2.01 14.32 1 96.38 138 LEU B O 1
ATOM 3711 N N . THR B 1 139 ? 8.844 1.043 12.297 1 94.12 139 THR B N 1
ATOM 3712 C CA . THR B 1 139 ? 8.492 -0.26 12.852 1 94.12 139 THR B CA 1
ATOM 3713 C C . THR B 1 139 ? 9.711 -1.186 12.875 1 94.12 139 THR B C 1
ATOM 3715 O O . THR B 1 139 ? 9.688 -2.232 13.523 1 94.12 139 THR B O 1
ATOM 3718 N N . GLY B 1 140 ? 10.742 -0.89 12.109 1 93.56 140 GLY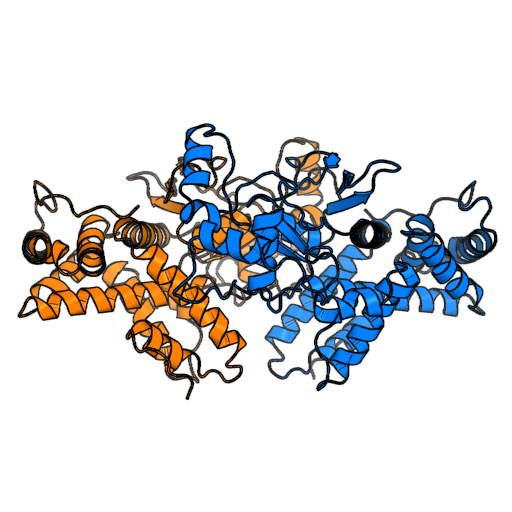 B N 1
ATOM 3719 C CA . GLY B 1 140 ? 11.898 -1.761 11.992 1 93.56 140 GLY B CA 1
ATOM 3720 C C . GLY B 1 140 ? 11.695 -2.906 11.023 1 93.56 140 GLY B C 1
ATOM 3721 O O . GLY B 1 140 ? 12.594 -3.723 10.82 1 93.56 140 GLY B O 1
ATOM 3722 N N . THR B 1 141 ? 10.555 -2.949 10.352 1 94.75 141 THR B N 1
ATOM 3723 C CA . THR B 1 141 ? 10.25 -4.008 9.398 1 94.75 141 THR B CA 1
ATOM 3724 C C . THR B 1 141 ? 11.234 -3.975 8.227 1 94.75 141 THR B C 1
ATOM 3726 O O . THR B 1 141 ? 11.438 -2.928 7.609 1 94.75 141 THR B O 1
ATOM 3729 N N . ILE B 1 142 ? 11.805 -5.109 7.914 1 95.31 142 ILE B N 1
ATOM 3730 C CA . ILE B 1 142 ? 12.75 -5.223 6.809 1 95.31 142 ILE B CA 1
ATOM 3731 C C . ILE B 1 142 ? 12 -5.133 5.48 1 95.31 142 ILE B C 1
ATOM 3733 O O . ILE B 1 142 ? 10.93 -5.723 5.32 1 95.31 142 ILE B O 1
ATOM 3737 N N . ASP B 1 143 ? 12.547 -4.336 4.555 1 94.25 143 ASP B N 1
ATOM 3738 C CA . ASP B 1 143 ? 11.984 -4.227 3.213 1 94.25 143 ASP B CA 1
ATOM 3739 C C . ASP B 1 143 ? 12.031 -5.566 2.484 1 94.25 143 ASP B C 1
ATOM 3741 O O . ASP B 1 143 ? 13.109 -6.129 2.275 1 94.25 143 ASP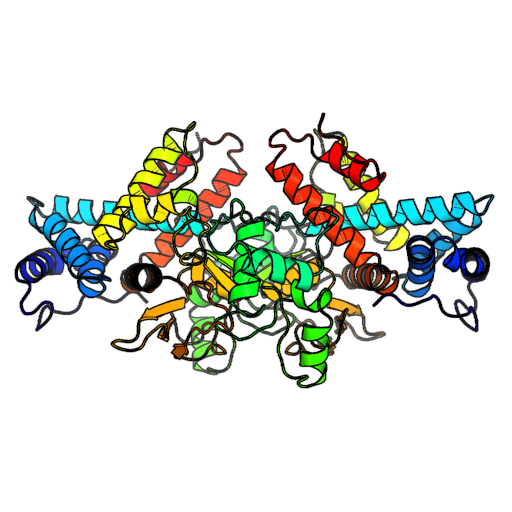 B O 1
ATOM 3745 N N . GLY B 1 144 ? 10.898 -5.98 2.092 1 91.06 144 GLY B N 1
ATOM 3746 C CA . GLY B 1 144 ? 10.766 -7.312 1.522 1 91.06 144 GLY B CA 1
ATOM 3747 C C . GLY B 1 144 ? 11.586 -7.504 0.26 1 91.06 144 GLY B C 1
ATOM 3748 O O . GLY B 1 144 ? 12.227 -8.547 0.079 1 91.06 144 GLY B O 1
ATOM 3749 N N . ARG B 1 145 ? 11.578 -6.547 -0.618 1 85 145 ARG B N 1
ATOM 3750 C CA . ARG B 1 145 ? 12.336 -6.664 -1.863 1 85 145 ARG B CA 1
ATOM 3751 C C . ARG B 1 145 ? 13.828 -6.75 -1.593 1 85 145 ARG B C 1
ATOM 3753 O O . ARG B 1 145 ? 14.531 -7.574 -2.189 1 85 145 ARG B O 1
ATOM 3760 N N . SER B 1 146 ? 14.297 -5.883 -0.684 1 88.38 146 SER B N 1
ATOM 3761 C CA . SER B 1 146 ? 15.703 -5.93 -0.294 1 88.38 146 SER B CA 1
ATOM 3762 C C . SER B 1 146 ? 16.047 -7.27 0.347 1 88.38 146 SER B C 1
ATOM 3764 O O . SER B 1 146 ? 17.125 -7.828 0.087 1 88.38 146 SER B O 1
ATOM 3766 N N . PHE B 1 147 ? 15.164 -7.754 1.139 1 89.81 147 PHE B N 1
ATOM 3767 C CA . PHE B 1 147 ? 15.344 -9.023 1.829 1 89.81 147 PHE B CA 1
ATOM 3768 C C . PHE B 1 147 ? 15.555 -10.156 0.832 1 89.81 147 PHE B C 1
ATOM 3770 O O . PHE B 1 147 ? 16.453 -10.984 1.011 1 89.81 147 PHE B O 1
ATOM 3777 N N . MET B 1 148 ? 14.773 -10.148 -0.244 1 81.56 148 MET B N 1
ATOM 3778 C CA . MET B 1 148 ? 14.844 -11.211 -1.25 1 81.56 148 MET B CA 1
ATOM 3779 C C . MET B 1 148 ? 16.188 -11.18 -1.978 1 81.56 148 MET B C 1
ATOM 3781 O O . MET B 1 148 ? 16.719 -12.227 -2.359 1 81.56 148 MET B O 1
ATOM 3785 N N . ASP B 1 149 ? 16.797 -9.969 -2.043 1 78 149 ASP B N 1
ATOM 3786 C CA . ASP B 1 149 ? 17.984 -9.812 -2.881 1 78 149 ASP B CA 1
ATOM 3787 C C . ASP B 1 149 ? 19.25 -9.727 -2.029 1 78 149 ASP B C 1
ATOM 3789 O O . ASP B 1 149 ? 20.359 -9.594 -2.561 1 78 149 ASP B O 1
ATOM 3793 N N . SER B 1 150 ? 19.141 -9.867 -0.722 1 86.56 150 SER B N 1
ATOM 3794 C CA . SER B 1 150 ? 20.297 -9.633 0.135 1 86.56 150 SER B CA 1
ATOM 3795 C C . SER B 1 150 ? 20.562 -10.828 1.041 1 86.56 150 SER B C 1
ATOM 3797 O O . SER B 1 150 ? 19.875 -11.023 2.043 1 86.56 150 SER B O 1
ATOM 3799 N N . PRO B 1 151 ? 21.641 -11.562 0.736 1 86.25 151 PRO B N 1
ATOM 3800 C CA . PRO B 1 151 ? 22.016 -12.656 1.643 1 86.25 151 PRO B CA 1
ATOM 3801 C C . PRO B 1 151 ? 22.266 -12.172 3.07 1 86.25 151 PRO B C 1
ATOM 3803 O O . PRO B 1 151 ? 21.984 -12.898 4.027 1 86.25 151 PRO B O 1
ATOM 3806 N N . GLN B 1 152 ? 22.75 -10.984 3.184 1 88.69 152 GLN B N 1
ATOM 3807 C CA . GLN B 1 152 ? 23.016 -10.43 4.504 1 88.69 152 GLN B CA 1
ATOM 3808 C C . GLN B 1 152 ? 21.734 -10.266 5.309 1 88.69 152 GLN B C 1
ATOM 3810 O O . GLN B 1 152 ? 21.688 -10.617 6.488 1 88.69 152 GLN B O 1
ATOM 3815 N N . LEU B 1 153 ? 20.766 -9.688 4.707 1 90.62 153 LEU B N 1
ATOM 3816 C CA . LEU B 1 153 ? 19.484 -9.516 5.387 1 90.62 153 LEU B CA 1
ATOM 3817 C C . LEU B 1 153 ? 18.844 -10.859 5.711 1 90.62 153 LEU B C 1
ATOM 3819 O O . LEU B 1 153 ? 18.234 -11.023 6.77 1 90.62 153 LEU B O 1
ATOM 3823 N N . GLN B 1 154 ? 19.031 -11.789 4.777 1 88.25 154 GLN B N 1
ATOM 3824 C CA . GLN B 1 154 ? 18.516 -13.133 5.012 1 88.25 154 GLN B CA 1
ATOM 3825 C C . GLN B 1 154 ? 19.219 -13.781 6.207 1 88.25 154 GLN B C 1
ATOM 3827 O O . GLN B 1 154 ? 18.562 -14.398 7.051 1 88.25 154 GLN B O 1
ATOM 3832 N N . ALA B 1 155 ? 20.484 -13.648 6.281 1 91 155 ALA B N 1
ATOM 3833 C CA . ALA B 1 155 ? 21.25 -14.172 7.414 1 91 155 ALA B CA 1
ATOM 3834 C C . ALA B 1 155 ? 20.812 -13.508 8.719 1 91 155 ALA B C 1
ATOM 3836 O O . ALA B 1 155 ? 20.781 -14.164 9.766 1 91 155 ALA B O 1
ATOM 3837 N N . GLU B 1 156 ? 20.5 -12.234 8.648 1 91.06 156 GLU B N 1
ATOM 3838 C CA . GLU B 1 156 ? 20.016 -11.516 9.828 1 91.06 156 GLU B CA 1
ATOM 3839 C C . GLU B 1 156 ? 18.719 -12.109 10.344 1 91.06 156 GLU B C 1
ATOM 3841 O O . GLU B 1 156 ? 18.531 -12.266 11.555 1 91.06 156 GLU B O 1
ATOM 3846 N N . LEU B 1 157 ? 17.844 -12.383 9.477 1 88.31 157 LEU B N 1
ATOM 3847 C CA . LEU B 1 157 ? 16.578 -12.977 9.867 1 88.31 157 LEU B CA 1
ATOM 3848 C C . LEU B 1 157 ? 16.781 -14.367 10.453 1 88.31 157 LEU B C 1
ATOM 3850 O O . LEU B 1 157 ? 16.109 -14.75 11.406 1 88.31 157 LEU B O 1
ATOM 3854 N N . ASP B 1 158 ? 17.672 -15.094 9.828 1 88.06 158 ASP B N 1
ATOM 3855 C CA . ASP B 1 158 ? 17.969 -16.422 10.359 1 88.06 158 ASP B CA 1
ATOM 3856 C C . ASP B 1 158 ? 18.484 -16.328 11.797 1 88.06 158 ASP B C 1
ATOM 3858 O O . ASP B 1 158 ? 18.156 -17.188 12.625 1 88.06 158 ASP B O 1
ATOM 3862 N N . ALA B 1 159 ? 19.266 -15.344 12.039 1 91.38 159 ALA B N 1
ATOM 3863 C CA . ALA B 1 159 ? 19.828 -15.133 13.367 1 91.38 159 ALA B CA 1
ATOM 3864 C C . ALA B 1 159 ? 18.766 -14.625 14.336 1 91.38 159 ALA B C 1
ATOM 3866 O O . ALA B 1 159 ? 18.828 -14.898 15.539 1 91.38 159 ALA B O 1
ATOM 3867 N N . ASN B 1 160 ? 17.75 -13.891 13.828 1 89.75 160 ASN B N 1
ATOM 3868 C CA . ASN B 1 160 ? 16.656 -13.328 14.609 1 89.75 160 ASN B CA 1
ATOM 3869 C C . ASN B 1 160 ? 15.297 -13.547 13.938 1 89.75 160 ASN B C 1
ATOM 3871 O O . ASN B 1 160 ? 14.719 -12.617 13.367 1 89.75 160 ASN B O 1
ATOM 3875 N N . PRO B 1 161 ? 14.68 -14.727 14.016 1 82.69 161 PRO B N 1
ATOM 3876 C CA . PRO B 1 161 ? 13.477 -15.109 13.281 1 82.69 161 PRO B CA 1
ATOM 3877 C C . PRO B 1 161 ? 12.266 -14.242 13.625 1 82.69 161 PRO B C 1
ATOM 3879 O O . PRO B 1 161 ? 11.273 -14.242 12.898 1 82.69 161 PRO B O 1
ATOM 3882 N N . GLY B 1 162 ? 12.367 -13.43 14.562 1 82.06 162 GLY B N 1
ATOM 3883 C CA . GLY B 1 162 ? 11.242 -12.609 14.953 1 82.06 162 GLY B CA 1
ATOM 3884 C C . GLY B 1 162 ? 11.203 -11.266 14.242 1 82.06 162 GLY B C 1
ATOM 3885 O O . GLY B 1 162 ? 10.234 -10.516 14.375 1 82.06 162 GLY B O 1
ATOM 3886 N N . LEU B 1 163 ? 12.156 -11.039 13.391 1 86.94 163 LEU B N 1
ATOM 3887 C CA . LEU B 1 163 ? 12.195 -9.766 12.672 1 86.94 163 LEU B CA 1
ATOM 3888 C C . LEU B 1 163 ? 11.133 -9.719 11.586 1 86.94 163 LEU B C 1
ATOM 3890 O O . LEU B 1 163 ? 11.023 -10.648 10.773 1 86.94 163 LEU B O 1
ATOM 3894 N N . PRO B 1 164 ? 10.375 -8.719 11.57 1 89.06 164 PRO B N 1
ATOM 3895 C CA . PRO B 1 164 ? 9.305 -8.648 10.57 1 89.06 164 PRO B CA 1
ATOM 3896 C C . PRO B 1 164 ? 9.82 -8.266 9.18 1 89.06 164 PRO B C 1
ATOM 3898 O O . PRO B 1 164 ? 10.68 -7.391 9.062 1 89.06 164 PRO B O 1
ATOM 3901 N N . VAL B 1 165 ? 9.367 -8.961 8.172 1 94 165 VAL B N 1
ATOM 3902 C CA . VAL B 1 165 ? 9.656 -8.648 6.777 1 94 165 VAL B CA 1
ATOM 3903 C C . VAL B 1 165 ? 8.352 -8.359 6.031 1 94 165 VAL B C 1
ATOM 3905 O O . VAL B 1 165 ? 7.402 -9.141 6.098 1 94 165 VAL B O 1
ATOM 3908 N N . SER B 1 166 ? 8.297 -7.242 5.43 1 93.38 166 SER B N 1
ATOM 3909 C CA . SER B 1 166 ? 7.105 -6.852 4.684 1 93.38 166 SER B CA 1
ATOM 3910 C C . SER B 1 166 ? 7.445 -5.836 3.598 1 93.38 166 SER B C 1
ATOM 3912 O O . SER B 1 166 ? 8.617 -5.555 3.348 1 93.38 166 SER B O 1
ATOM 3914 N N . ALA B 1 167 ? 6.402 -5.383 2.939 1 91 167 ALA B N 1
ATOM 3915 C CA . ALA B 1 167 ? 6.57 -4.398 1.875 1 91 167 ALA B CA 1
ATOM 3916 C C . ALA B 1 167 ? 6.719 -2.99 2.447 1 91 167 ALA B C 1
ATOM 3918 O O . ALA B 1 167 ? 6.012 -2.617 3.385 1 91 167 ALA B O 1
ATOM 3919 N N . THR B 1 168 ? 7.707 -2.293 1.919 1 93.06 168 THR B N 1
ATOM 3920 C CA . THR B 1 168 ? 7.887 -0.897 2.301 1 93.06 168 THR B CA 1
ATOM 3921 C C . THR B 1 168 ? 7.793 0.014 1.081 1 93.06 168 THR B C 1
ATOM 3923 O O . THR B 1 168 ? 7.77 -0.463 -0.056 1 93.06 168 THR B O 1
ATOM 3926 N N . GLN B 1 169 ? 7.656 1.311 1.383 1 91.19 169 GLN B N 1
ATOM 3927 C CA . GLN B 1 169 ? 7.555 2.322 0.336 1 91.19 169 GLN B CA 1
ATOM 3928 C C . GLN B 1 169 ? 8.352 3.57 0.699 1 91.19 169 GLN B C 1
ATOM 3930 O O . GLN B 1 169 ? 8.547 3.869 1.879 1 91.19 169 GLN B O 1
ATOM 3935 N N . CYS B 1 170 ? 8.852 4.156 -0.429 1 89.81 170 CYS B N 1
ATOM 3936 C CA . CYS B 1 170 ? 9.438 5.488 -0.277 1 89.81 170 CYS B CA 1
ATOM 3937 C C . CYS B 1 170 ? 8.352 6.527 0.007 1 89.81 170 CYS B C 1
ATOM 3939 O O . CYS B 1 170 ? 7.414 6.68 -0.773 1 89.81 170 CYS B O 1
ATOM 3941 N N . THR B 1 171 ? 8.508 7.195 1.112 1 92.94 171 THR B N 1
ATOM 3942 C CA . THR B 1 171 ? 7.492 8.141 1.555 1 92.94 171 THR B CA 1
ATOM 3943 C C . THR B 1 171 ? 8.055 9.562 1.575 1 92.94 171 THR B C 1
ATOM 3945 O O . THR B 1 171 ? 9.023 9.844 2.281 1 92.94 171 THR B O 1
ATOM 3948 N N . HIS B 1 172 ? 7.43 10.391 0.798 1 91 172 HIS B N 1
ATOM 3949 C CA . HIS B 1 172 ? 7.781 11.805 0.849 1 91 172 HIS B CA 1
ATOM 3950 C C . HIS B 1 172 ? 7.109 12.5 2.027 1 91 172 HIS B C 1
ATOM 3952 O O . HIS B 1 172 ? 5.938 12.242 2.318 1 91 172 HIS B O 1
ATOM 3958 N N . ILE B 1 173 ? 7.852 13.305 2.66 1 93.25 173 ILE B N 1
ATOM 3959 C CA . ILE B 1 173 ? 7.293 14.062 3.775 1 93.25 173 ILE B CA 1
ATOM 3960 C C . ILE B 1 173 ? 6.492 15.25 3.246 1 93.25 173 ILE B C 1
ATOM 3962 O O . ILE B 1 173 ? 5.32 15.414 3.584 1 93.25 173 ILE B O 1
ATOM 3966 N N . LEU B 1 174 ? 7.195 16.062 2.461 1 88.19 174 LEU B N 1
ATOM 3967 C CA . LEU B 1 174 ? 6.504 17.109 1.71 1 88.19 174 LEU B CA 1
ATOM 3968 C C . LEU B 1 174 ? 5.953 16.562 0.399 1 88.19 174 LEU B C 1
ATOM 3970 O O . LEU B 1 174 ? 6.594 15.727 -0.251 1 88.19 174 LEU B O 1
ATOM 3974 N N . PRO B 1 175 ? 4.766 16.953 0.001 1 78.38 175 PRO B N 1
ATOM 3975 C CA . PRO B 1 175 ? 4.148 16.391 -1.205 1 78.38 175 PRO B CA 1
ATOM 3976 C C . PRO B 1 175 ? 5.012 16.578 -2.451 1 78.38 175 PRO B C 1
ATOM 3978 O O . PRO B 1 175 ? 5.664 17.625 -2.602 1 78.38 175 PRO B O 1
ATOM 3981 N N . GLN B 1 176 ? 5.125 15.5 -3.318 1 65.38 176 GLN B N 1
ATOM 3982 C CA . GLN B 1 176 ? 5.93 15.469 -4.535 1 65.38 176 GLN B CA 1
ATOM 3983 C C . GLN B 1 176 ? 5.488 16.547 -5.512 1 65.38 176 GLN B C 1
ATOM 3985 O O . GLN B 1 176 ? 6.289 17.031 -6.32 1 65.38 176 GLN B O 1
ATOM 3990 N N . TYR B 1 177 ? 4.262 16.797 -5.695 1 55.84 177 TYR B N 1
ATOM 3991 C CA . TYR B 1 177 ? 3.789 17.656 -6.766 1 55.84 177 TYR B CA 1
ATOM 3992 C C . TYR B 1 177 ? 4.309 19.078 -6.59 1 55.84 177 TYR B C 1
ATOM 3994 O O . TYR B 1 177 ? 4.055 19.953 -7.426 1 55.84 177 TYR B O 1
ATOM 4002 N N . ILE B 1 178 ? 5.016 19.297 -5.559 1 48.81 178 ILE B N 1
ATOM 4003 C CA . ILE B 1 178 ? 5.445 20.672 -5.418 1 48.81 178 ILE B CA 1
ATOM 4004 C C . ILE B 1 178 ? 6.441 21.016 -6.523 1 48.81 178 ILE B C 1
ATOM 4006 O O . ILE B 1 178 ? 6.492 22.156 -6.988 1 48.81 178 ILE B O 1
ATOM 4010 N N . GLY B 1 179 ? 7.309 20.125 -6.996 1 45.28 179 GLY B N 1
ATOM 4011 C CA . GLY B 1 179 ? 8.414 20.5 -7.859 1 45.28 179 GLY B CA 1
ATOM 4012 C C . GLY B 1 179 ? 8.133 20.266 -9.336 1 45.28 179 GLY B C 1
ATOM 4013 O O . GLY B 1 179 ? 8.977 20.531 -10.188 1 45.28 179 GLY B O 1
ATOM 4014 N N . HIS B 1 180 ? 7.207 19.312 -9.586 1 43 180 HIS B N 1
ATOM 4015 C CA . HIS B 1 180 ? 7.344 18.938 -10.992 1 43 180 HIS B CA 1
ATOM 4016 C C . HIS B 1 180 ? 7.227 20.156 -11.898 1 43 180 HIS B C 1
ATOM 4018 O O . HIS B 1 180 ? 6.461 21.078 -11.609 1 43 180 HIS B O 1
ATOM 4024 N N . HIS B 1 181 ? 8.352 20.297 -12.68 1 38.03 181 HIS B N 1
ATOM 4025 C CA . HIS B 1 181 ? 8.391 21.25 -13.781 1 38.03 181 HIS B CA 1
ATOM 4026 C C . HIS B 1 181 ? 7.023 21.406 -14.43 1 38.03 181 HIS B C 1
ATOM 4028 O O . HIS B 1 181 ? 6.578 20.531 -15.172 1 38.03 181 HIS B O 1
ATOM 4034 N N . ILE B 1 182 ? 6.168 21.828 -13.773 1 39.44 182 ILE B N 1
ATOM 4035 C CA . ILE B 1 182 ? 4.836 22.297 -14.141 1 39.44 182 ILE B CA 1
ATOM 4036 C C . ILE B 1 182 ? 4.902 23.062 -15.453 1 39.44 182 ILE B C 1
ATOM 4038 O O . ILE B 1 182 ? 5.094 24.281 -15.453 1 39.44 182 ILE B O 1
ATOM 4042 N N . GLN B 1 183 ? 5.781 22.797 -16.203 1 36.53 183 GLN B N 1
ATOM 4043 C CA . GLN B 1 183 ? 5.668 23.672 -17.359 1 36.53 183 GLN B CA 1
ATOM 4044 C C . GLN B 1 183 ? 4.219 23.781 -17.828 1 36.53 183 GLN B C 1
ATOM 4046 O O . GLN B 1 183 ? 3.785 24.828 -18.297 1 36.53 183 GLN B O 1
ATOM 4051 N N . ALA B 1 184 ? 3.68 22.594 -18.344 1 38.72 184 ALA B N 1
ATOM 4052 C CA . ALA B 1 184 ? 2.713 22.828 -19.406 1 38.72 184 ALA B CA 1
ATOM 4053 C C . ALA B 1 184 ? 1.361 23.25 -18.844 1 38.72 184 ALA B C 1
ATOM 4055 O O . ALA B 1 184 ? 0.528 23.812 -19.562 1 38.72 184 ALA B O 1
ATOM 4056 N N . GLN B 1 185 ? 0.822 22.562 -17.719 1 44.31 185 GLN B N 1
ATOM 4057 C CA . GLN B 1 185 ? -0.59 22.891 -17.562 1 44.31 185 GLN B CA 1
ATOM 4058 C C . GLN B 1 185 ? -0.804 23.844 -16.391 1 44.31 185 GLN B C 1
ATOM 4060 O O . GLN B 1 185 ? -0.217 23.656 -15.328 1 44.31 185 GLN B O 1
ATOM 4065 N N . GLU B 1 186 ? -1.271 25.047 -16.656 1 45.16 186 GLU B N 1
ATOM 4066 C CA . GLU B 1 186 ? -1.634 26.141 -15.758 1 45.16 186 GLU B CA 1
ATOM 4067 C C . GLU B 1 186 ? -2.182 25.609 -14.43 1 45.16 186 GLU B C 1
ATOM 4069 O O . GLU B 1 186 ? -1.817 26.109 -13.359 1 45.16 186 GLU B O 1
ATOM 4074 N N . ALA B 1 187 ? -2.994 24.641 -14.461 1 47.94 187 ALA B N 1
ATOM 4075 C CA . ALA B 1 187 ? -3.646 24.109 -13.266 1 47.94 187 ALA B CA 1
ATOM 4076 C C . ALA B 1 187 ? -2.629 23.484 -12.312 1 47.94 187 ALA B C 1
ATOM 4078 O O . ALA B 1 187 ? -2.723 23.656 -11.094 1 47.94 187 ALA B O 1
ATOM 4079 N N . ARG B 1 188 ? -1.686 23.031 -12.852 1 56.97 188 ARG B N 1
ATOM 4080 C CA . ARG B 1 188 ? -0.662 22.391 -12.023 1 56.97 188 ARG B CA 1
ATOM 4081 C C . ARG B 1 188 ? 0.232 23.438 -11.367 1 56.97 188 ARG B C 1
ATOM 4083 O O . ARG B 1 188 ? 0.666 23.266 -10.227 1 56.97 188 ARG B O 1
ATOM 4090 N N . ARG B 1 189 ? 0.28 24.594 -12.008 1 56.56 189 ARG B N 1
ATOM 4091 C CA . ARG B 1 189 ? 1.062 25.703 -11.469 1 56.56 189 ARG B CA 1
ATOM 4092 C C . ARG B 1 189 ? 0.362 26.328 -10.273 1 56.56 189 ARG B C 1
ATOM 4094 O O . ARG B 1 189 ? 1.004 26.641 -9.266 1 56.56 189 ARG B O 1
ATOM 4101 N N . VAL B 1 190 ? -0.884 26.5 -10.438 1 56.91 190 VAL B N 1
ATOM 4102 C CA . VAL B 1 190 ? -1.661 27.125 -9.367 1 56.91 190 VAL B CA 1
ATOM 4103 C C . VAL B 1 190 ? -1.662 26.203 -8.141 1 56.91 190 VAL B C 1
ATOM 4105 O O . VAL B 1 190 ? -1.543 26.672 -7.008 1 56.91 190 VAL B O 1
ATOM 4108 N N . ASN B 1 191 ? -1.713 24.938 -8.383 1 62.16 191 ASN B N 1
ATOM 4109 C CA . ASN B 1 191 ? -1.69 23.984 -7.289 1 62.16 191 ASN B CA 1
ATOM 4110 C C . ASN B 1 191 ? -0.347 23.984 -6.566 1 62.16 191 ASN B C 1
ATOM 4112 O O . ASN B 1 191 ? -0.299 23.969 -5.336 1 62.16 191 ASN B O 1
ATOM 4116 N N . SER B 1 192 ? 0.589 24.156 -7.352 1 65.25 192 SER B N 1
ATOM 4117 C CA . SER B 1 192 ? 1.928 24.172 -6.77 1 65.25 192 SER B CA 1
ATOM 4118 C C . SER B 1 192 ? 2.143 25.406 -5.914 1 65.25 192 SER B C 1
ATOM 4120 O O . SER B 1 192 ? 2.707 25.328 -4.82 1 65.25 192 SER B O 1
ATOM 4122 N N . ALA B 1 193 ? 1.649 26.516 -6.434 1 66.75 193 ALA B N 1
ATOM 4123 C CA . ALA B 1 193 ? 1.802 27.766 -5.699 1 66.75 193 ALA B CA 1
ATOM 4124 C C . ALA B 1 193 ? 1.068 27.719 -4.363 1 66.75 193 ALA B C 1
ATOM 4126 O O . ALA B 1 193 ? 1.569 28.219 -3.352 1 66.75 193 ALA B O 1
ATOM 4127 N N . THR B 1 194 ? -0.008 27.094 -4.371 1 69.31 194 THR B N 1
ATOM 4128 C CA . THR B 1 194 ? -0.811 26.969 -3.16 1 69.31 194 THR B CA 1
ATOM 4129 C C . THR B 1 194 ? -0.103 26.094 -2.129 1 69.31 194 THR B C 1
ATOM 4131 O O . THR B 1 194 ? -0.034 26.453 -0.95 1 69.31 194 THR B O 1
ATOM 4134 N N . ILE B 1 195 ? 0.438 25.078 -2.578 1 74.06 195 ILE B N 1
ATOM 4135 C CA . ILE B 1 195 ? 1.15 24.172 -1.689 1 74.06 195 ILE B CA 1
ATOM 4136 C C . ILE B 1 195 ? 2.369 24.875 -1.097 1 74.06 195 ILE B C 1
ATOM 4138 O O . ILE B 1 195 ? 2.645 24.75 0.099 1 74.06 195 ILE B O 1
ATOM 4142 N N . TRP B 1 196 ? 2.971 25.672 -1.914 1 75.38 196 TRP B N 1
ATOM 4143 C CA . TRP B 1 196 ? 4.16 26.375 -1.454 1 75.38 196 TRP B CA 1
ATOM 4144 C C . TRP B 1 196 ? 3.797 27.422 -0.398 1 75.38 196 TRP B C 1
ATOM 4146 O O . TRP B 1 196 ? 4.582 27.688 0.515 1 75.38 196 TRP B O 1
ATOM 4156 N N . SER B 1 197 ? 2.594 27.969 -0.549 1 74.25 197 SER B N 1
ATOM 4157 C CA . SER B 1 197 ? 2.158 28.922 0.468 1 74.25 197 SER B CA 1
ATOM 4158 C C . SER B 1 197 ? 2.129 28.281 1.851 1 74.25 197 SER B C 1
ATOM 4160 O O . SER B 1 197 ? 2.512 28.906 2.84 1 74.25 197 SER B O 1
ATOM 4162 N N . ILE B 1 198 ? 1.755 27.062 1.918 1 80.25 198 ILE B N 1
ATOM 4163 C CA . ILE B 1 198 ? 1.729 26.359 3.195 1 80.25 198 ILE B CA 1
ATOM 4164 C C . ILE B 1 198 ? 3.152 26.016 3.625 1 80.25 198 ILE B C 1
ATOM 4166 O O . ILE B 1 198 ? 3.549 26.281 4.762 1 80.25 198 ILE B O 1
ATOM 4170 N N . VAL B 1 199 ? 3.918 25.578 2.715 1 84.12 199 VAL B N 1
ATOM 4171 C CA . VAL B 1 199 ? 5.258 25.094 3.02 1 84.12 199 VAL B CA 1
ATOM 4172 C C . VAL B 1 199 ? 6.145 26.25 3.449 1 84.12 199 VAL B C 1
ATOM 4174 O O . VAL B 1 199 ? 6.828 26.172 4.473 1 84.12 199 VAL B O 1
ATOM 4177 N N . GLN B 1 200 ? 6.023 27.281 2.695 1 84.81 200 GLN B N 1
ATOM 4178 C CA . GLN B 1 200 ? 6.906 28.406 2.963 1 84.81 200 GLN B CA 1
ATOM 4179 C C . GLN B 1 200 ? 6.348 29.297 4.07 1 84.81 200 GLN B C 1
ATOM 4181 O O . GLN B 1 200 ? 7.027 29.562 5.062 1 84.81 200 GLN B O 1
ATOM 4186 N N . ALA B 1 201 ? 5.145 29.75 3.918 1 86.44 201 ALA B N 1
ATOM 4187 C CA . ALA B 1 201 ? 4.594 30.734 4.855 1 86.44 201 ALA B CA 1
ATOM 4188 C C . ALA B 1 201 ? 4.285 30.094 6.203 1 86.44 201 ALA B C 1
ATOM 4190 O O . ALA B 1 201 ? 4.699 30.594 7.25 1 86.44 201 ALA B O 1
ATOM 4191 N N . PHE B 1 202 ? 3.607 28.969 6.199 1 91.19 202 PHE B N 1
ATOM 4192 C CA . PHE B 1 202 ? 3.227 28.312 7.438 1 91.19 202 PHE B CA 1
ATOM 4193 C C . PHE B 1 202 ? 4.367 27.438 7.957 1 91.19 202 PHE B C 1
ATOM 4195 O O . PHE B 1 202 ? 4.621 27.406 9.164 1 91.19 202 PHE B O 1
ATOM 4202 N N . GLY B 1 203 ? 5.105 26.781 7.125 1 91.62 203 GLY B N 1
ATOM 4203 C CA . GLY B 1 203 ? 6.148 25.844 7.516 1 91.62 203 GLY B CA 1
ATOM 4204 C C . GLY B 1 203 ? 7.492 26.516 7.734 1 91.62 203 GLY B C 1
ATOM 4205 O O . GLY B 1 203 ? 8.375 25.938 8.375 1 91.62 203 GLY B O 1
ATOM 4206 N N . GLY B 1 204 ? 7.695 27.672 7.121 1 88.81 204 GLY B N 1
ATOM 4207 C CA . GLY B 1 204 ? 8.977 28.359 7.227 1 88.81 204 GLY B CA 1
ATOM 4208 C C . GLY B 1 204 ? 10.078 27.688 6.418 1 88.81 204 GLY B C 1
ATOM 4209 O O . GLY B 1 204 ? 11.25 27.766 6.773 1 88.81 204 GLY B O 1
ATOM 4210 N N . ILE B 1 205 ? 9.711 26.891 5.438 1 89.69 205 ILE B N 1
ATOM 4211 C CA . ILE B 1 205 ? 10.656 26.156 4.605 1 89.69 205 ILE B CA 1
ATOM 4212 C C . ILE B 1 205 ? 10.805 26.844 3.254 1 89.69 205 ILE B C 1
ATOM 4214 O O . ILE B 1 205 ? 9.875 26.844 2.441 1 89.69 205 ILE B O 1
ATOM 4218 N N . PRO B 1 206 ? 11.953 27.375 3.01 1 84.19 206 PRO B N 1
ATOM 4219 C CA . PRO B 1 206 ? 12.133 28.094 1.751 1 84.19 206 PRO B CA 1
ATOM 4220 C C . PRO B 1 206 ? 12.031 27.188 0.525 1 84.19 206 PRO B C 1
ATOM 4222 O O . PRO B 1 206 ? 12.594 26.094 0.515 1 84.19 206 PRO B O 1
ATOM 4225 N N . GLN B 1 207 ? 11.359 27.703 -0.47 1 79.5 207 GLN B N 1
ATOM 4226 C CA . GLN B 1 207 ? 11.164 26.953 -1.712 1 79.5 207 GLN B CA 1
ATOM 4227 C C . GLN B 1 207 ? 12.508 26.594 -2.344 1 79.5 207 GLN B C 1
ATOM 4229 O O . GLN B 1 207 ? 12.664 25.484 -2.865 1 79.5 207 GLN B O 1
ATOM 4234 N N . GLY B 1 208 ? 13.422 27.531 -2.334 1 76.94 208 GLY B N 1
ATOM 4235 C CA . GLY B 1 208 ? 14.727 27.312 -2.936 1 76.94 208 GLY B CA 1
ATOM 4236 C C . GLY B 1 208 ? 15.469 26.125 -2.348 1 76.94 208 GLY B C 1
ATOM 4237 O O . GLY B 1 208 ? 16.203 25.438 -3.059 1 76.94 208 GLY B O 1
ATOM 4238 N N . GLU B 1 209 ? 15.227 25.922 -1.14 1 81.12 209 GLU B N 1
ATOM 4239 C CA . GLU B 1 209 ? 15.883 24.812 -0.466 1 81.12 209 GLU B CA 1
ATOM 4240 C C . GLU B 1 209 ? 15.352 23.469 -0.97 1 81.12 209 GLU B C 1
ATOM 4242 O O . GLU B 1 209 ? 16.125 22.562 -1.28 1 81.12 209 GLU B O 1
ATOM 4247 N N . VAL B 1 210 ? 14.086 23.344 -1.091 1 79.5 210 VAL B N 1
ATOM 4248 C CA . VAL B 1 210 ? 13.438 22.094 -1.488 1 79.5 210 VAL B CA 1
ATOM 4249 C C . VAL B 1 210 ? 13.68 21.844 -2.975 1 79.5 210 VAL B C 1
ATOM 4251 O O . VAL B 1 210 ? 14.023 20.719 -3.371 1 79.5 210 VAL B O 1
ATOM 4254 N N . ASN B 1 211 ? 13.492 22.875 -3.723 1 70.5 211 ASN B N 1
ATOM 4255 C CA . ASN B 1 211 ? 13.672 22.781 -5.168 1 70.5 211 ASN B CA 1
ATOM 4256 C C . ASN B 1 211 ? 15.125 22.531 -5.539 1 70.5 211 ASN B C 1
ATOM 4258 O O . ASN B 1 211 ? 15.422 21.812 -6.488 1 70.5 211 ASN B O 1
ATOM 4262 N N . GLY B 1 212 ? 15.953 23.203 -4.898 1 67.94 212 GLY B N 1
ATOM 4263 C CA . GLY B 1 212 ? 17.375 23.078 -5.188 1 67.94 212 GLY B CA 1
ATOM 4264 C C . GLY B 1 212 ? 17.891 21.672 -5.031 1 67.94 212 GLY B C 1
ATOM 4265 O O . GLY B 1 212 ? 18.672 21.188 -5.863 1 67.94 212 GLY B O 1
ATOM 4266 N N . GLU B 1 213 ? 17.438 21.047 -4.102 1 72.06 213 GLU B N 1
ATOM 4267 C CA . GLU B 1 213 ? 17.875 19.672 -3.832 1 72.06 213 GLU B CA 1
ATOM 4268 C C . GLU B 1 213 ? 17.031 18.672 -4.613 1 72.06 213 GLU B C 1
ATOM 4270 O O . GLU B 1 213 ? 17.453 17.531 -4.836 1 72.06 213 GLU B O 1
ATOM 4275 N N . GLY B 1 214 ? 15.898 19.203 -5.016 1 77.12 214 GLY B N 1
ATOM 4276 C CA . GLY B 1 214 ? 14.93 18.297 -5.605 1 77.12 214 GLY B CA 1
ATOM 4277 C C . GLY B 1 214 ? 14.031 17.625 -4.578 1 77.12 214 GLY B C 1
ATOM 4278 O O . GLY B 1 214 ? 14.461 17.359 -3.453 1 77.12 214 GLY B O 1
ATOM 4279 N N . ILE B 1 215 ? 12.836 17.328 -4.875 1 80.25 215 ILE B N 1
ATOM 4280 C CA . ILE B 1 215 ? 11.82 16.812 -3.963 1 80.25 215 ILE B CA 1
ATOM 4281 C C . ILE B 1 215 ? 12.203 15.422 -3.492 1 80.25 215 ILE B C 1
ATOM 4283 O O . ILE B 1 215 ? 11.742 14.961 -2.441 1 80.25 215 ILE B O 1
ATOM 4287 N N . ASN B 1 216 ? 13.109 14.781 -4.23 1 85.06 216 ASN B N 1
ATOM 4288 C CA . ASN B 1 216 ? 13.477 13.398 -3.938 1 85.06 216 ASN B CA 1
ATOM 4289 C C . ASN B 1 216 ? 14.734 13.32 -3.074 1 85.06 216 ASN B C 1
ATOM 4291 O O . ASN B 1 216 ? 15.305 12.242 -2.91 1 85.06 216 ASN B O 1
ATOM 4295 N N . HIS B 1 217 ? 15.102 14.5 -2.545 1 88.25 217 HIS B N 1
ATOM 4296 C CA . HIS B 1 217 ? 16.281 14.438 -1.684 1 88.25 217 HIS B CA 1
ATOM 4297 C C . HIS B 1 217 ? 15.977 13.695 -0.388 1 88.25 217 HIS B C 1
ATOM 4299 O O . HIS B 1 217 ? 14.828 13.656 0.061 1 88.25 217 HIS B O 1
ATOM 4305 N N . LEU B 1 218 ? 17 13.141 0.301 1 91.94 218 LEU B N 1
ATOM 4306 C CA . LEU B 1 218 ? 16.859 12.195 1.405 1 91.94 218 LEU B CA 1
ATOM 4307 C C . LEU B 1 218 ? 16.25 12.867 2.625 1 91.94 218 LEU B C 1
ATOM 4309 O O . LEU B 1 218 ? 15.586 12.211 3.432 1 91.94 218 LEU B O 1
ATOM 4313 N N . ARG B 1 219 ? 16.406 14.133 2.768 1 93.62 219 ARG B N 1
ATOM 4314 C CA . ARG B 1 219 ? 15.836 14.852 3.898 1 93.62 219 ARG B CA 1
ATOM 4315 C C . ARG B 1 219 ? 14.32 14.922 3.787 1 93.62 219 ARG B C 1
ATOM 4317 O O . ARG B 1 219 ? 13.633 15.258 4.758 1 93.62 219 ARG B O 1
ATOM 4324 N N . ASN B 1 220 ? 13.781 14.633 2.572 1 93 220 ASN B N 1
ATOM 4325 C CA . ASN B 1 220 ? 12.344 14.68 2.34 1 93 220 ASN B CA 1
ATOM 4326 C C . ASN B 1 220 ? 11.758 13.281 2.162 1 93 220 ASN B C 1
ATOM 4328 O O . ASN B 1 220 ? 10.609 13.141 1.74 1 93 220 ASN B O 1
ATOM 4332 N N . ILE B 1 221 ? 12.531 12.266 2.402 1 93.31 221 ILE B N 1
ATOM 4333 C CA . ILE B 1 221 ? 12.008 10.93 2.158 1 93.31 221 ILE B CA 1
ATOM 4334 C C . ILE B 1 221 ? 12.359 10.016 3.334 1 93.31 221 ILE B C 1
ATOM 4336 O O . ILE B 1 221 ? 13.344 10.25 4.035 1 93.31 221 ILE B O 1
ATOM 4340 N N . MET B 1 222 ? 11.562 9.031 3.545 1 95.31 222 MET B N 1
ATOM 4341 C CA . MET B 1 222 ? 11.828 7.965 4.508 1 95.31 222 MET B CA 1
ATOM 4342 C C . MET B 1 222 ? 11.211 6.648 4.047 1 95.31 222 MET B C 1
ATOM 4344 O O . MET B 1 222 ? 10.289 6.641 3.23 1 95.31 222 MET B O 1
ATOM 4348 N N . THR B 1 223 ? 11.766 5.578 4.484 1 96.19 223 THR B N 1
ATOM 4349 C CA . THR B 1 223 ? 11.227 4.25 4.203 1 96.19 223 THR B CA 1
ATOM 4350 C C . THR B 1 223 ? 10.172 3.863 5.234 1 96.19 223 THR B C 1
ATOM 4352 O O . THR B 1 223 ? 10.469 3.77 6.43 1 96.19 223 THR B O 1
ATOM 4355 N N . LEU B 1 224 ? 8.969 3.666 4.75 1 96.62 224 LEU B N 1
ATOM 4356 C CA . LEU B 1 224 ? 7.895 3.238 5.641 1 96.62 224 LEU B CA 1
ATOM 4357 C C . LEU B 1 224 ? 7.219 1.979 5.113 1 96.62 224 LEU B C 1
ATOM 4359 O O . LEU B 1 224 ? 7.121 1.784 3.898 1 96.62 224 LEU B O 1
ATOM 4363 N N . ARG B 1 225 ? 6.855 1.157 6.074 1 95.94 225 ARG B N 1
ATOM 4364 C CA . ARG B 1 225 ? 6.012 0.037 5.676 1 95.94 225 ARG B CA 1
ATOM 4365 C C . ARG B 1 225 ? 4.773 0.524 4.93 1 95.94 225 ARG B C 1
ATOM 4367 O O . ARG B 1 225 ? 4.266 1.612 5.207 1 95.94 225 ARG B O 1
ATOM 4374 N N . ASN B 1 226 ? 4.176 -0.258 4.027 1 93.75 226 ASN B N 1
ATOM 4375 C CA . ASN B 1 226 ? 3.125 0.185 3.115 1 93.75 226 ASN B CA 1
ATOM 4376 C C . ASN B 1 226 ? 1.918 0.73 3.871 1 93.75 226 ASN B C 1
ATOM 4378 O O . ASN B 1 226 ? 1.368 1.771 3.506 1 93.75 226 ASN B O 1
ATOM 4382 N N . ASP B 1 227 ? 1.443 0.035 4.852 1 92.88 227 ASP B N 1
ATOM 4383 C CA . ASP B 1 227 ? 0.262 0.496 5.574 1 92.88 227 ASP B CA 1
ATOM 4384 C C . ASP B 1 227 ? 0.579 1.736 6.406 1 92.88 227 ASP B C 1
ATOM 4386 O O . ASP B 1 227 ? -0.275 2.609 6.578 1 92.88 227 ASP B O 1
ATOM 4390 N N . VAL B 1 228 ? 1.856 1.862 6.918 1 94.94 228 VAL B N 1
ATOM 4391 C CA . VAL B 1 228 ? 2.293 3.033 7.676 1 94.94 228 VAL B CA 1
ATOM 4392 C C . VAL B 1 228 ? 2.398 4.238 6.742 1 94.94 228 VAL B C 1
ATOM 4394 O O . VAL B 1 228 ? 1.979 5.344 7.098 1 94.94 228 VAL B O 1
ATOM 4397 N N . HIS B 1 229 ? 2.955 3.98 5.57 1 93.75 229 HIS B N 1
ATOM 4398 C CA . HIS B 1 229 ? 3.033 5.012 4.543 1 93.75 229 HIS B CA 1
ATOM 4399 C C . HIS B 1 229 ? 1.657 5.594 4.242 1 93.75 229 HIS B C 1
ATOM 4401 O O . HIS B 1 229 ? 1.491 6.816 4.195 1 93.75 229 HIS B O 1
ATOM 4407 N N . PHE B 1 230 ? 0.751 4.727 4.055 1 89 230 PHE B N 1
ATOM 4408 C CA . PHE B 1 230 ? -0.612 5.148 3.756 1 89 230 PHE B CA 1
ATOM 4409 C C . PHE B 1 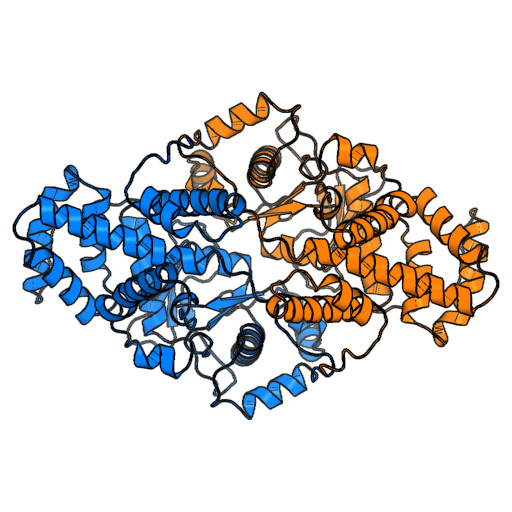230 ? -1.183 5.98 4.898 1 89 230 PHE B C 1
ATOM 4411 O O . PHE B 1 230 ? -1.787 7.027 4.672 1 89 230 PHE B O 1
ATOM 4418 N N . ALA B 1 231 ? -1.015 5.473 6.113 1 91.75 231 ALA B N 1
ATOM 4419 C CA . ALA B 1 231 ? -1.519 6.18 7.289 1 91.75 231 ALA B CA 1
ATOM 4420 C C . ALA B 1 231 ? -0.879 7.559 7.414 1 91.75 231 ALA B C 1
ATOM 4422 O O . ALA B 1 231 ? -1.537 8.523 7.812 1 91.75 231 ALA B O 1
ATOM 4423 N N . PHE B 1 232 ? 0.399 7.676 7.094 1 93.44 232 PHE B N 1
ATOM 4424 C CA . PHE B 1 232 ? 1.122 8.945 7.113 1 93.44 232 PHE B CA 1
ATOM 4425 C C . PHE B 1 232 ? 0.558 9.906 6.074 1 93.44 232 PHE B C 1
ATOM 4427 O O . PHE B 1 232 ? 0.315 11.078 6.371 1 93.44 232 PHE B O 1
ATOM 4434 N N . ASP B 1 233 ? 0.271 9.367 4.969 1 87.19 233 ASP B N 1
ATOM 4435 C CA . ASP B 1 233 ? -0.26 10.164 3.865 1 87.19 233 ASP B CA 1
ATOM 4436 C C . ASP B 1 233 ? -1.67 10.656 4.18 1 87.19 233 ASP B C 1
ATOM 4438 O O . ASP B 1 233 ? -2.049 11.758 3.775 1 87.19 233 ASP B O 1
ATOM 4442 N N . GLN B 1 234 ? -2.375 9.82 4.938 1 85.31 234 GLN B N 1
ATOM 4443 C CA . GLN B 1 234 ? -3.764 10.141 5.246 1 85.31 234 GLN B CA 1
ATOM 4444 C C . GLN B 1 234 ? -3.863 10.984 6.52 1 85.31 234 GLN B C 1
ATOM 4446 O O . GLN B 1 234 ? -4.965 11.305 6.973 1 85.31 234 GLN B O 1
ATOM 4451 N N . LEU B 1 235 ? -2.75 11.266 7.121 1 90.19 235 LEU B N 1
ATOM 4452 C CA . LEU B 1 235 ? -2.662 12.078 8.328 1 90.19 235 LEU B CA 1
ATOM 4453 C C . LEU B 1 235 ? -3.283 11.352 9.516 1 90.19 235 LEU B C 1
ATOM 4455 O O . LEU B 1 235 ? -3.826 11.984 10.422 1 90.19 235 LEU B O 1
ATOM 4459 N N . TRP B 1 236 ? -3.24 9.984 9.438 1 91.19 236 TRP B N 1
ATOM 4460 C CA . TRP B 1 236 ? -3.693 9.195 10.578 1 91.19 236 TRP B CA 1
ATOM 4461 C C . TRP B 1 236 ? -2.629 9.164 11.672 1 91.19 236 TRP B C 1
ATOM 4463 O O . TRP B 1 236 ? -2.947 9.016 12.852 1 91.19 236 TRP B O 1
ATOM 4473 N N . ILE B 1 237 ? -1.402 9.289 11.195 1 94.62 237 ILE B N 1
ATOM 4474 C CA . ILE B 1 237 ? -0.275 9.383 12.117 1 94.62 237 ILE B CA 1
ATOM 4475 C C . ILE B 1 237 ? 0.665 10.5 11.672 1 94.62 237 ILE B C 1
ATOM 4477 O O . ILE B 1 237 ? 0.641 10.914 10.508 1 94.62 237 ILE B O 1
ATOM 4481 N N . TRP B 1 238 ? 1.429 11.008 12.578 1 96.5 238 TRP B N 1
ATOM 4482 C CA . TRP B 1 238 ? 2.426 12.031 12.281 1 96.5 238 TRP B CA 1
ATOM 4483 C C . TRP B 1 238 ? 3.578 11.977 13.281 1 96.5 238 TRP B C 1
ATOM 4485 O O . TRP B 1 238 ? 3.502 11.266 14.289 1 96.5 238 TRP B O 1
ATOM 4495 N N . LEU B 1 239 ? 4.66 12.602 12.961 1 98.25 239 LEU B N 1
ATOM 4496 C CA . LEU B 1 239 ? 5.863 12.625 13.781 1 98.25 239 LEU B CA 1
ATOM 4497 C C . LEU B 1 239 ? 6.148 14.031 14.297 1 98.25 239 LEU B C 1
ATOM 4499 O O . LEU B 1 239 ? 6.488 14.922 13.523 1 98.25 239 LEU B O 1
ATOM 4503 N N . GLU B 1 240 ? 6.047 14.203 15.594 1 97.69 240 GLU B N 1
ATOM 4504 C CA . GLU B 1 240 ? 6.301 15.492 16.234 1 97.69 240 GLU B CA 1
ATOM 4505 C C . GLU B 1 240 ? 7.699 15.539 16.844 1 97.69 240 GLU B C 1
ATOM 4507 O O . GLU B 1 240 ? 8.016 14.742 17.734 1 97.69 240 GLU B O 1
ATOM 4512 N N . PRO B 1 241 ? 8.461 16.531 16.406 1 97.69 241 PRO B N 1
ATOM 4513 C CA . PRO B 1 241 ? 9.805 16.625 17 1 97.69 241 PRO B CA 1
ATOM 4514 C C . PRO B 1 241 ? 9.766 16.781 18.516 1 97.69 241 PRO B C 1
ATOM 4516 O O . PRO B 1 241 ? 8.938 17.516 19.047 1 97.69 241 PRO B O 1
ATOM 4519 N N . VAL B 1 242 ? 10.586 15.969 19.125 1 97.38 242 VAL B N 1
ATOM 4520 C CA . VAL B 1 242 ? 10.766 16.109 20.562 1 97.38 242 VAL B CA 1
ATOM 4521 C C . VAL B 1 242 ? 11.773 17.234 20.844 1 97.38 242 VAL B C 1
ATOM 4523 O O . VAL B 1 242 ? 12.859 17.266 20.266 1 97.38 242 VAL B O 1
ATOM 4526 N N . GLU B 1 243 ? 11.398 18.094 21.734 1 93.69 243 GLU B N 1
ATOM 4527 C CA . GLU B 1 243 ? 12.227 19.25 22.031 1 93.69 243 GLU B CA 1
ATOM 4528 C C . GLU B 1 243 ? 13.594 18.828 22.562 1 93.69 243 GLU B C 1
ATOM 4530 O O . GLU B 1 243 ? 13.695 17.922 23.391 1 93.69 243 GLU B O 1
ATOM 4535 N N . ASP B 1 244 ? 14.625 19.359 22.047 1 93.31 244 ASP B N 1
ATOM 4536 C CA . ASP B 1 244 ? 16.016 19.25 22.484 1 93.31 244 ASP B CA 1
ATOM 4537 C C . ASP B 1 244 ? 16.547 17.844 22.25 1 93.31 244 ASP B C 1
ATOM 4539 O O . ASP B 1 244 ? 17.516 17.422 22.891 1 93.31 244 ASP B O 1
ATOM 4543 N N . GLU B 1 245 ? 15.93 17 21.531 1 95.75 245 GLU B N 1
ATOM 4544 C CA . GLU B 1 245 ? 16.422 15.688 21.141 1 95.75 245 GLU B CA 1
ATOM 4545 C C . GLU B 1 245 ? 16.562 15.57 19.625 1 95.75 245 GLU B C 1
ATOM 4547 O O . GLU B 1 245 ? 15.57 15.719 18.906 1 95.75 245 GLU B O 1
ATOM 4552 N N . ALA B 1 246 ? 17.672 15.32 19.234 1 95.25 246 ALA B N 1
ATOM 4553 C CA . ALA B 1 246 ? 17.938 15.234 17.812 1 95.25 246 ALA B CA 1
ATOM 4554 C C . ALA B 1 246 ? 17.266 14.016 17.188 1 95.25 246 ALA B C 1
ATOM 4556 O O . ALA B 1 246 ? 17.266 12.938 17.781 1 95.25 246 ALA B O 1
ATOM 4557 N N . ASP B 1 247 ? 16.656 14.188 16.078 1 97.06 247 ASP B N 1
ATOM 4558 C CA . ASP B 1 247 ? 16.094 13.148 15.211 1 97.06 247 ASP B CA 1
ATOM 4559 C C . ASP B 1 247 ? 15.172 12.219 15.992 1 97.06 247 ASP B C 1
ATOM 4561 O O . ASP B 1 247 ? 15.141 11.008 15.75 1 97.06 247 ASP B O 1
ATOM 4565 N N . THR B 1 248 ? 14.547 12.781 17.016 1 98.25 248 THR B N 1
ATOM 4566 C CA . THR B 1 248 ? 13.602 12.047 17.859 1 98.25 248 THR B CA 1
ATOM 4567 C C . THR B 1 248 ? 12.203 12.641 17.734 1 98.25 248 THR B C 1
ATOM 4569 O O . THR B 1 248 ? 12.039 13.867 17.766 1 98.25 248 THR B O 1
ATOM 4572 N N . TYR B 1 249 ? 11.211 11.781 17.625 1 98.44 249 TYR B N 1
ATOM 4573 C CA . TYR B 1 249 ? 9.859 12.242 17.344 1 98.44 249 TYR B CA 1
ATOM 4574 C C . TYR B 1 249 ? 8.836 11.453 18.141 1 98.44 249 TYR B C 1
ATOM 4576 O O . TYR B 1 249 ? 8.953 10.234 18.297 1 98.44 249 TYR B O 1
ATOM 4584 N N . ASN B 1 250 ? 7.883 12.164 18.703 1 98.12 250 ASN B N 1
ATOM 4585 C CA . ASN B 1 250 ? 6.672 11.516 19.203 1 98.12 250 ASN B CA 1
ATOM 4586 C C . ASN B 1 250 ? 5.723 11.148 18.062 1 98.12 250 ASN B C 1
ATOM 4588 O O . ASN B 1 250 ? 5.48 11.961 17.172 1 98.12 250 ASN B O 1
ATOM 4592 N N . VAL B 1 251 ? 5.227 9.906 18.141 1 97.5 251 VAL B N 1
ATOM 4593 C CA . VAL B 1 251 ? 4.281 9.461 17.109 1 97.5 251 VAL B CA 1
ATOM 4594 C C . VAL B 1 251 ? 2.859 9.836 17.531 1 97.5 251 VAL B C 1
ATOM 4596 O O . VAL B 1 251 ? 2.314 9.266 18.469 1 97.5 251 VAL B O 1
ATOM 4599 N N . GLY B 1 252 ? 2.324 10.867 16.797 1 96.44 252 GLY B N 1
ATOM 4600 C CA . GLY B 1 252 ? 0.936 11.234 17.016 1 96.44 252 GLY B CA 1
ATOM 4601 C C . GLY B 1 252 ? -0.042 10.406 16.219 1 96.44 252 GLY B C 1
ATOM 4602 O O . GLY B 1 252 ? 0.31 9.883 15.156 1 96.44 252 GLY B O 1
ATOM 4603 N N . ARG B 1 253 ? -1.248 10.312 16.703 1 93.19 253 ARG B N 1
ATOM 4604 C CA . ARG B 1 253 ? -2.32 9.555 16.078 1 93.19 253 ARG B CA 1
ATOM 4605 C C . ARG B 1 253 ? -3.641 10.312 16.141 1 93.19 253 ARG B C 1
ATOM 4607 O O . ARG B 1 253 ? -3.941 10.961 17.141 1 93.19 253 ARG B O 1
ATOM 4614 N N . CYS B 1 254 ? -4.422 10.219 15.07 1 89.94 254 CYS B N 1
ATOM 4615 C CA . CYS B 1 254 ? -5.715 10.891 15.078 1 89.94 254 CYS B CA 1
ATOM 4616 C C . CYS B 1 254 ? -6.68 10.211 16.047 1 89.94 254 CYS B C 1
ATOM 4618 O O . CYS B 1 254 ? -7.621 10.836 16.531 1 89.94 254 CYS B O 1
ATOM 4620 N N . ARG B 1 255 ? -6.461 8.961 16.219 1 87 255 ARG B N 1
ATOM 4621 C CA . ARG B 1 255 ? -7.199 8.188 17.219 1 87 255 ARG B CA 1
ATOM 4622 C C . ARG B 1 255 ? -6.316 7.109 17.828 1 87 255 ARG B C 1
ATOM 4624 O O . ARG B 1 255 ? -5.48 6.516 17.156 1 87 255 ARG B O 1
ATOM 4631 N N . ASP B 1 256 ? -6.699 6.914 19.016 1 84.5 256 ASP B N 1
ATOM 4632 C CA . ASP B 1 256 ? -5.973 5.84 19.688 1 84.5 256 ASP B CA 1
ATOM 4633 C C . ASP B 1 256 ? -6.223 4.496 19 1 84.5 256 ASP B C 1
ATOM 4635 O O . ASP B 1 256 ? -7.332 4.234 18.531 1 84.5 256 ASP B O 1
ATOM 4639 N N . GLY B 1 257 ? -5.25 3.686 18.922 1 82 257 GLY B N 1
ATOM 4640 C CA . GLY B 1 257 ? -5.406 2.361 18.344 1 82 257 GLY B CA 1
ATOM 4641 C C . GLY B 1 257 ? -4.754 2.227 16.984 1 82 257 GLY B C 1
ATOM 4642 O O . GLY B 1 257 ? -4.352 1.13 16.594 1 82 257 GLY B O 1
ATOM 4643 N N . PHE B 1 258 ? -4.727 3.375 16.234 1 87.5 258 PHE B N 1
ATOM 4644 C CA . PHE B 1 258 ? -4.086 3.316 14.938 1 87.5 258 PHE B CA 1
ATOM 4645 C C . PHE B 1 258 ? -2.635 2.867 15.062 1 87.5 258 PHE B C 1
ATOM 4647 O O . PHE B 1 258 ? -1.857 3.469 15.812 1 87.5 258 PHE B O 1
ATOM 4654 N N . LEU B 1 259 ? -2.258 1.803 14.352 1 91.25 259 LEU B N 1
ATOM 4655 C CA . LEU B 1 259 ? -0.877 1.337 14.266 1 91.25 259 LEU B CA 1
ATOM 4656 C C . LEU B 1 259 ? -0.24 1.265 15.648 1 91.25 259 LEU B C 1
ATOM 4658 O O . LEU B 1 259 ? 0.834 1.826 15.867 1 91.25 259 LEU B O 1
ATOM 4662 N N . SER B 1 260 ? -0.877 0.528 16.516 1 87.88 260 SER B N 1
ATOM 4663 C CA . SER B 1 260 ? -0.495 0.459 17.922 1 87.88 260 SER B CA 1
ATOM 4664 C C . SER B 1 260 ? 0.843 -0.251 18.094 1 87.88 260 SER B C 1
ATOM 4666 O O . SER B 1 260 ? 1.471 -0.153 19.156 1 87.88 260 SER B O 1
ATOM 4668 N N . ASN B 1 261 ? 1.322 -0.888 17.125 1 87.19 261 ASN B N 1
ATOM 4669 C CA . ASN B 1 261 ? 2.596 -1.595 17.188 1 87.19 261 ASN B CA 1
ATOM 4670 C C . ASN B 1 261 ? 3.775 -0.645 17 1 87.19 261 ASN B C 1
ATOM 4672 O O . ASN B 1 261 ? 4.93 -1.037 17.188 1 87.19 261 ASN B O 1
ATOM 4676 N N . ILE B 1 262 ? 3.5 0.583 16.625 1 93.44 262 ILE B N 1
ATOM 4677 C CA . ILE B 1 262 ? 4.551 1.589 16.516 1 93.44 262 ILE B CA 1
ATOM 4678 C C . ILE B 1 262 ? 4.816 2.215 17.875 1 93.44 262 ILE B C 1
ATOM 4680 O O . ILE B 1 262 ? 3.881 2.598 18.578 1 93.44 262 ILE B O 1
ATOM 4684 N N . PRO B 1 263 ? 6.043 2.289 18.281 1 94.12 263 PRO B N 1
ATOM 4685 C CA . PRO B 1 263 ? 6.352 2.92 19.562 1 94.12 263 PRO B CA 1
ATOM 4686 C C . PRO B 1 263 ? 5.852 4.359 19.656 1 94.12 263 PRO B C 1
ATOM 4688 O O . PRO B 1 263 ? 5.684 5.023 18.625 1 94.12 263 PRO B O 1
ATOM 4691 N N . ALA B 1 264 ? 5.664 4.82 20.844 1 95.38 264 ALA B N 1
ATOM 4692 C CA . ALA B 1 264 ? 5.172 6.172 21.062 1 95.38 264 ALA B CA 1
ATOM 4693 C C . ALA B 1 264 ? 6.207 7.215 20.656 1 95.38 264 ALA B C 1
ATOM 4695 O O . ALA B 1 264 ? 5.852 8.328 20.266 1 95.38 264 ALA B O 1
ATOM 4696 N N . THR B 1 265 ? 7.496 6.836 20.844 1 97.38 265 THR B N 1
ATOM 4697 C CA . THR B 1 265 ? 8.602 7.707 20.469 1 97.38 265 THR B CA 1
ATOM 4698 C C . THR B 1 265 ? 9.617 6.953 19.609 1 97.38 265 THR B C 1
ATOM 4700 O O . THR B 1 265 ? 9.922 5.789 19.875 1 97.38 265 THR B O 1
ATOM 4703 N N . VAL B 1 266 ? 10.07 7.609 18.562 1 97.19 266 VAL B N 1
ATOM 4704 C CA . VAL B 1 266 ? 11.047 6.984 17.672 1 97.19 266 VAL B CA 1
ATOM 4705 C C . VAL B 1 266 ? 12.25 7.906 17.5 1 97.19 266 VAL B C 1
ATOM 4707 O O . VAL B 1 266 ? 12.102 9.125 17.438 1 97.19 266 VAL B O 1
ATOM 4710 N N . THR B 1 267 ? 13.414 7.387 17.484 1 97.25 267 THR B N 1
ATOM 4711 C CA . THR B 1 267 ? 14.648 8.086 17.125 1 97.25 267 THR B CA 1
ATOM 4712 C C . THR B 1 267 ? 15.219 7.555 15.82 1 97.25 267 THR B C 1
ATOM 4714 O O . THR B 1 267 ? 15.477 6.355 15.695 1 97.25 267 THR B O 1
ATOM 4717 N N . PHE B 1 268 ? 15.312 8.438 14.852 1 96.56 268 PHE B N 1
ATOM 4718 C CA . PHE B 1 268 ? 15.891 8.039 13.57 1 96.56 268 PHE B CA 1
ATOM 4719 C C . PHE B 1 268 ? 17.406 7.922 13.68 1 96.56 268 PHE B C 1
ATOM 4721 O O . PHE B 1 268 ? 18.062 8.789 14.266 1 96.56 268 PHE B O 1
ATOM 4728 N N . THR B 1 269 ? 17.859 6.824 13.172 1 92.31 269 THR B N 1
ATOM 4729 C CA . THR B 1 269 ? 19.297 6.586 13.133 1 92.31 269 THR B CA 1
ATOM 4730 C C . THR B 1 269 ? 19.719 6.035 11.773 1 92.31 269 THR B C 1
ATOM 4732 O O . THR B 1 269 ? 18.891 5.562 11.008 1 92.31 269 THR B O 1
ATOM 4735 N N . SER B 1 270 ? 20.922 6.328 11.422 1 91.12 270 SER B N 1
ATOM 4736 C CA . SER B 1 270 ? 21.516 5.77 10.211 1 91.12 270 SER B CA 1
ATOM 4737 C C . SER B 1 270 ? 22.953 5.301 10.469 1 91.12 270 SER B C 1
ATOM 4739 O O . SER B 1 270 ? 23.688 5.934 11.219 1 91.12 270 SER B O 1
ATOM 4741 N N . ASP B 1 271 ? 23.297 4.18 9.852 1 88.5 271 ASP B N 1
ATOM 4742 C CA . ASP B 1 271 ? 24.688 3.701 9.906 1 88.5 271 ASP B CA 1
ATOM 4743 C C . ASP B 1 271 ? 25.531 4.324 8.797 1 88.5 271 ASP B C 1
ATOM 4745 O O . ASP B 1 271 ? 26.672 3.924 8.586 1 88.5 271 ASP B O 1
ATOM 4749 N N . THR B 1 272 ? 24.938 5.258 8.102 1 89.44 272 THR B N 1
ATOM 4750 C CA . THR B 1 272 ? 25.609 5.945 7.008 1 89.44 272 THR B CA 1
ATOM 4751 C C . THR B 1 272 ? 25.703 7.441 7.289 1 89.44 272 THR B C 1
ATOM 4753 O O . THR B 1 272 ? 25.188 7.926 8.297 1 89.44 272 THR B O 1
ATOM 4756 N N . GLU B 1 273 ? 26.438 8.133 6.43 1 89.25 273 GLU B N 1
ATOM 4757 C CA . GLU B 1 273 ? 26.578 9.578 6.555 1 89.25 273 GLU B CA 1
ATOM 4758 C C . GLU B 1 273 ? 25.469 10.305 5.781 1 89.25 273 GLU B C 1
ATOM 4760 O O . GLU B 1 273 ? 25.484 11.531 5.688 1 89.25 273 GLU B O 1
ATOM 4765 N N . LEU B 1 274 ? 24.578 9.461 5.316 1 90.81 274 LEU B N 1
ATOM 4766 C CA . LEU B 1 274 ? 23.484 10.055 4.559 1 90.81 274 LEU B CA 1
ATOM 4767 C C . LEU B 1 274 ? 22.531 10.812 5.484 1 90.81 274 LEU B C 1
ATOM 4769 O O . LEU B 1 274 ? 22.266 10.367 6.602 1 90.81 274 LEU B O 1
ATOM 4773 N N . PRO B 1 275 ? 22.031 11.906 5.031 1 92.94 275 PRO B N 1
ATOM 4774 C CA . PRO B 1 275 ? 21.234 12.766 5.906 1 92.94 275 PRO B CA 1
ATOM 4775 C C . PRO B 1 275 ? 19.891 12.133 6.277 1 92.94 275 PRO B C 1
ATOM 4777 O O . PRO B 1 275 ? 19.266 11.477 5.445 1 92.94 275 PRO B O 1
ATOM 4780 N N . LEU B 1 276 ? 19.484 12.352 7.484 1 96.25 276 LEU B N 1
ATOM 4781 C CA . LEU B 1 276 ? 18.172 11.922 7.988 1 96.25 276 LEU B CA 1
ATOM 4782 C C . LEU B 1 276 ? 17.094 12.906 7.594 1 96.25 276 LEU B C 1
ATOM 4784 O O . LEU B 1 276 ? 17.375 14.016 7.145 1 96.25 276 LEU B O 1
ATOM 4788 N N . PRO B 1 277 ? 15.805 12.508 7.676 1 96.19 277 PRO B N 1
ATOM 4789 C CA . PRO B 1 277 ? 14.703 13.43 7.363 1 96.19 277 PRO B CA 1
ATOM 4790 C C . PRO B 1 277 ? 14.812 14.758 8.102 1 96.19 277 PRO B C 1
ATOM 4792 O O . PRO B 1 277 ? 15.203 14.781 9.273 1 96.19 277 PRO B O 1
ATOM 4795 N N . ASP B 1 278 ? 14.453 15.797 7.367 1 95.88 278 ASP B N 1
ATOM 4796 C CA . ASP B 1 278 ? 14.523 17.141 7.949 1 95.88 278 ASP B CA 1
ATOM 4797 C C . ASP B 1 278 ? 13.477 17.312 9.039 1 95.88 278 ASP B C 1
ATOM 4799 O O . ASP B 1 278 ? 12.281 17.125 8.797 1 95.88 278 ASP B O 1
ATOM 4803 N N . ARG B 1 279 ? 13.977 17.75 10.133 1 96.44 279 ARG B N 1
ATOM 4804 C CA . ARG B 1 279 ? 13.141 17.969 11.312 1 96.44 279 ARG B CA 1
ATOM 4805 C C . ARG B 1 279 ? 12.023 18.953 11.023 1 96.44 279 ARG B C 1
ATOM 4807 O O . ARG B 1 279 ? 10.906 18.812 11.516 1 96.44 279 ARG B O 1
ATOM 4814 N N . ARG B 1 280 ? 12.242 19.938 10.312 1 95.56 280 ARG B N 1
ATOM 4815 C CA . ARG B 1 280 ? 11.273 20.984 9.992 1 95.56 280 ARG B CA 1
ATOM 4816 C C . ARG B 1 280 ? 10.148 20.438 9.109 1 95.56 280 ARG B C 1
ATOM 4818 O O . ARG B 1 280 ? 8.992 20.828 9.242 1 95.56 280 ARG B O 1
ATOM 4825 N N . TYR B 1 281 ? 10.484 19.531 8.148 1 95.5 281 TYR B N 1
ATOM 4826 C CA . TYR B 1 281 ? 9.477 18.922 7.289 1 95.5 281 TYR B CA 1
ATOM 4827 C C . TYR B 1 281 ? 8.492 18.094 8.102 1 95.5 281 TYR B C 1
ATOM 4829 O O . TYR B 1 281 ? 7.281 18.172 7.891 1 95.5 281 TYR B O 1
ATOM 4837 N N . LEU B 1 282 ? 9.062 17.359 8.984 1 97.44 282 LEU B N 1
ATOM 4838 C CA . LEU B 1 282 ? 8.234 16.516 9.836 1 97.44 282 LEU B CA 1
ATOM 4839 C C . LEU B 1 282 ? 7.367 17.375 10.766 1 97.44 282 LEU B C 1
ATOM 4841 O O . LEU B 1 282 ? 6.203 17.047 11.008 1 97.44 282 LEU B O 1
ATOM 4845 N N . ALA B 1 283 ? 7.906 18.453 11.242 1 97.25 283 ALA B N 1
ATOM 4846 C CA . ALA B 1 283 ? 7.148 19.375 12.078 1 97.25 283 ALA B CA 1
ATOM 4847 C C . ALA B 1 283 ? 5.965 19.969 11.32 1 97.25 283 ALA B C 1
ATOM 4849 O O . ALA B 1 283 ? 4.863 20.094 11.859 1 97.25 283 ALA B O 1
ATOM 4850 N N . LEU B 1 284 ? 6.215 20.328 10.117 1 95.75 284 LEU B N 1
ATOM 4851 C CA . LEU B 1 284 ? 5.145 20.875 9.297 1 95.75 284 LEU B CA 1
ATOM 4852 C C . LEU B 1 284 ? 4.059 19.844 9.047 1 95.75 284 LEU B C 1
ATOM 4854 O O . LEU B 1 284 ? 2.869 20.125 9.172 1 95.75 284 LEU B O 1
ATOM 4858 N N . HIS B 1 285 ? 4.457 18.672 8.656 1 95.38 285 HIS B N 1
ATOM 4859 C CA . HIS B 1 285 ? 3.494 17.609 8.453 1 95.38 285 HIS B CA 1
ATOM 4860 C C . HIS B 1 285 ? 2.656 17.375 9.711 1 95.38 285 HIS B C 1
ATOM 4862 O O . HIS B 1 285 ? 1.437 17.219 9.625 1 95.38 285 HIS B O 1
ATOM 4868 N N . ALA B 1 286 ? 3.334 17.344 10.82 1 97.12 286 ALA B N 1
ATOM 4869 C CA . ALA B 1 286 ? 2.641 17.141 12.086 1 97.12 286 ALA B CA 1
ATOM 4870 C C . ALA B 1 286 ? 1.636 18.266 12.344 1 97.12 286 ALA B C 1
ATOM 4872 O O . ALA B 1 286 ? 0.501 18.016 12.758 1 97.12 286 ALA B O 1
ATOM 4873 N N . ALA B 1 287 ? 2.047 19.438 12.133 1 96.44 287 ALA B N 1
ATOM 4874 C CA . ALA B 1 287 ? 1.162 20.594 12.32 1 96.44 287 ALA B CA 1
ATOM 4875 C C . ALA B 1 287 ? -0.078 20.484 11.438 1 96.44 287 ALA B C 1
ATOM 4877 O O . ALA B 1 287 ? -1.202 20.656 11.914 1 96.44 287 ALA B O 1
ATOM 4878 N N . CYS B 1 288 ? 0.132 20.141 10.219 1 93.75 288 CYS B N 1
ATOM 4879 C CA . CYS B 1 288 ? -0.973 20 9.281 1 93.75 288 CYS B CA 1
ATOM 4880 C C . CYS B 1 288 ? -1.915 18.875 9.711 1 93.75 288 CYS B C 1
ATOM 4882 O O . CYS B 1 288 ? -3.137 19.047 9.672 1 93.75 288 CYS B O 1
ATOM 4884 N N . ALA B 1 289 ? -1.326 17.781 10.109 1 94 289 ALA B N 1
ATOM 4885 C CA . ALA B 1 289 ? -2.133 16.656 10.555 1 94 289 ALA B CA 1
ATOM 4886 C C . ALA B 1 289 ? -3 17.031 11.75 1 94 289 ALA B C 1
ATOM 4888 O O . ALA B 1 289 ? -4.195 16.734 11.781 1 94 289 ALA B O 1
ATOM 4889 N N . LYS B 1 290 ? -2.459 17.719 12.664 1 95.44 290 LYS B N 1
ATOM 4890 C CA . LYS B 1 290 ? -3.188 18.125 13.859 1 95.44 290 LYS B CA 1
ATOM 4891 C C . LYS B 1 290 ? -4.293 19.125 13.516 1 95.44 290 LYS B C 1
ATOM 4893 O O . LYS B 1 290 ? -5.422 18.984 13.992 1 95.44 290 LYS B O 1
ATOM 4898 N N . VAL B 1 291 ? -3.971 20.078 12.719 1 95.31 291 VAL B N 1
ATOM 4899 C CA . VAL B 1 291 ? -4.949 21.094 12.328 1 95.31 291 VAL B CA 1
ATOM 4900 C C . VAL B 1 291 ? -6.137 20.422 11.641 1 95.31 291 VAL B C 1
ATOM 4902 O O . VAL B 1 291 ? -7.289 20.672 12.008 1 95.31 291 VAL B O 1
ATOM 4905 N N . VAL B 1 292 ? -5.828 19.562 10.734 1 93 292 VAL B N 1
ATOM 4906 C CA . VAL B 1 292 ? -6.867 18.922 9.922 1 93 292 VAL B CA 1
ATOM 4907 C C . VAL B 1 292 ? -7.723 18.016 10.805 1 93 292 VAL B C 1
ATOM 4909 O O . VAL B 1 292 ? -8.953 18.016 10.695 1 93 292 VAL B O 1
ATOM 4912 N N . ASN B 1 293 ? -7.125 17.328 11.648 1 91.44 293 ASN B N 1
ATOM 4913 C CA . ASN B 1 293 ? -7.867 16.391 12.5 1 91.44 293 ASN B CA 1
ATOM 4914 C C . ASN B 1 293 ? -8.656 17.125 13.578 1 91.44 293 ASN B C 1
ATOM 4916 O O . ASN B 1 293 ? -9.836 16.844 13.789 1 91.44 293 ASN B O 1
ATOM 4920 N N . MET B 1 294 ? -8.109 18.109 14.172 1 93.56 294 MET B N 1
ATOM 4921 C CA . MET B 1 294 ? -8.75 18.797 15.289 1 93.56 294 MET B CA 1
ATOM 4922 C C . MET B 1 294 ? -9.852 19.734 14.805 1 93.56 294 MET B C 1
ATOM 4924 O O . MET B 1 294 ? -10.836 19.953 15.508 1 93.56 294 MET B O 1
ATOM 4928 N N . SER B 1 295 ? -9.688 20.266 13.609 1 94.38 295 SER B N 1
ATOM 4929 C CA . SER B 1 295 ? -10.688 21.172 13.07 1 94.38 295 SER B CA 1
ATOM 4930 C C . SER B 1 295 ? -11.914 20.422 12.562 1 94.38 295 SER B C 1
ATOM 4932 O O . SER B 1 295 ? -12.961 21.016 12.328 1 94.38 295 SER B O 1
ATOM 4934 N N . GLY B 1 296 ? -11.75 19.109 12.344 1 88.88 296 GLY B N 1
ATOM 4935 C CA . GLY B 1 296 ? -12.812 18.312 11.75 1 88.88 296 GLY B CA 1
ATOM 4936 C C . GLY B 1 296 ? -12.82 18.375 10.234 1 88.88 296 GLY B C 1
ATOM 4937 O O . GLY B 1 296 ? -13.758 17.875 9.602 1 88.88 296 GLY B O 1
ATOM 4938 N N . ALA B 1 297 ? -11.789 18.906 9.719 1 87.69 297 ALA B N 1
ATOM 4939 C CA . ALA B 1 297 ? -11.719 19.078 8.266 1 87.69 297 ALA B CA 1
ATOM 4940 C C . ALA B 1 297 ? -11.352 17.766 7.578 1 87.69 297 ALA B C 1
ATOM 4942 O O . ALA B 1 297 ? -11.5 17.625 6.363 1 87.69 297 ALA B O 1
ATOM 4943 N N . ALA B 1 298 ? -10.812 16.812 8.32 1 81.81 298 ALA B N 1
ATOM 4944 C CA . ALA B 1 298 ? -10.273 15.57 7.746 1 81.81 298 ALA B CA 1
ATOM 4945 C C . ALA B 1 298 ? -11.328 14.859 6.898 1 81.81 298 ALA B C 1
ATOM 4947 O O . ALA B 1 298 ? -11.047 14.438 5.773 1 81.81 298 ALA B O 1
ATOM 4948 N N . GLU B 1 299 ? -12.5 14.727 7.465 1 72.38 299 GLU B N 1
ATOM 4949 C CA . GLU B 1 299 ? -13.57 14.039 6.746 1 72.38 299 GLU B CA 1
ATOM 4950 C C . GLU B 1 299 ? -13.922 14.773 5.453 1 72.38 299 GLU B C 1
ATOM 4952 O O . GLU B 1 299 ? -14.188 14.141 4.426 1 72.38 299 GLU B O 1
ATOM 4957 N N . TYR B 1 300 ? -13.938 16.078 5.609 1 72.12 300 TYR B N 1
ATOM 4958 C CA . TYR B 1 300 ? -14.234 16.891 4.441 1 72.12 300 TYR B CA 1
ATOM 4959 C C . TYR B 1 300 ? -13.164 16.719 3.363 1 72.12 300 TYR B C 1
ATOM 4961 O O . TYR B 1 300 ? -13.492 16.531 2.189 1 72.12 300 TYR B O 1
ATOM 4969 N N . ILE B 1 301 ? -12.008 16.75 3.738 1 75.31 301 ILE B N 1
ATOM 4970 C CA . ILE B 1 301 ? -10.891 16.609 2.811 1 75.31 301 ILE B CA 1
ATOM 4971 C C . ILE B 1 301 ? -10.938 15.227 2.16 1 75.31 301 ILE B C 1
ATOM 4973 O O . ILE B 1 301 ? -10.805 15.102 0.939 1 75.31 301 ILE B O 1
ATOM 4977 N N . ASN B 1 302 ? -11.148 14.281 2.945 1 68.88 302 ASN B N 1
ATOM 4978 C CA . ASN B 1 302 ? -11.211 12.914 2.428 1 68.88 302 ASN B CA 1
ATOM 4979 C C . ASN B 1 302 ? -12.344 12.75 1.422 1 68.88 302 ASN B C 1
ATOM 4981 O O . ASN B 1 302 ? -12.195 12.031 0.427 1 68.88 302 ASN B O 1
ATOM 4985 N N . SER B 1 303 ? -13.406 13.328 1.701 1 65.5 303 SER B N 1
ATOM 4986 C CA . SER B 1 303 ? -14.547 13.266 0.785 1 65.5 303 SER B CA 1
ATOM 4987 C C . SER B 1 303 ? -14.203 13.898 -0.561 1 65.5 303 SER B C 1
ATOM 4989 O O . SER B 1 303 ? -14.555 13.359 -1.612 1 65.5 303 SER B O 1
ATOM 4991 N N . ILE B 1 304 ? -13.531 14.969 -0.51 1 65 304 ILE B N 1
ATOM 4992 C CA . ILE B 1 304 ? -13.125 15.656 -1.731 1 65 304 ILE B CA 1
ATOM 4993 C C . ILE B 1 304 ? -12.156 14.789 -2.52 1 65 304 ILE B C 1
ATOM 4995 O O . ILE B 1 304 ? -12.281 14.648 -3.74 1 65 304 ILE B O 1
ATOM 4999 N N . LEU B 1 305 ? -11.273 14.266 -1.789 1 64.31 305 LEU B N 1
ATOM 5000 C CA . LEU B 1 305 ? -10.258 13.445 -2.445 1 64.31 305 LEU B CA 1
ATOM 5001 C C . LEU B 1 305 ? -10.883 12.203 -3.076 1 64.31 305 LEU B C 1
ATOM 5003 O O . LEU B 1 305 ? -10.5 11.797 -4.176 1 64.31 305 LEU B O 1
ATOM 5007 N N . ARG B 1 306 ? -11.789 11.672 -2.477 1 61.25 306 ARG B N 1
ATOM 5008 C CA . ARG B 1 306 ? -12.508 10.531 -3.027 1 61.25 306 ARG B CA 1
ATOM 5009 C C . ARG B 1 306 ? -13.281 10.93 -4.281 1 61.25 306 ARG B C 1
ATOM 5011 O O . ARG B 1 306 ? -13.305 10.18 -5.266 1 61.25 306 ARG B O 1
ATOM 5018 N N . ASP B 1 307 ? -13.922 12.078 -4.195 1 58.81 307 ASP B N 1
ATOM 5019 C CA . ASP B 1 307 ? -14.688 12.57 -5.332 1 58.81 307 ASP B CA 1
ATOM 5020 C C . ASP B 1 307 ? -13.781 12.844 -6.531 1 58.81 307 ASP B C 1
ATOM 5022 O O . ASP B 1 307 ? -14.156 12.57 -7.672 1 58.81 307 ASP B O 1
ATOM 5026 N N . LEU B 1 308 ? -12.695 13.336 -6.25 1 57.62 308 LEU B N 1
ATOM 5027 C CA . LEU B 1 308 ? -11.727 13.625 -7.305 1 57.62 308 LEU B CA 1
ATOM 5028 C C . LEU B 1 308 ? -11.227 12.336 -7.949 1 57.62 308 LEU B C 1
ATOM 5030 O O . LEU B 1 308 ? -11.016 12.289 -9.164 1 57.62 308 LEU B O 1
ATOM 5034 N N . GLU B 1 309 ? -11.008 11.469 -7.102 1 54.5 309 GLU B N 1
ATOM 5035 C CA . GLU B 1 309 ? -10.57 10.18 -7.637 1 54.5 309 GLU B CA 1
ATOM 5036 C C . GLU B 1 309 ? -11.625 9.586 -8.562 1 54.5 309 GLU B C 1
ATOM 5038 O O . GLU B 1 309 ? -11.297 8.984 -9.586 1 54.5 309 GLU B O 1
ATOM 5043 N N . LYS B 1 310 ? -12.812 9.828 -8.25 1 51.28 310 LYS B N 1
ATOM 5044 C CA . LYS B 1 310 ? -13.922 9.359 -9.078 1 51.28 310 LYS B CA 1
ATOM 5045 C C . LYS B 1 310 ? -13.945 10.07 -10.422 1 51.28 310 LYS B C 1
ATOM 5047 O O . LYS B 1 310 ? -14.211 9.453 -11.453 1 51.28 310 LYS B O 1
ATOM 5052 N N . ILE B 1 311 ? -13.758 11.344 -10.266 1 49.81 311 ILE B N 1
ATOM 5053 C CA . ILE B 1 311 ? -13.805 12.172 -11.469 1 49.81 311 ILE B CA 1
ATOM 5054 C C . ILE B 1 311 ? -12.594 11.867 -12.352 1 49.81 311 ILE B C 1
ATOM 5056 O O . ILE B 1 311 ? -12.703 11.859 -13.578 1 49.81 311 ILE B O 1
ATOM 5060 N N . ASP B 1 312 ? -11.484 11.922 -11.789 1 47.91 312 ASP B N 1
ATOM 5061 C CA . ASP B 1 312 ? -10.289 11.641 -12.578 1 47.91 312 ASP B CA 1
ATOM 5062 C C . ASP B 1 312 ? -10.414 10.312 -13.312 1 47.91 312 ASP B C 1
ATOM 5064 O O . ASP B 1 312 ? -9.906 10.156 -14.422 1 47.91 312 ASP B O 1
ATOM 5068 N N . VAL B 1 313 ? -10.906 9.336 -12.695 1 43.31 313 VAL B N 1
ATOM 5069 C CA . VAL B 1 313 ? -11.203 8.102 -13.406 1 43.31 313 VAL B CA 1
ATOM 5070 C C . VAL B 1 313 ? -12.164 8.383 -14.555 1 43.31 313 VAL B C 1
ATOM 5072 O O . VAL B 1 313 ? -12.109 7.723 -15.594 1 43.31 313 VAL B O 1
ATOM 5075 N N . LEU B 1 314 ? -12.984 9.406 -14.328 1 40.5 314 LEU B N 1
ATOM 5076 C CA . LEU B 1 314 ? -13.906 9.75 -15.414 1 40.5 314 LEU B CA 1
ATOM 5077 C C . LEU B 1 314 ? -13.227 10.648 -16.438 1 40.5 314 LEU B C 1
ATOM 5079 O O . LEU B 1 314 ? -13.57 10.617 -17.625 1 40.5 314 LEU B O 1
ATOM 5083 N N . SER B 1 315 ? -12.461 11.695 -16 1 38.03 315 SER B N 1
ATOM 5084 C CA . SER B 1 315 ? -11.938 12.648 -16.984 1 38.03 315 SER B CA 1
ATOM 5085 C C . SER B 1 315 ? -10.539 12.25 -17.453 1 38.03 315 SER B C 1
ATOM 5087 O O . SER B 1 315 ? -9.57 12.359 -16.703 1 38.03 315 SER B O 1
ATOM 5089 N N . GLN B 1 316 ? -10.375 11.336 -18.219 1 37.62 316 GLN B N 1
ATOM 5090 C CA . GLN B 1 316 ? -9.133 11.031 -18.906 1 37.62 316 GLN B CA 1
ATOM 5091 C C . GLN B 1 316 ? -8.383 12.305 -19.281 1 37.62 316 GLN B C 1
ATOM 5093 O O . GLN B 1 316 ? -7.18 12.273 -19.562 1 37.62 316 GLN B O 1
ATOM 5098 N N . ASP B 1 317 ? -9.023 13.375 -19.609 1 35.12 317 ASP B N 1
ATOM 5099 C CA . ASP B 1 317 ? -8.469 14.492 -20.344 1 35.12 317 ASP B CA 1
ATOM 5100 C C . ASP B 1 317 ? -7.887 15.547 -19.406 1 35.12 317 ASP B C 1
ATOM 5102 O O . ASP B 1 317 ? -7.543 16.656 -19.844 1 35.12 317 ASP B O 1
ATOM 5106 N N . GLY B 1 318 ? -7.473 15.398 -18.312 1 38.34 318 GLY B N 1
ATOM 5107 C CA . GLY B 1 318 ? -6.773 16.422 -17.547 1 38.34 318 GLY B CA 1
ATOM 5108 C C . GLY B 1 318 ? -7.711 17.438 -16.906 1 38.34 318 GLY B C 1
ATOM 5109 O O . GLY B 1 318 ? -7.258 18.406 -16.297 1 38.34 318 GLY B O 1
ATOM 5110 N N . SER B 1 319 ? -8.961 17.547 -17.219 1 39.56 319 SER B N 1
ATOM 5111 C CA . SER B 1 319 ? -9.906 18.594 -16.828 1 39.56 319 SER B CA 1
ATOM 5112 C C . SER B 1 319 ? -10.281 18.469 -15.352 1 39.56 319 SER B C 1
ATOM 5114 O O . SER B 1 319 ? -11.148 19.203 -14.859 1 39.56 319 SER B O 1
ATOM 5116 N N . SER B 1 320 ? -9.688 17.719 -14.648 1 43.88 320 SER B N 1
ATOM 5117 C CA . SER B 1 320 ? -9.984 17.422 -13.25 1 43.88 320 SER B CA 1
ATOM 5118 C C . SER B 1 320 ? -9.672 18.625 -12.359 1 43.88 320 SER B C 1
ATOM 5120 O O . SER B 1 320 ? -10.164 18.719 -11.234 1 43.88 320 SER B O 1
ATOM 5122 N N . ALA B 1 321 ? -8.812 19.469 -12.719 1 44.47 321 ALA B N 1
ATOM 5123 C CA . ALA B 1 321 ? -8.492 20.641 -11.914 1 44.47 321 ALA B CA 1
ATOM 5124 C C . ALA B 1 321 ? -9.727 21.484 -11.656 1 44.47 321 ALA B C 1
ATOM 5126 O O . ALA B 1 321 ? -9.93 21.984 -10.547 1 44.47 321 ALA B O 1
ATOM 5127 N N . HIS B 1 322 ? -10.492 21.594 -12.766 1 43.88 322 HIS B N 1
ATOM 5128 C CA . HIS B 1 322 ? -11.695 22.422 -12.625 1 43.88 322 HIS B CA 1
ATOM 5129 C C . HIS B 1 322 ? -12.695 21.766 -11.672 1 43.88 322 HIS B C 1
ATOM 5131 O O . HIS B 1 322 ? -13.367 22.453 -10.906 1 43.88 322 HIS B O 1
ATOM 5137 N N . VAL B 1 323 ? -12.625 20.547 -11.727 1 48.69 323 VAL B N 1
ATOM 5138 C CA . VAL B 1 323 ? -13.586 19.844 -10.883 1 48.69 323 VAL B CA 1
ATOM 5139 C C . VAL B 1 323 ? -13.203 20.016 -9.414 1 48.69 323 VAL B C 1
ATOM 5141 O O . VAL B 1 323 ? -14.07 20.234 -8.562 1 48.69 323 VAL B O 1
ATOM 5144 N N . LEU B 1 324 ? -11.961 20.078 -9.211 1 51.94 324 LEU B N 1
ATOM 5145 C CA . LEU B 1 324 ? -11.5 20.312 -7.852 1 51.94 324 LEU B CA 1
ATOM 5146 C C . LEU B 1 324 ? -11.938 21.688 -7.359 1 51.94 324 LEU B C 1
ATOM 5148 O O . LEU B 1 324 ? -12.398 21.828 -6.227 1 51.94 324 LEU B O 1
ATOM 5152 N N . ASP B 1 325 ? -11.672 22.625 -8.227 1 48.84 325 ASP B N 1
ATOM 5153 C CA . ASP B 1 325 ? -12.086 23.969 -7.855 1 48.84 325 ASP B CA 1
ATOM 5154 C C . ASP B 1 325 ? -13.594 24.031 -7.594 1 48.84 325 ASP B C 1
ATOM 5156 O O . ASP B 1 325 ? -14.047 24.719 -6.68 1 48.84 325 ASP B O 1
ATOM 5160 N N . CYS B 1 326 ? -14.219 23.297 -8.383 1 45.78 326 CYS B N 1
ATOM 5161 C CA . CYS B 1 326 ? -15.664 23.281 -8.188 1 45.78 326 CYS B CA 1
ATOM 5162 C C . CYS B 1 326 ? -16.031 22.578 -6.891 1 45.78 326 CYS B C 1
ATOM 5164 O O . CYS B 1 326 ? -16.922 23.031 -6.16 1 45.78 326 CYS B O 1
ATOM 5166 N N . LEU B 1 327 ? -15.383 21.531 -6.762 1 49.69 327 LEU B N 1
ATOM 5167 C CA . LEU B 1 327 ? -15.695 20.797 -5.547 1 49.69 327 LEU B CA 1
ATOM 5168 C C . LEU B 1 327 ? -15.312 21.594 -4.305 1 49.69 327 LEU B C 1
ATOM 5170 O O . LEU B 1 327 ? -16.016 21.547 -3.299 1 49.69 327 LEU B O 1
ATOM 5174 N N . LEU B 1 328 ? -14.273 22.172 -4.535 1 49.31 328 LEU B N 1
ATOM 5175 C CA . LEU B 1 328 ? -13.781 22.969 -3.422 1 49.31 328 LEU B CA 1
ATOM 5176 C C . LEU B 1 328 ? -14.68 24.188 -3.174 1 49.31 328 LEU B C 1
ATOM 5178 O O . LEU B 1 328 ? -14.805 24.641 -2.039 1 49.31 328 LEU B O 1
ATOM 5182 N N . LEU B 1 329 ? -15.195 24.75 -4.359 1 43.41 329 LEU B N 1
ATOM 5183 C CA . LEU B 1 329 ? -16.062 25.906 -4.227 1 43.41 329 LEU B CA 1
ATOM 5184 C C . LEU B 1 329 ? -17.484 25.484 -3.848 1 43.41 329 LEU B C 1
ATOM 5186 O O . LEU B 1 329 ? -18.375 26.328 -3.719 1 43.41 329 LEU B O 1
ATOM 5190 N N . GLY B 1 330 ? -17.688 24.266 -3.396 1 42.47 330 GLY B N 1
ATOM 5191 C CA . GLY B 1 330 ? -19.047 23.906 -3.01 1 42.47 330 GLY B CA 1
ATOM 5192 C C . GLY B 1 330 ? -20 23.828 -4.184 1 42.47 330 GLY B C 1
ATOM 5193 O O . GLY B 1 330 ? -21.219 23.812 -4 1 42.47 330 GLY B O 1
ATOM 5194 N N . GLU B 1 331 ? -19.609 24.031 -5.422 1 36.88 331 GLU B N 1
ATOM 5195 C CA . GLU B 1 331 ? -20.547 24.062 -6.539 1 36.88 331 GLU B CA 1
ATOM 5196 C C . GLU B 1 331 ? -20.891 22.641 -6.992 1 36.88 331 GLU B C 1
ATOM 5198 O O . GLU B 1 331 ? -20.031 21.766 -7.027 1 36.88 331 GLU B O 1
ATOM 5203 N N . SER B 1 332 ? -22.109 22.281 -6.723 1 35.38 332 SER B N 1
ATOM 5204 C CA . SER B 1 332 ? -22.75 21.062 -7.207 1 35.38 332 SER B CA 1
ATOM 5205 C C . SER B 1 332 ? -22.344 20.766 -8.648 1 35.38 332 SER B C 1
ATOM 5207 O O . SER B 1 332 ? -22.438 21.641 -9.516 1 35.38 332 SER B O 1
ATOM 5209 N N . LEU B 1 333 ? -21.484 20.094 -8.992 1 32.12 333 LEU B N 1
ATOM 5210 C CA . LEU B 1 333 ? -21.297 19.656 -10.375 1 32.12 333 LEU B CA 1
ATOM 5211 C C . LEU B 1 333 ? -22.578 19.094 -10.953 1 32.12 333 LEU B C 1
ATOM 5213 O O . LEU B 1 333 ? -23.094 18.094 -10.469 1 32.12 333 LEU B O 1
ATOM 5217 N N . ALA B 1 334 ? -23.625 19.906 -11.438 1 29.12 334 ALA B N 1
ATOM 5218 C CA . ALA B 1 334 ? -24.641 19.406 -12.359 1 29.12 334 ALA B CA 1
ATOM 5219 C C . ALA B 1 334 ? -24.016 18.734 -13.57 1 29.12 334 ALA B C 1
ATOM 5221 O O . ALA B 1 334 ? -23.281 19.359 -14.336 1 29.12 334 ALA B O 1
ATOM 5222 N N . VAL B 1 335 ? -23.625 17.531 -13.484 1 30.41 335 VAL B N 1
ATOM 5223 C CA . VAL B 1 335 ? -23.547 16.859 -14.781 1 30.41 335 VAL B CA 1
ATOM 5224 C C . VAL B 1 335 ? -24.703 17.297 -15.672 1 30.41 335 VAL B C 1
ATOM 5226 O O . VAL B 1 335 ? -25.875 17.062 -15.336 1 30.41 335 VAL B O 1
ATOM 5229 N N . SER B 1 336 ? -24.594 18.391 -16.406 1 23.12 336 SER B N 1
ATOM 5230 C CA . SER B 1 336 ? -25.5 18.5 -17.547 1 23.12 336 SER B CA 1
ATOM 5231 C C . SER B 1 336 ? -25.219 17.391 -18.578 1 23.12 336 SER B C 1
ATOM 5233 O O . SER B 1 336 ? -24.047 17.062 -18.828 1 23.12 336 SER B O 1
#

InterPro domains:
  IPR003615 HNH nuclease [PF13391] (136-237)

Solvent-accessible surface area (backbone atoms only — not comparable to full-atom values): 35109 Å² total; per-residue (Å²): 87,63,50,80,79,72,78,62,86,75,58,53,71,94,35,64,61,46,39,55,27,48,63,66,43,60,79,45,28,80,82,39,46,46,34,36,25,37,51,52,35,40,53,73,41,35,60,38,69,63,11,22,49,46,54,17,50,59,47,59,67,37,88,50,70,68,48,40,50,49,51,18,49,51,50,52,50,34,50,41,55,40,44,50,44,46,66,68,51,71,76,63,57,44,49,63,61,88,86,50,52,51,65,64,49,44,45,52,51,46,68,72,45,66,87,56,53,36,88,38,62,24,48,24,34,54,50,30,28,56,34,42,72,39,17,16,72,71,70,61,31,29,24,37,69,56,39,76,65,26,70,65,52,45,51,50,35,69,76,39,68,82,51,46,27,38,41,54,37,71,34,62,62,57,48,61,61,59,61,57,84,48,69,82,50,68,64,50,42,55,53,24,53,42,36,44,48,47,40,30,48,36,40,62,43,58,63,67,61,46,57,71,45,33,71,42,20,50,42,33,38,42,32,22,35,37,29,55,39,50,32,45,51,68,40,43,34,36,41,35,69,39,86,97,41,81,61,23,25,37,52,44,58,58,45,89,39,57,52,62,85,41,59,61,61,48,67,71,71,52,97,50,91,58,66,63,60,38,65,61,51,37,25,32,46,25,26,50,31,49,21,32,37,30,22,45,42,46,65,56,42,50,47,48,51,21,43,45,46,41,42,41,73,66,40,81,77,71,62,46,60,58,50,47,53,31,57,71,66,67,47,75,80,72,81,123,86,63,50,80,78,73,77,63,86,75,59,55,70,95,36,63,62,44,40,54,28,47,63,65,44,59,79,45,28,81,82,38,44,46,34,37,25,37,52,50,35,41,52,74,43,36,60,38,69,64,12,21,49,47,54,18,50,58,47,59,68,37,88,48,70,68,47,40,51,49,51,19,49,51,50,52,50,34,50,42,56,41,44,48,45,47,67,69,52,70,76,65,56,43,50,63,58,88,84,50,51,51,62,64,48,43,44,53,51,45,67,73,45,66,86,58,54,37,87,38,63,24,48,24,35,53,50,30,27,56,35,42,72,39,16,15,74,69,70,61,31,28,24,35,70,57,39,76,64,24,70,66,53,44,50,50,35,70,77,39,69,80,51,46,25,38,40,54,37,71,34,62,62,58,47,61,60,59,61,58,83,50,68,81,50,69,64,52,43,55,52,23,53,42,36,43,45,46,39,30,49,37,40,63,43,59,63,66,60,47,57,70,46,33,69,44,21,50,43,31,36,44,34,24,34,36,29,56,39,50,32,45,50,68,38,44,35,37,42,35,70,38,85,97,40,82,62,26,24,35,53,44,59,57,46,90,41,57,52,63,85,41,59,61,63,49,66,68,71,55,97,50,90,58,66,64,58,38,65,62,50,38,24,31,47,24,25,50,32,50,23,33,36,30,19,44,41,44,65,56,40,50,48,51,51,22,45,46,47,41,42,42,73,65,41,80,77,72,62,46,59,59,49,48,53,31,56,71,65,66,47,76,78,72,83,124

Secondary structure (DSSP, 8-state):
---PPPP-TTTTTT-HHHHHHHHHHGGGTTTSHHHHHHHHHHHHT-SSHHHHHHHHHHHHT--SHHHHHHHHHHHHHHHHHHHHHHH----------SS---HHHHHHHHHHTTTSPPSSHHHHHHHHHHHTTTB-TTT-PEEHHHHHH-HHHHHHHHH-TT--EE-EEEEESS-GGGTS---S-HHHHHHHHHHHIIIIIIT---HHHHHHH-TTSGGGEEEEEHHHHHHHHTTSEEEEEPTT-TTEEEEEESSTTBTTTS-SEEE---SSSSPPPPHHHHHHHHHHHHHHHHHTHHHHHHHHHHHHHHHHHH-TTSTHHHHHHHHHTT------/---PPPP-TTTTTT-HHHHHHHHHHGGGTTTSHHHHHHHHHHHHT-SSHHHHHHHHHHHHT--SHHHHHHHHHHHHHHHHHHHHHHHT---------SS---HHHHHHHHHHTTTSPPSSHHHHHHHHHHHTTTB-TTT-PEEHHHHHH-HHHHHHHHH-TT--EE-EEEEESS-GGGTS---S-HHHHHHHHHHHIIIIIIT---HHHHHHH-TTSGGGEEEEEHHHHHHHHTTSEEEEEPTT-TTEEEEEESSTTBTTTS-SEEE---SSSSPPPPHHHHHHHHHHHHHHHHHTHHHHHHHHHHHHHHHHHH-TTSTHHHHHHHHHTT------

Radius of gyration: 26.53 Å; Cα contacts (8 Å, |Δi|>4): 1108; chains: 2; bounding box: 60×87×60 Å

Nearest PDB structures (foldseek):
  7qij-assembly2_QA  TM=2.702E-01  e=1.655E+00  Yersinia enterocolitica

Foldseek 3Di:
DAAFADDCPCPPPPNVLLSVLLVLLNVCCVVPVLLSLLLRLLLRQQLDPQLNNLSSVCSVPQDDPVSSSVVSLLVLLLLLLFLLLQQPDPQPDQPQDDVRPQLVVLLVVCQVPQQAFDPDQNSLVSNQCSFQVQAAQFQRAHAQVNCVRDPVNVVVCVVPVPHHHAHKGKAFLGRQLLADPPPPDPLSVVSNVSNVCLCCRRLVDDPCVDNVRDSSAQLGIHIHGPVVRNCLSLLQWAWADDPPDPQKTAIDGLDPPVPVSGDRMGHGDGPGPRDHHDNSSRSSSNSSSCSCSHSVVSVVSVVLSVVLVVVCVVCVPPCSSVVSVCVSVVHDPPPD/DAAFADDCVCPPPVNVLLSVLLVLLNVCCVVPVLLSLLLRLLLRQQLDPQLNNLSSVCSVPDDDPVSSSVVSLLVLLLLLLFLLLQQPDPQPDQPQDDVRPQLVGLLVVCQVPLPAFDPDQNSLVSNQCSFQVQAAQFQRAHAQVNCVRDPVNVVVCVVPVPHHHAHKGKAFLGRQLLADPPPPDPLSVVSNVSNVCLCCRRLVDDPCVCNVSDSSAQLGIHIHGPVVRNCLSLLQWAWADDPPDPQKTAIDGLDPPVPVSGDRMGHGDGPGPRDHHDNSSRSSSNSSSCSCSHSVVSVVSVVLSVVLVVVCVVCVPPCSSVVSVCVSVVHDPPPD

pLDDT: mean 79.64, std 20.33, range [23.12, 98.44]